Protein 4EZE (pdb70)

Foldseek 3Di:
DLKWKKKKFDPPDVVVVVVVVCVVVPQPWDWDWAADVLQRGIIIMIMHGNVCDDPVNLVVVVVVCVVRVMAMDTADVPFAALEAEEEEPACTQWNHDLLCLLCVVVVRNPVLVVLVVCVVVVNDDPVCNVLVSLVVQFFAFLVSSVVSLVPIGGWPQCVSCVVVCVVRNYAYEYQYQDEPSSFVCVCVVRVHPYTDYWYFDADPRTTHSPIDPPGCFLVNSLVVSVVVCVVVVHDQLNYEYEEAEPSPVSNQVSHSQREHECHDPVCVVVHSHYDNRHTPNVCCSRRPPPD/DWKKKKFDPPDPVVVVVVVCCVLPCVKDWDWAADVLLRTIIIMMDDDPVCPDPVNLVVVVVVCVVRVMAMDIADVVFAALEEEEEAPACTQWNHDLLCLLCVVVVNNPVLVVLVVCVVVVNDDPVRNVLVSLVVQFFAFLVSSVVSLVVIDGWPQCVSCVVVCVVRNYAYEYQYQDEVSNQVVVCVVSVGPYYDYWYFDQDPRTTHSPIDPPGCWLVNSLVVVVVVCVVVVHDQLNYEYEDAEPSPQSNQVSHNQREHECHDPVRCVPHSHYDNRHTCNVCCSRRPPDD

CATH classification: 3.40.50.1000

B-factor: mean 60.57, std 20.94, range [26.0, 200.0]

Sequence (580 aa):
QSMSIIYFITTQDIDTFQKKLQETLFFPLLFDKRYAALINTAYLKLTLPAECLTPEFYRYLRELSLQWQFDFFIKPQPLPANGIIAFDMDSTFIAEEGVDEIARELGMSTQITAITQQAMEGKLDFNASFTRRIGMLKGTPKAVLNAVCDRMTLSPGLLTILPVIKAKGFKTAIISGGLDIFTQRLKARYQLDYAFSNTVEIRDNVLTDNNITLPIMNAANKKQTLVDLAARLNIATENIIACGDGANDLPMLEHAGTGIAWKAKPVVRREKIHHQINYHGFELLLFLIEDELMSIIYFITTQDIDTFQKKLQETLFNPLLFDKRYAALINTAYLKLTLPAECLTPEFYRYLRELSLQWQFDFFIKPQPLPANGIIAFDMDSTFIAEEGVDEIARELGMSTQITAITQQAMEGKLDFNASFTRRIGMLKGTPKAVLNAVCDRRMMTLSPGLLTILPVIKAKGFKTAIISGGLDIFTQRLKARYQLDYAFSNTVEIRDNVLTDNITLPIMNAANKKQTLVDLAARLNIATENIIACGDGANDLPMLEHAGTGIAWKAKPVVREKIHHQINYHGFELLLFLIEDEL

Organism: Salmonella typhi (NCBI:txid90370)

Solvent-accessible surface area: 24908 Å² total; per-residue (Å²): 211,76,67,12,25,0,0,1,4,7,26,37,31,12,75,68,0,42,132,78,0,59,114,53,38,136,180,83,46,114,31,55,116,88,97,7,48,86,0,18,16,11,4,2,27,0,21,5,12,40,129,44,44,54,120,109,36,30,114,72,0,20,78,9,0,74,124,41,22,0,0,3,1,39,22,20,106,89,30,1,51,104,0,0,0,0,0,11,2,28,32,0,0,1,60,38,74,5,11,59,23,0,1,126,86,67,60,44,18,62,82,1,48,42,14,49,30,66,8,136,97,63,139,40,88,144,43,28,8,12,51,127,43,1,39,65,1,141,38,6,58,83,72,38,0,36,49,0,7,78,100,12,69,13,2,33,6,0,61,22,0,20,79,12,0,141,85,68,38,5,78,9,0,0,0,2,26,8,5,33,26,2,0,79,87,8,65,69,141,42,138,8,51,46,12,64,18,5,56,3,67,49,128,128,89,55,3,19,72,64,24,77,131,113,18,26,58,26,67,46,3,80,81,24,0,47,79,7,6,69,177,44,135,28,50,62,87,31,1,0,0,0,0,13,8,59,85,0,17,41,0,2,96,45,8,41,3,7,0,0,9,91,8,112,99,68,0,70,142,112,11,91,38,2,0,11,46,41,5,0,9,0,0,3,0,0,6,30,80,145,19,151,18,24,0,0,1,4,6,27,38,29,10,81,76,0,40,132,82,0,61,94,49,28,82,152,151,58,116,24,47,116,85,98,10,46,86,0,17,14,11,5,1,27,0,36,0,24,40,129,51,46,49,108,111,32,31,136,85,0,19,78,7,0,64,103,40,18,0,0,3,0,41,18,21,119,90,27,2,52,101,0,0,0,0,0,10,1,31,29,0,0,1,54,43,69,2,12,56,20,0,0,143,81,61,56,33,33,57,70,1,61,39,11,48,13,45,33,125,96,65,146,28,90,55,48,30,7,5,52,119,41,0,41,63,1,121,37,6,63,72,72,31,0,42,48,0,7,90,100,10,60,6,2,40,8,0,67,24,0,22,78,13,0,138,85,66,34,8,93,10,0,0,0,2,14,8,3,36,26,2,0,78,80,8,60,62,155,46,134,11,48,46,13,63,18,4,55,3,67,42,126,127,100,56,2,15,61,67,30,75,131,114,14,20,46,25,61,43,2,79,84,21,0,49,85,7,6,68,181,47,139,30,51,67,81,27,1,0,0,0,0,25,5,41,57,0,24,43,0,3,96,45,7,40,5,8,0,0,10,95,12,100,83,84,0,68,136,123,8,96,39,0,0,23,43,36,5,0,8,0,0,4,0,0,5,34,82,145,25

InterPro domains:
  IPR004469 Phosphoserine phosphatase [SFLDF00029] (85-292)
  IPR004469 Phosphoserine phosphatase [TIGR00338] (86-288)
  IPR023214 HAD superfamily [G3DSA:3.40.50.1000] (1-295)
  IPR036412 HAD-like superfamily [SSF56784] (74-293)
  IPR050582 HAD-like hydrolase superfamily, SerB [PTHR43344] (86-291)

Structure (mmCIF, N/CA/C/O backbone):
data_4EZE
#
_entry.id   4EZE
#
_cell.length_a   117.634
_cell.length_b   117.634
_cell.length_c   118.815
_cell.angle_alpha   90.00
_cell.angle_beta   90.00
_cell.angle_gamma   90.00
#
_symmetry.space_group_name_H-M   'P 41 21 2'
#
loop_
_entity.id
_entity.type
_entity.pdbx_description
1 polymer 'Haloacid dehalogenase-like hydrolase'
2 non-polymer 'CHLORIDE ION'
3 non-polymer 'SODIUM ION'
4 water water
#
loop_
_atom_site.group_PDB
_atom_site.id
_atom_site.type_symbol
_atom_site.label_atom_id
_atom_site.label_alt_id
_atom_site.label_comp_id
_atom_site.label_asym_id
_atom_site.label_entity_id
_atom_site.label_seq_id
_atom_site.pdbx_PDB_ins_code
_atom_site.Cartn_x
_atom_site.Cartn_y
_atom_site.Cartn_z
_atom_site.occupancy
_atom_site.B_iso_or_equiv
_atom_site.auth_seq_id
_atom_site.auth_comp_id
_atom_site.auth_asym_id
_atom_site.auth_atom_id
_atom_site.pdbx_PDB_model_num
ATOM 1 N N . GLN A 1 21 ? 20.327 7.619 54.421 1.00 85.51 -1 GLN A N 1
ATOM 2 C CA . GLN A 1 21 ? 20.335 7.302 52.958 1.00 101.55 -1 GLN A CA 1
ATOM 3 C C . GLN A 1 21 ? 19.006 7.655 52.261 1.00 132.31 -1 GLN A C 1
ATOM 4 O O . GLN A 1 21 ? 18.910 7.619 51.033 1.00 96.60 -1 GLN A O 1
ATOM 10 N N . SER A 1 22 ? 17.976 7.967 53.044 1.00 136.06 0 SER A N 1
ATOM 11 C CA . SER A 1 22 ? 16.755 8.563 52.499 1.00 75.05 0 SER A CA 1
ATOM 12 C C . SER A 1 22 ? 16.995 10.067 52.497 1.00 91.96 0 SER A C 1
ATOM 13 O O . SER A 1 22 ? 16.083 10.897 52.630 1.00 67.57 0 SER A O 1
ATOM 16 N N . MET A 1 23 ? 18.266 10.408 52.367 1.00 64.55 1 MET A N 1
ATOM 17 C CA . MET A 1 23 ? 18.672 11.787 52.271 1.00 56.18 1 MET A CA 1
ATOM 18 C C . MET A 1 23 ? 19.232 12.016 50.871 1.00 64.08 1 MET A C 1
ATOM 19 O O . MET A 1 23 ? 19.724 11.093 50.222 1.00 97.12 1 MET A O 1
ATOM 24 N N . SER A 1 24 ? 19.111 13.244 50.391 1.00 60.59 2 SER A N 1
ATOM 25 C CA . SER A 1 24 ? 19.722 13.617 49.137 1.00 48.80 2 SER A CA 1
ATOM 26 C C . SER A 1 24 ? 20.596 14.822 49.398 1.00 52.72 2 SER A C 1
ATOM 27 O O . SER A 1 24 ? 20.419 15.522 50.403 1.00 52.74 2 SER A O 1
ATOM 30 N N . ILE A 1 25 ? 21.557 15.029 48.502 1.00 51.74 3 ILE A N 1
ATOM 31 C CA . ILE A 1 25 ? 22.499 16.126 48.592 1.00 44.65 3 ILE A CA 1
ATOM 32 C C . ILE A 1 25 ? 22.536 16.880 47.268 1.00 48.30 3 ILE A C 1
ATOM 33 O O . ILE A 1 25 ? 22.520 16.280 46.191 1.00 47.67 3 ILE A O 1
ATOM 38 N N . ILE A 1 26 ? 22.545 18.199 47.365 1.00 47.10 4 ILE A N 1
ATOM 39 C CA . ILE A 1 26 ? 22.644 19.067 46.214 1.00 46.96 4 ILE A CA 1
ATOM 40 C C . ILE A 1 26 ? 23.737 20.060 46.524 1.00 54.63 4 ILE A C 1
ATOM 41 O O . ILE A 1 26 ? 23.741 20.649 47.613 1.00 50.41 4 ILE A O 1
ATOM 46 N N . TYR A 1 27 ? 24.672 20.223 45.591 1.00 41.08 5 TYR A N 1
ATOM 47 C CA . TYR A 1 27 ? 25.699 21.264 45.728 1.00 45.60 5 TYR A CA 1
ATOM 48 C C . TYR A 1 27 ? 25.338 22.442 44.848 1.00 44.34 5 TYR A C 1
ATOM 49 O O . TYR A 1 27 ? 24.908 22.256 43.712 1.00 41.86 5 TYR A O 1
ATOM 58 N N . PHE A 1 28 ? 25.551 23.649 45.344 1.00 38.46 6 PHE A N 1
ATOM 59 C CA . PHE A 1 28 ? 25.267 24.832 44.574 1.00 34.87 6 PHE A CA 1
ATOM 60 C C . PHE A 1 28 ? 26.536 25.623 44.405 1.00 49.75 6 PHE A C 1
ATOM 61 O O . PHE A 1 28 ? 27.221 25.883 45.378 1.00 45.10 6 PHE A O 1
ATOM 69 N N . ILE A 1 29 ? 26.830 26.043 43.181 1.00 45.53 7 ILE A N 1
ATOM 70 C CA . ILE A 1 29 ? 28.007 26.865 42.944 1.00 41.32 7 ILE A CA 1
ATOM 71 C C . ILE A 1 29 ? 27.615 28.152 42.257 1.00 43.66 7 ILE A C 1
ATOM 72 O O . ILE A 1 29 ? 27.031 28.141 41.166 1.00 43.78 7 ILE A O 1
ATOM 77 N N . THR A 1 30 ? 28.003 29.264 42.857 1.00 45.26 8 THR A N 1
ATOM 78 C CA . THR A 1 30 ? 27.590 30.536 42.366 1.00 38.56 8 THR A CA 1
ATOM 79 C C . THR A 1 30 ? 28.640 31.604 42.636 1.00 40.80 8 THR A C 1
ATOM 80 O O . THR A 1 30 ? 29.426 31.454 43.552 1.00 47.64 8 THR A O 1
ATOM 84 N N . THR A 1 31 ? 28.645 32.695 41.858 1.00 41.65 9 THR A N 1
ATOM 85 C CA . THR A 1 31 ? 29.509 33.854 42.185 1.00 43.07 9 THR A CA 1
ATOM 86 C C . THR A 1 31 ? 28.887 34.807 43.211 1.00 57.01 9 THR A C 1
ATOM 87 O O . THR A 1 31 ? 29.568 35.710 43.715 1.00 43.34 9 THR A O 1
ATOM 91 N N . GLN A 1 32 ? 27.602 34.602 43.510 1.00 46.53 10 GLN A N 1
ATOM 92 C CA . GLN A 1 32 ? 26.880 35.429 44.470 1.00 54.90 10 GLN A CA 1
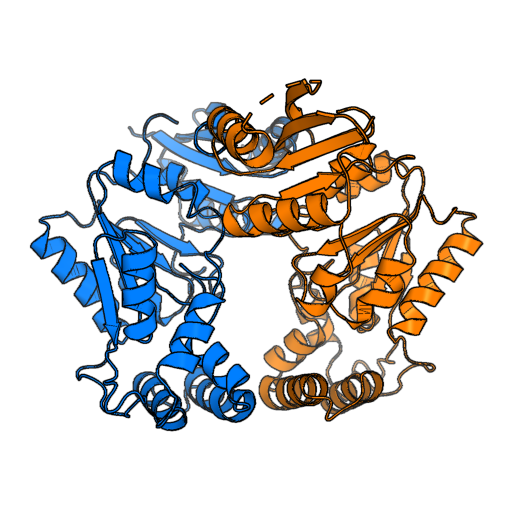ATOM 93 C C . GLN A 1 32 ? 27.385 35.143 45.883 1.00 56.45 10 GLN A C 1
ATOM 94 O O . GLN A 1 32 ? 27.737 34.004 46.197 1.00 50.19 10 GLN A O 1
ATOM 100 N N . ASP A 1 33 ? 27.474 36.180 46.713 1.00 52.35 11 ASP A N 1
ATOM 101 C CA . ASP A 1 33 ? 27.832 36.000 48.123 1.00 50.80 11 ASP A CA 1
ATOM 102 C C . ASP A 1 33 ? 27.051 34.778 48.629 1.00 51.33 11 ASP A C 1
ATOM 103 O O . ASP A 1 33 ? 25.825 34.706 48.483 1.00 51.62 11 ASP A O 1
ATOM 108 N N . ILE A 1 34 ? 27.739 33.808 49.210 1.00 47.33 12 ILE A N 1
ATOM 109 C CA . ILE A 1 34 ? 27.063 32.563 49.602 1.00 41.46 12 ILE A CA 1
ATOM 110 C C . ILE A 1 34 ? 25.979 32.696 50.689 1.00 52.12 12 ILE A C 1
ATOM 111 O O . ILE A 1 34 ? 24.948 32.009 50.645 1.00 51.34 12 ILE A O 1
ATOM 116 N N . ASP A 1 35 ? 26.168 33.607 51.634 1.00 52.06 13 ASP A N 1
ATOM 117 C CA . ASP A 1 35 ? 25.129 33.839 52.630 1.00 59.63 13 ASP A CA 1
ATOM 118 C C . ASP A 1 35 ? 23.891 34.478 52.020 1.00 64.45 13 ASP A C 1
ATOM 119 O O . ASP A 1 35 ? 22.760 34.053 52.286 1.00 70.82 13 ASP A O 1
ATOM 124 N N . THR A 1 36 ? 24.101 35.489 51.183 1.00 49.53 14 THR A N 1
ATOM 125 C CA . THR A 1 36 ? 22.989 36.084 50.434 1.00 61.08 14 THR A CA 1
ATOM 126 C C . THR A 1 36 ? 22.261 35.018 49.633 1.00 46.72 14 THR A C 1
ATOM 127 O O . THR A 1 36 ? 21.040 35.024 49.519 1.00 74.85 14 THR A O 1
ATOM 131 N N . PHE A 1 37 ? 23.024 34.095 49.060 1.00 66.82 15 PHE A N 1
ATOM 132 C CA . PHE A 1 37 ? 22.444 33.113 48.161 1.00 48.40 15 PHE A CA 1
ATOM 133 C C . PHE A 1 37 ? 21.666 32.071 48.950 1.00 52.29 15 PHE A C 1
ATOM 134 O O . PHE A 1 37 ? 20.615 31.584 48.529 1.00 55.90 15 PHE A O 1
ATOM 142 N N . GLN A 1 38 ? 22.198 31.704 50.098 1.00 53.70 16 GLN A N 1
ATOM 143 C CA . GLN A 1 38 ? 21.495 30.770 50.931 1.00 64.91 16 GLN A CA 1
ATOM 144 C C . GLN A 1 38 ? 20.170 31.382 51.364 1.00 63.23 16 GLN A C 1
ATOM 145 O O . GLN A 1 38 ? 19.111 30.769 51.221 1.00 58.69 16 GLN A O 1
ATOM 151 N N . LYS A 1 39 ? 20.240 32.599 51.891 1.00 57.97 17 LYS A N 1
ATOM 152 C CA . LYS A 1 39 ? 19.056 33.295 52.378 1.00 67.83 17 LYS A CA 1
ATOM 153 C C . LYS A 1 39 ? 18.023 33.351 51.273 1.00 72.76 17 LYS A C 1
ATOM 154 O O . LYS A 1 39 ? 16.884 32.884 51.415 1.00 66.37 17 LYS A O 1
ATOM 160 N N . LYS A 1 40 ? 18.451 33.907 50.150 1.00 67.80 18 LYS A N 1
ATOM 161 C CA . LYS A 1 40 ? 17.591 34.089 48.996 1.00 62.98 18 LYS A CA 1
ATOM 162 C C . LYS A 1 40 ? 16.944 32.779 48.564 1.00 55.22 18 LYS A C 1
ATOM 163 O O . LYS A 1 40 ? 15.798 32.752 48.111 1.00 72.73 18 LYS A O 1
ATOM 169 N N . LEU A 1 41 ? 17.683 31.682 48.681 1.00 50.63 19 LEU A N 1
ATOM 170 C CA . LEU A 1 41 ? 17.200 30.410 48.128 1.00 60.03 19 LEU A CA 1
ATOM 171 C C . LEU A 1 41 ? 16.280 29.689 49.109 1.00 70.58 19 LEU A C 1
ATOM 172 O O . LEU A 1 41 ? 15.406 28.914 48.707 1.00 53.88 19 LEU A O 1
ATOM 177 N N . GLN A 1 42 ? 16.470 29.935 50.401 1.00 60.43 20 GLN A N 1
ATOM 178 C CA . GLN A 1 42 ? 15.539 29.381 51.385 1.00 90.52 20 GLN A CA 1
ATOM 179 C C . GLN A 1 42 ? 14.168 29.977 51.152 1.00 76.52 20 GLN A C 1
ATOM 180 O O . GLN A 1 42 ? 13.176 29.259 51.046 1.00 74.12 20 GLN A O 1
ATOM 186 N N . GLU A 1 43 ? 14.125 31.303 51.068 1.00 84.55 21 GLU A N 1
ATOM 187 C CA . GLU A 1 43 ? 12.869 32.009 50.877 1.00 61.71 21 GLU A CA 1
ATOM 188 C C . GLU A 1 43 ? 12.156 31.577 49.598 1.00 75.53 21 GLU A C 1
ATOM 189 O O . GLU A 1 43 ? 10.938 31.406 49.591 1.00 76.05 21 GLU A O 1
ATOM 195 N N . THR A 1 44 ? 12.908 31.362 48.524 1.00 79.66 22 THR A N 1
ATOM 196 C CA . THR A 1 44 ? 12.278 30.967 47.270 1.00 76.39 22 THR A CA 1
ATOM 197 C C . THR A 1 44 ? 11.870 29.500 47.264 1.00 70.00 22 THR A C 1
ATOM 198 O O . THR A 1 44 ? 10.890 29.125 46.627 1.00 114.52 22 THR A O 1
ATOM 202 N N . LEU A 1 45 ? 12.638 28.672 47.963 1.00 70.24 23 LEU A N 1
ATOM 203 C CA . LEU A 1 45 ? 12.334 27.253 48.065 1.00 77.24 23 LEU A CA 1
ATOM 204 C C . LEU A 1 45 ? 11.245 26.959 49.098 1.00 99.13 23 LEU A C 1
ATOM 205 O O . LEU A 1 45 ? 10.476 26.014 48.917 1.00 101.10 23 LEU A O 1
ATOM 210 N N . PHE A 1 46 ? 11.188 27.759 50.158 1.00 90.09 24 PHE A N 1
ATOM 211 C CA . PHE A 1 46 ? 10.190 27.572 51.205 1.00 82.22 24 PHE A CA 1
ATOM 212 C C . PHE A 1 46 ? 10.371 28.591 52.326 1.00 72.92 24 PHE A C 1
ATOM 213 O O . PHE A 1 46 ? 9.545 29.486 52.503 1.00 91.09 24 PHE A O 1
ATOM 221 N N . PHE A 1 53 ? 10.430 17.396 57.944 1.00 74.60 31 PHE A N 1
ATOM 222 C CA . PHE A 1 53 ? 11.588 17.579 57.075 1.00 148.30 31 PHE A CA 1
ATOM 223 C C . PHE A 1 53 ? 12.622 18.496 57.709 1.00 137.60 31 PHE A C 1
ATOM 224 O O . PHE A 1 53 ? 12.306 19.307 58.573 1.00 149.27 31 PHE A O 1
ATOM 232 N N . PRO A 1 54 ? 13.870 18.350 57.278 1.00 126.31 32 PRO A N 1
ATOM 233 C CA . PRO A 1 54 ? 14.944 19.205 57.773 1.00 126.34 32 PRO A CA 1
ATOM 234 C C . PRO A 1 54 ? 15.881 19.623 56.645 1.00 135.14 32 PRO A C 1
ATOM 235 O O . PRO A 1 54 ? 16.295 18.791 55.847 1.00 86.22 32 PRO A O 1
ATOM 239 N N . LEU A 1 55 ? 16.205 20.908 56.582 1.00 92.51 33 LEU A N 1
ATOM 240 C CA . LEU A 1 55 ? 17.098 21.416 55.555 1.00 80.07 33 LEU A CA 1
ATOM 241 C C . LEU A 1 55 ? 18.453 21.725 56.141 1.00 71.01 33 LEU A C 1
ATOM 242 O O . LEU A 1 55 ? 18.595 22.617 56.968 1.00 62.83 33 LEU A O 1
ATOM 247 N N . LEU A 1 56 ? 19.455 20.985 55.697 1.00 63.02 34 LEU A N 1
ATOM 248 C CA . LEU A 1 56 ? 20.799 21.187 56.194 1.00 64.51 34 LEU A CA 1
ATOM 249 C C . LEU A 1 56 ? 21.644 21.918 55.162 1.00 54.75 34 LEU A C 1
ATOM 250 O O . LEU A 1 56 ? 21.906 21.402 54.089 1.00 75.10 34 LEU A O 1
ATOM 255 N N . PHE A 1 57 ? 22.056 23.128 55.504 1.00 51.92 35 PHE A N 1
ATOM 256 C CA . PHE A 1 57 ? 22.846 23.974 54.628 1.00 49.34 35 PHE A CA 1
ATOM 257 C C . PHE A 1 57 ? 24.214 24.140 55.219 1.00 75.93 35 PHE A C 1
ATOM 258 O O . PHE A 1 57 ? 24.346 24.634 56.329 1.00 65.72 35 PHE A O 1
ATOM 266 N N . ASP A 1 58 ? 25.238 23.767 54.470 1.00 71.09 36 ASP A N 1
ATOM 267 C CA . ASP A 1 58 ? 26.590 23.897 54.962 1.00 58.19 36 ASP A CA 1
ATOM 268 C C . ASP A 1 58 ? 27.435 24.549 53.873 1.00 55.28 36 ASP A C 1
ATOM 269 O O . ASP A 1 58 ? 27.498 24.059 52.746 1.00 58.80 36 ASP A O 1
ATOM 274 N N . LYS A 1 59 ? 28.059 25.675 54.190 1.00 59.84 37 LYS A N 1
ATOM 275 C CA . LYS A 1 59 ? 28.927 26.307 53.225 1.00 77.65 37 LYS A CA 1
ATOM 276 C C . LYS A 1 59 ? 30.344 25.803 53.421 1.00 76.57 37 LYS A C 1
ATOM 277 O O . LYS A 1 59 ? 30.837 25.741 54.537 1.00 59.86 37 LYS A O 1
ATOM 283 N N . ARG A 1 60 ? 30.987 25.447 52.318 1.00 50.57 38 ARG A N 1
ATOM 284 C CA . ARG A 1 60 ? 32.238 24.713 52.367 1.00 51.70 38 ARG A CA 1
ATOM 285 C C . ARG A 1 60 ? 33.195 25.163 51.281 1.00 63.34 38 ARG A C 1
ATOM 286 O O . ARG A 1 60 ? 32.810 25.839 50.333 1.00 50.80 38 ARG A O 1
ATOM 294 N N . TYR A 1 61 ? 34.449 24.769 51.400 1.00 54.37 39 TYR A N 1
ATOM 295 C CA . TYR A 1 61 ? 35.398 25.150 50.385 1.00 55.92 39 TYR A CA 1
ATOM 296 C C . TYR A 1 61 ? 36.206 23.968 49.880 1.00 56.50 39 TYR A C 1
ATOM 297 O O . TYR A 1 61 ? 36.990 23.381 50.612 1.00 87.71 39 TYR A O 1
ATOM 306 N N . ALA A 1 62 ? 36.014 23.608 48.622 1.00 59.85 40 ALA A N 1
ATOM 307 C CA . ALA A 1 62 ? 36.848 22.566 48.035 1.00 46.87 40 ALA A CA 1
ATOM 308 C C . ALA A 1 62 ? 38.173 23.147 47.533 1.00 53.46 40 ALA A C 1
ATOM 309 O O . ALA A 1 62 ? 38.247 23.634 46.409 1.00 51.40 40 ALA A O 1
ATOM 311 N N . ALA A 1 63 ? 39.219 23.066 48.362 1.00 45.94 41 ALA A N 1
ATOM 312 C CA . ALA A 1 63 ? 40.535 23.659 48.052 1.00 49.79 41 ALA A CA 1
ATOM 313 C C . ALA A 1 63 ? 41.112 23.186 46.731 1.00 49.34 41 ALA A C 1
ATOM 314 O O . ALA A 1 63 ? 41.772 23.941 46.029 1.00 47.08 41 ALA A O 1
ATOM 316 N N . LEU A 1 64 ? 40.874 21.917 46.419 1.00 48.04 42 LEU A N 1
ATOM 317 C CA . LEU A 1 64 ? 41.520 21.270 45.292 1.00 41.35 42 LEU A CA 1
ATOM 318 C C . LEU A 1 64 ? 41.110 21.948 43.996 1.00 63.65 42 LEU A C 1
ATOM 319 O O . LEU A 1 64 ? 41.879 21.960 43.046 1.00 57.87 42 LEU A O 1
ATOM 324 N N . ILE A 1 65 ? 39.904 22.520 43.954 1.00 49.01 43 ILE A N 1
ATOM 325 C CA . ILE A 1 65 ? 39.442 23.211 42.745 1.00 52.12 43 ILE A CA 1
ATOM 326 C C . ILE A 1 65 ? 39.137 24.654 43.039 1.00 56.47 43 ILE A C 1
ATOM 327 O O . ILE A 1 65 ? 38.462 25.328 42.269 1.00 51.17 43 ILE A O 1
ATOM 332 N N . ASN A 1 66 ? 39.643 25.119 44.167 1.00 54.99 44 ASN A N 1
ATOM 333 C CA . ASN A 1 66 ? 39.447 26.502 44.584 1.00 58.99 44 ASN A CA 1
ATOM 334 C C . ASN A 1 66 ? 38.028 26.999 44.424 1.00 57.54 44 ASN A C 1
ATOM 335 O O . ASN A 1 66 ? 37.795 28.039 43.816 1.00 52.98 44 ASN A O 1
ATOM 340 N N . THR A 1 67 ? 37.080 26.266 44.987 1.00 51.90 45 THR A N 1
ATOM 341 C CA . THR A 1 67 ? 35.679 26.573 44.779 1.00 42.23 45 THR A CA 1
ATOM 342 C C . THR A 1 67 ? 34.945 26.500 46.093 1.00 47.15 45 THR A C 1
ATOM 343 O O . THR A 1 67 ? 34.851 25.435 46.694 1.00 45.68 45 THR A O 1
ATOM 347 N N . ALA A 1 68 ? 34.422 27.632 46.544 1.00 57.84 46 ALA A N 1
ATOM 348 C CA . ALA A 1 68 ? 33.539 27.635 47.696 1.00 62.67 46 ALA A CA 1
ATOM 349 C C . ALA A 1 68 ? 32.133 27.305 47.202 1.00 51.86 46 ALA A C 1
ATOM 350 O O . ALA A 1 68 ? 31.681 27.881 46.222 1.00 49.66 46 ALA A O 1
ATOM 352 N N . TYR A 1 69 ? 31.456 26.369 47.859 1.00 46.14 47 TYR A N 1
ATOM 353 C CA . TYR A 1 69 ? 30.095 26.006 47.476 1.00 35.94 47 TYR A CA 1
ATOM 354 C C . TYR A 1 69 ? 29.133 25.894 48.655 1.00 55.33 47 TYR A C 1
ATOM 355 O O . TYR A 1 69 ? 29.538 25.901 49.815 1.00 49.19 47 TYR A O 1
ATOM 364 N N . LEU A 1 70 ? 27.849 25.767 48.336 1.00 46.60 48 LEU A N 1
ATOM 365 C CA . LEU A 1 70 ? 26.805 25.579 49.333 1.00 45.38 48 LEU A CA 1
ATOM 366 C C . LEU A 1 70 ? 26.283 24.156 49.226 1.00 47.21 48 LEU A C 1
ATOM 367 O O . LEU A 1 70 ? 25.917 23.709 48.151 1.00 44.40 48 LEU A O 1
ATOM 372 N N . LYS A 1 71 ? 26.270 23.428 50.335 1.00 55.45 49 LYS A N 1
ATOM 373 C CA . LYS A 1 71 ? 25.801 22.051 50.288 1.00 53.81 49 LYS A CA 1
ATOM 374 C C . LYS A 1 71 ? 24.454 21.939 51.010 1.00 54.39 49 LYS A C 1
ATOM 375 O O . LYS A 1 71 ? 24.281 22.451 52.099 1.00 64.42 49 LYS A O 1
ATOM 381 N N . LEU A 1 72 ? 23.491 21.294 50.385 1.00 58.87 50 LEU A N 1
ATOM 382 C CA . LEU A 1 72 ? 22.176 21.227 50.980 1.00 66.64 50 LEU A CA 1
ATOM 383 C C . LEU A 1 72 ? 21.818 19.768 51.117 1.00 53.22 50 LEU A C 1
ATOM 384 O O . LEU A 1 72 ? 21.925 19.008 50.150 1.00 64.72 50 LEU A O 1
ATOM 389 N N . THR A 1 73 ? 21.409 19.368 52.317 1.00 60.28 51 THR A N 1
ATOM 390 C CA . THR A 1 73 ? 20.911 18.015 52.509 1.00 52.38 51 THR A CA 1
ATOM 391 C C . THR A 1 73 ? 19.436 18.091 52.814 1.00 48.63 51 THR A C 1
ATOM 392 O O . THR A 1 73 ? 18.999 18.874 53.649 1.00 61.34 51 THR A O 1
ATOM 396 N N . LEU A 1 74 ? 18.671 17.314 52.069 1.00 52.33 52 LEU A N 1
ATOM 397 C CA . LEU A 1 74 ? 17.233 17.293 52.201 1.00 80.78 52 LEU A CA 1
ATOM 398 C C . LEU A 1 74 ? 16.717 15.896 51.916 1.00 73.08 52 LEU A C 1
ATOM 399 O O . LEU A 1 74 ? 17.415 15.079 51.333 1.00 66.50 52 LEU A O 1
ATOM 404 N N . PRO A 1 75 ? 15.499 15.623 52.351 1.00 55.72 53 PRO A N 1
ATOM 405 C CA . PRO A 1 75 ? 14.895 14.312 52.183 1.00 58.52 53 PRO A CA 1
ATOM 406 C C . PRO A 1 75 ? 14.800 13.956 50.724 1.00 50.45 53 PRO A C 1
ATOM 407 O O . PRO A 1 75 ? 14.546 14.806 49.900 1.00 66.25 53 PRO A O 1
ATOM 411 N N . ALA A 1 76 ? 15.011 12.693 50.417 1.00 59.47 54 ALA A N 1
ATOM 412 C CA . ALA A 1 76 ? 15.013 12.226 49.049 1.00 52.62 54 ALA A CA 1
ATOM 413 C C . ALA A 1 76 ? 13.669 12.414 48.388 1.00 62.58 54 ALA A C 1
ATOM 414 O O . ALA A 1 76 ? 13.585 12.586 47.185 1.00 71.74 54 ALA A O 1
ATOM 416 N N . GLU A 1 77 ? 12.611 12.370 49.178 1.00 78.40 55 GLU A N 1
ATOM 417 C CA . GLU A 1 77 ? 11.264 12.489 48.647 1.00 75.98 55 GLU A CA 1
ATOM 418 C C . GLU A 1 77 ? 11.128 13.806 47.934 1.00 56.99 55 GLU A C 1
ATOM 419 O O . GLU A 1 77 ? 10.441 13.908 46.935 1.00 78.00 55 GLU A O 1
ATOM 425 N N . CYS A 1 78 ? 11.793 14.818 48.457 1.00 69.12 56 CYS A N 1
ATOM 426 C CA . CYS A 1 78 ? 11.711 16.146 47.899 1.00 74.71 56 CYS A CA 1
ATOM 427 C C . CYS A 1 78 ? 12.171 16.185 46.458 1.00 74.03 56 CYS A C 1
ATOM 428 O O . CYS A 1 78 ? 11.611 16.913 45.659 1.00 88.66 56 CYS A O 1
ATOM 431 N N . LEU A 1 79 ? 13.184 15.419 46.099 1.00 71.55 57 LEU A N 1
ATOM 432 C CA . LEU A 1 79 ? 13.636 15.529 44.738 1.00 73.88 57 LEU A CA 1
ATOM 433 C C . LEU A 1 79 ? 12.625 14.847 43.867 1.00 63.98 57 LEU A C 1
ATOM 434 O O . LEU A 1 79 ? 12.497 13.639 43.879 1.00 87.14 57 LEU A O 1
ATOM 439 N N . THR A 1 80 ? 11.943 15.646 43.068 1.00 62.42 58 THR A N 1
ATOM 440 C CA . THR A 1 80 ? 10.903 15.175 42.184 1.00 68.76 58 THR A CA 1
ATOM 441 C C . THR A 1 80 ? 11.081 15.908 40.880 1.00 73.07 58 THR A C 1
ATOM 442 O O . THR A 1 80 ? 11.749 16.926 40.830 1.00 70.32 58 THR A O 1
ATOM 446 N N . PRO A 1 81 ? 10.478 15.397 39.826 1.00 68.95 59 PRO A N 1
ATOM 447 C CA . PRO A 1 81 ? 10.660 15.975 38.508 1.00 55.87 59 PRO A CA 1
ATOM 448 C C . PRO A 1 81 ? 10.217 17.414 38.498 1.00 81.02 59 PRO A C 1
ATOM 449 O O . PRO A 1 81 ? 10.864 18.230 37.864 1.00 76.21 59 PRO A O 1
ATOM 453 N N . GLU A 1 82 ? 9.135 17.713 39.194 1.00 57.27 60 GLU A N 1
ATOM 454 C CA . GLU A 1 82 ? 8.700 19.084 39.329 1.00 65.60 60 GLU A CA 1
ATOM 455 C C . GLU A 1 82 ? 9.734 19.879 40.099 1.00 58.44 60 GLU A C 1
ATOM 456 O O . GLU A 1 82 ? 9.956 21.040 39.807 1.00 60.41 60 GLU A O 1
ATOM 462 N N . PHE A 1 83 ? 10.348 19.273 41.108 1.00 48.12 61 PHE A N 1
ATOM 463 C CA . PHE A 1 83 ? 11.305 20.030 41.902 1.00 43.63 61 PHE A CA 1
ATOM 464 C C . PHE A 1 83 ? 12.583 20.317 41.083 1.00 60.27 61 PHE A C 1
ATOM 465 O O . PHE A 1 83 ? 13.200 21.382 41.208 1.00 54.54 61 PHE A O 1
ATOM 473 N N . TYR A 1 84 ? 12.974 19.358 40.248 1.00 47.71 62 TYR A N 1
ATOM 474 C CA . TYR A 1 84 ? 14.123 19.538 39.369 1.00 63.99 62 TYR A CA 1
ATOM 475 C C . TYR A 1 84 ? 13.845 20.676 38.404 1.00 48.41 62 TYR A C 1
ATOM 476 O O . TYR A 1 84 ? 14.569 21.679 38.382 1.00 65.35 62 TYR A O 1
ATOM 485 N N . ARG A 1 85 ? 12.792 20.519 37.609 1.00 51.57 63 ARG A N 1
ATOM 486 C CA . ARG A 1 85 ? 12.404 21.546 36.654 1.00 56.31 63 ARG A CA 1
ATOM 487 C C . ARG A 1 85 ? 12.528 22.943 37.282 1.00 61.15 63 ARG A C 1
ATOM 488 O O . ARG A 1 85 ? 13.150 23.847 36.707 1.00 63.33 63 ARG A O 1
ATOM 496 N N . TYR A 1 86 ? 11.962 23.110 38.476 1.00 48.27 64 TYR A N 1
ATOM 497 C CA . TYR A 1 86 ? 11.977 24.420 39.123 1.00 52.68 64 TYR A CA 1
ATOM 498 C C . TYR A 1 86 ? 13.399 24.843 39.542 1.00 68.88 64 TYR A C 1
ATOM 499 O O . TYR A 1 86 ? 13.792 26.000 39.380 1.00 51.01 64 TYR A O 1
ATOM 508 N N . LEU A 1 87 ? 14.180 23.913 40.080 1.00 54.54 65 LEU A N 1
ATOM 509 C CA . LEU A 1 87 ? 15.546 24.258 40.469 1.00 42.66 65 LEU A CA 1
ATOM 510 C C . LEU A 1 87 ? 16.347 24.748 39.228 1.00 34.51 65 LEU A C 1
ATOM 511 O O . LEU A 1 87 ? 16.966 25.826 39.228 1.00 43.07 65 LEU A O 1
ATOM 516 N N . ARG A 1 88 ? 16.264 23.967 38.164 1.00 36.37 66 ARG A N 1
ATOM 517 C CA . ARG A 1 88 ? 16.909 24.256 36.900 1.00 47.91 66 ARG A CA 1
ATOM 518 C C . ARG A 1 88 ? 16.503 25.616 36.353 1.00 58.57 66 ARG A C 1
ATOM 519 O O . ARG A 1 88 ? 17.354 26.418 36.007 1.00 47.36 66 ARG A O 1
ATOM 527 N N . GLU A 1 89 ? 15.208 25.883 36.270 1.00 47.24 67 GLU A N 1
ATOM 528 C CA . GLU A 1 89 ? 14.764 27.172 35.750 1.00 62.13 67 GLU A CA 1
ATOM 529 C C . GLU A 1 89 ? 15.339 28.315 36.588 1.00 40.28 67 GLU A C 1
ATOM 530 O O . GLU A 1 89 ? 15.738 29.374 36.081 1.00 55.29 67 GLU A O 1
ATOM 536 N N . LEU A 1 90 ? 15.364 28.083 37.888 1.00 45.08 68 LEU A N 1
ATOM 537 C CA . LEU A 1 90 ? 15.867 29.045 38.848 1.00 41.45 68 LEU A CA 1
ATOM 538 C C . LEU A 1 90 ? 17.355 29.254 38.679 1.00 44.72 68 LEU A C 1
ATOM 539 O O . LEU A 1 90 ? 17.882 30.345 38.929 1.00 48.85 68 LEU A O 1
ATOM 544 N N . SER A 1 91 ? 18.045 28.200 38.272 1.00 49.25 69 SER A N 1
ATOM 545 C CA . SER A 1 91 ? 19.493 28.285 38.192 1.00 44.44 69 SER A CA 1
ATOM 546 C C . SER A 1 91 ? 19.821 29.080 36.958 1.00 44.42 69 SER A C 1
ATOM 547 O O . SER A 1 91 ? 20.876 29.708 36.881 1.00 43.52 69 SER A O 1
ATOM 550 N N . LEU A 1 92 ? 18.919 29.050 35.979 1.00 44.84 70 LEU A N 1
ATOM 551 C CA . LEU A 1 92 ? 19.135 29.815 34.748 1.00 41.55 70 LEU A CA 1
ATOM 552 C C . LEU A 1 92 ? 18.775 31.289 34.958 1.00 41.10 70 LEU A C 1
ATOM 553 O O . LEU A 1 92 ? 19.337 32.171 34.329 1.00 57.53 70 LEU A O 1
ATOM 558 N N . GLN A 1 93 ? 17.876 31.568 35.888 1.00 49.00 71 GLN A N 1
ATOM 559 C CA . GLN A 1 93 ? 17.476 32.954 36.104 1.00 50.26 71 GLN A CA 1
ATOM 560 C C . GLN A 1 93 ? 18.453 33.630 37.032 1.00 49.50 71 GLN A C 1
ATOM 561 O O . GLN A 1 93 ? 18.791 34.798 36.850 1.00 58.31 71 GLN A O 1
ATOM 567 N N . TRP A 1 94 ? 18.915 32.914 38.052 1.00 52.10 72 TRP A N 1
ATOM 568 C CA . TRP A 1 94 ? 19.931 33.514 38.914 1.00 40.91 72 TRP A CA 1
ATOM 569 C C . TRP A 1 94 ? 21.342 33.145 38.482 1.00 48.10 72 TRP A C 1
ATOM 570 O O . TRP A 1 94 ? 22.307 33.560 39.127 1.00 44.11 72 TRP A O 1
ATOM 581 N N . GLN A 1 95 ? 21.458 32.327 37.439 1.00 48.03 73 GLN A N 1
ATOM 582 C CA . GLN A 1 95 ? 22.763 31.895 36.935 1.00 55.56 73 GLN A CA 1
ATOM 583 C C . GLN A 1 95 ? 23.628 31.237 37.984 1.00 57.27 73 GLN A C 1
ATOM 584 O O . GLN A 1 95 ? 24.636 31.790 38.386 1.00 40.43 73 GLN A O 1
ATOM 590 N N . PHE A 1 96 ? 23.244 30.047 38.436 1.00 43.03 74 PHE A N 1
ATOM 591 C CA . PHE A 1 96 ? 24.175 29.275 39.230 1.00 39.44 74 PHE A CA 1
ATOM 592 C C . PHE A 1 96 ? 24.152 27.880 38.673 1.00 40.15 74 PHE A C 1
ATOM 593 O O . PHE A 1 96 ? 23.233 27.503 37.937 1.00 54.76 74 PHE A O 1
ATOM 601 N N . ASP A 1 97 ? 25.183 27.114 39.002 1.00 36.78 75 ASP A N 1
ATOM 602 C CA . ASP A 1 97 ? 25.203 25.713 38.647 1.00 33.52 75 ASP A CA 1
ATOM 603 C C . ASP A 1 97 ? 24.877 24.926 39.890 1.00 33.67 75 ASP A C 1
ATOM 604 O O . ASP A 1 97 ? 25.058 25.409 41.020 1.00 39.74 75 ASP A O 1
ATOM 609 N N . PHE A 1 98 ? 24.426 23.696 39.705 1.00 39.89 76 PHE A N 1
ATOM 610 C CA . PHE A 1 98 ? 24.276 22.848 40.872 1.00 37.89 76 PHE A CA 1
ATOM 611 C C . PHE A 1 98 ? 24.450 21.416 40.441 1.00 50.94 76 PHE A C 1
ATOM 612 O O . PHE A 1 98 ? 24.444 21.116 39.238 1.00 37.15 76 PHE A O 1
ATOM 620 N N . PHE A 1 99 ? 24.598 20.537 41.426 1.00 46.63 77 PHE A N 1
ATOM 621 C CA . PHE A 1 99 ? 24.585 19.110 41.174 1.00 43.42 77 PHE A CA 1
ATOM 622 C C . PHE A 1 99 ? 23.790 18.396 42.235 1.00 41.11 77 PHE A C 1
ATOM 623 O O . PHE A 1 99 ? 23.930 18.673 43.434 1.00 51.45 77 PHE A O 1
ATOM 631 N N . ILE A 1 100 ? 22.935 17.493 41.786 1.00 45.99 78 ILE A N 1
ATOM 632 C CA . ILE A 1 100 ? 22.298 16.566 42.689 1.00 44.95 78 ILE A CA 1
ATOM 633 C C . ILE A 1 100 ? 23.220 15.372 42.780 1.00 46.05 78 ILE A C 1
ATOM 634 O O . ILE A 1 100 ? 23.425 14.659 41.809 1.00 53.92 78 ILE A O 1
ATOM 639 N N . LYS A 1 101 ? 23.809 15.178 43.950 1.00 54.02 79 LYS A N 1
ATOM 640 C CA . LYS A 1 101 ? 24.770 14.101 44.127 1.00 48.03 79 LYS A CA 1
ATOM 641 C C . LYS A 1 101 ? 24.183 12.748 43.730 1.00 44.67 79 LYS A C 1
ATOM 642 O O . LYS A 1 101 ? 23.155 12.324 44.237 1.00 51.34 79 LYS A O 1
ATOM 648 N N . PRO A 1 102 ? 24.835 12.070 42.785 1.00 53.83 80 PRO A N 1
ATOM 649 C CA . PRO A 1 102 ? 24.351 10.764 42.409 1.00 51.69 80 PRO A CA 1
ATOM 650 C C . PRO A 1 102 ? 24.515 9.750 43.558 1.00 55.23 80 PRO A C 1
ATOM 651 O O . PRO A 1 102 ? 25.413 9.887 44.374 1.00 51.07 80 PRO A O 1
ATOM 655 N N . GLN A 1 103 ? 23.642 8.753 43.615 1.00 52.63 81 GLN A N 1
ATOM 656 C CA . GLN A 1 103 ? 23.749 7.677 44.593 1.00 57.28 81 GLN A CA 1
ATOM 657 C C . GLN A 1 103 ? 23.374 6.372 43.913 1.00 52.65 81 GLN A C 1
ATOM 658 O O . GLN A 1 103 ? 22.267 6.198 43.437 1.00 60.96 81 GLN A O 1
ATOM 664 N N . PRO A 1 104 ? 24.336 5.463 43.821 1.00 55.27 82 PRO A N 1
ATOM 665 C CA . PRO A 1 104 ? 25.622 5.708 44.431 1.00 48.42 82 PRO A CA 1
ATOM 666 C C . PRO A 1 104 ? 26.479 6.689 43.598 1.00 79.73 82 PRO A C 1
ATOM 667 O O . PRO A 1 104 ? 26.174 6.951 42.432 1.00 46.62 82 PRO A O 1
ATOM 671 N N . LEU A 1 105 ? 27.544 7.215 44.198 1.00 42.98 83 LEU A N 1
ATOM 672 C CA . LEU A 1 105 ? 28.487 8.065 43.496 1.00 64.39 83 LEU A CA 1
ATOM 673 C C . LEU A 1 105 ? 29.320 7.195 42.571 1.00 57.73 83 LEU A C 1
ATOM 674 O O . LEU A 1 105 ? 29.686 6.093 42.933 1.00 62.68 83 LEU A O 1
ATOM 679 N N . PRO A 1 106 ? 29.627 7.695 41.367 1.00 59.24 84 PRO A N 1
ATOM 680 C CA . PRO A 1 106 ? 30.467 6.943 40.461 1.00 48.32 84 PRO A CA 1
ATOM 681 C C . PRO A 1 106 ? 31.846 6.786 41.057 1.00 41.95 84 PRO A C 1
ATOM 682 O O . PRO A 1 106 ? 32.313 7.672 41.791 1.00 45.79 84 PRO A O 1
ATOM 686 N N . ALA A 1 107 ? 32.511 5.675 40.758 1.00 51.75 85 ALA A N 1
ATOM 687 C CA . ALA A 1 107 ? 33.826 5.441 41.343 1.00 46.96 85 ALA A CA 1
ATOM 688 C C . ALA A 1 107 ? 34.621 4.406 40.552 1.00 46.25 85 ALA A C 1
ATOM 689 O O . ALA A 1 107 ? 34.042 3.451 40.026 1.00 46.92 85 ALA A O 1
ATOM 691 N N . ASN A 1 108 ? 35.938 4.628 40.455 1.00 47.78 86 ASN A N 1
ATOM 692 C CA . ASN A 1 108 ? 36.857 3.778 39.671 1.00 48.55 86 ASN A CA 1
ATOM 693 C C . ASN A 1 108 ? 36.279 3.436 38.322 1.00 44.85 86 ASN A C 1
ATOM 694 O O . ASN A 1 108 ? 36.262 2.273 37.919 1.00 57.59 86 ASN A O 1
ATOM 699 N N . GLY A 1 109 ? 35.789 4.457 37.624 1.00 49.05 87 GLY A N 1
ATOM 700 C CA . GLY A 1 109 ? 35.081 4.234 36.375 1.00 55.17 87 GLY A CA 1
ATOM 701 C C . GLY A 1 109 ? 35.752 4.864 35.180 1.00 61.72 87 GLY A C 1
ATOM 702 O O . GLY A 1 109 ? 36.986 4.969 35.111 1.00 55.60 87 GLY A O 1
ATOM 703 N N . ILE A 1 110 ? 34.920 5.277 34.230 1.00 56.15 88 ILE A N 1
ATOM 704 C CA . ILE A 1 110 ? 35.382 5.981 33.055 1.00 43.73 88 ILE A CA 1
ATOM 705 C C . ILE A 1 110 ? 34.745 7.361 33.015 1.00 44.21 88 ILE A C 1
ATOM 706 O O . ILE A 1 110 ? 33.589 7.520 33.361 1.00 47.11 88 ILE A O 1
ATOM 711 N N . ILE A 1 111 ? 35.491 8.351 32.559 1.00 54.25 89 ILE A N 1
ATOM 712 C CA . ILE A 1 111 ? 34.881 9.609 32.204 1.00 46.31 89 ILE A CA 1
ATOM 713 C C . ILE A 1 111 ? 35.203 9.814 30.753 1.00 52.50 89 ILE A C 1
ATOM 714 O O . ILE A 1 111 ? 36.381 9.940 30.408 1.00 43.94 89 ILE A O 1
ATOM 719 N N . ALA A 1 112 ? 34.168 9.816 29.907 1.00 39.02 90 ALA A N 1
ATOM 720 C CA . ALA A 1 112 ? 34.324 10.043 28.472 1.00 43.65 90 ALA A CA 1
ATOM 721 C C . ALA A 1 112 ? 33.967 11.498 28.135 1.00 50.28 90 ALA A C 1
ATOM 722 O O . ALA A 1 112 ? 33.005 12.054 28.688 1.00 44.50 90 ALA A O 1
ATOM 724 N N . PHE A 1 113 ? 34.724 12.098 27.219 1.00 47.19 91 PHE A N 1
ATOM 725 C CA . PHE A 1 113 ? 34.431 13.456 26.717 1.00 42.86 91 PHE A CA 1
ATOM 726 C C . PHE A 1 113 ? 34.238 13.474 25.205 1.00 45.25 91 PHE A C 1
ATOM 727 O O . PHE A 1 113 ? 35.037 12.910 24.480 1.00 43.32 91 PHE A O 1
ATOM 735 N N . ASP A 1 114 ? 33.193 14.133 24.718 1.00 48.76 92 ASP A N 1
ATOM 736 C CA . ASP A 1 114 ? 33.128 14.455 23.299 1.00 37.32 92 ASP A CA 1
ATOM 737 C C . ASP A 1 114 ? 34.317 15.399 23.059 1.00 44.71 92 ASP A C 1
ATOM 738 O O . ASP A 1 114 ? 34.849 15.965 24.016 1.00 42.32 92 ASP A O 1
ATOM 743 N N . MET A 1 115 ? 34.721 15.598 21.806 1.00 43.23 93 MET A N 1
ATOM 744 C CA . MET A 1 115 ? 35.844 16.501 21.535 1.00 53.16 93 MET A CA 1
ATOM 745 C C . MET A 1 115 ? 35.367 17.929 21.265 1.00 41.63 93 MET A C 1
ATOM 746 O O . MET A 1 115 ? 35.523 18.815 22.113 1.00 44.85 93 MET A O 1
ATOM 751 N N . ASP A 1 116 ? 34.774 18.158 20.095 1.00 37.54 94 ASP A N 1
ATOM 752 C CA . ASP A 1 116 ? 34.446 19.522 19.698 1.00 39.73 94 ASP A CA 1
ATOM 753 C C . ASP A 1 116 ? 33.442 20.193 20.638 1.00 45.56 94 ASP A C 1
ATOM 754 O O . ASP A 1 116 ? 32.418 19.620 20.966 1.00 52.20 94 ASP A O 1
ATOM 759 N N . SER A 1 117 ? 33.737 21.426 21.033 1.00 48.65 95 SER A N 1
ATOM 760 C CA . SER A 1 117 ? 32.843 22.214 21.872 1.00 53.43 95 SER A CA 1
ATOM 761 C C . SER A 1 117 ? 32.579 21.534 23.221 1.00 42.81 95 SER A C 1
ATOM 762 O O . SER A 1 117 ? 31.695 21.933 23.970 1.00 52.11 95 SER A O 1
ATOM 765 N N . THR A 1 118 ? 33.353 20.502 23.521 1.00 51.90 96 THR A N 1
ATOM 766 C CA . THR A 1 118 ? 33.321 19.905 24.840 1.00 50.52 96 THR A CA 1
ATOM 767 C C . THR A 1 118 ? 34.723 19.900 25.446 1.00 43.30 96 THR A C 1
ATOM 768 O O . THR A 1 118 ? 35.061 20.777 26.249 1.00 45.60 96 THR A O 1
ATOM 772 N N . PHE A 1 119 ? 35.552 18.940 25.051 1.00 42.40 97 PHE A N 1
ATOM 773 C CA . PHE A 1 119 ? 36.930 18.906 25.536 1.00 40.43 97 PHE A CA 1
ATOM 774 C C . PHE A 1 119 ? 37.700 20.138 25.059 1.00 60.75 97 PHE A C 1
ATOM 775 O O . PHE A 1 119 ? 38.506 20.694 25.793 1.00 53.11 97 PHE A O 1
ATOM 783 N N . ILE A 1 120 ? 37.431 20.580 23.833 1.00 54.98 98 ILE A N 1
ATOM 784 C CA . ILE A 1 120 ? 38.045 21.803 23.311 1.00 34.99 98 ILE A CA 1
ATOM 785 C C . ILE A 1 120 ? 36.933 22.779 23.032 1.00 47.99 98 ILE A C 1
ATOM 786 O O . ILE A 1 120 ? 35.809 22.351 22.816 1.00 39.82 98 ILE A O 1
ATOM 791 N N . ALA A 1 121 ? 37.208 24.083 23.081 1.00 44.95 99 ALA A N 1
ATOM 792 C CA . ALA A 1 121 ? 36.134 25.048 22.834 1.00 48.48 99 ALA A CA 1
ATOM 793 C C . ALA A 1 121 ? 35.708 25.061 21.367 1.00 54.93 99 ALA A C 1
ATOM 794 O O . ALA A 1 121 ? 34.558 25.397 21.037 1.00 67.48 99 ALA A O 1
ATOM 796 N N . GLU A 1 122 ? 36.609 24.659 20.479 1.00 48.72 100 GLU A N 1
ATOM 797 C CA . GLU A 1 122 ? 36.352 24.873 19.049 1.00 58.04 100 GLU A CA 1
ATOM 798 C C . GLU A 1 122 ? 35.713 23.701 18.308 1.00 69.24 100 GLU A C 1
ATOM 799 O O . GLU A 1 122 ? 35.515 22.612 18.856 1.00 57.42 100 GLU A O 1
ATOM 805 N N . GLU A 1 12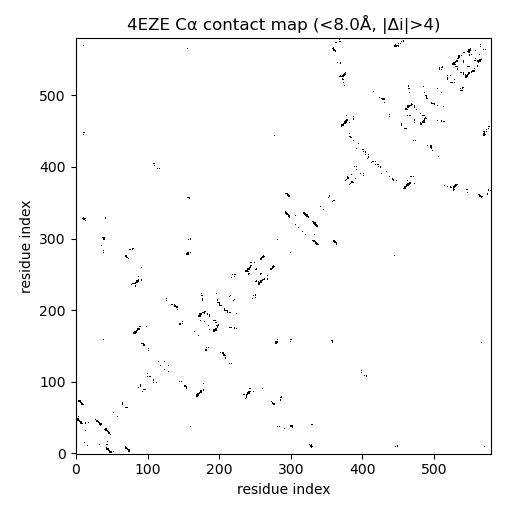3 ? 35.385 23.952 17.048 1.00 68.09 101 GLU A N 1
ATOM 806 C CA . GLU A 1 123 ? 34.918 22.921 16.154 1.00 46.88 101 GLU A CA 1
ATOM 807 C C . GLU A 1 123 ? 36.008 22.611 15.116 1.00 60.07 101 GLU A C 1
ATOM 808 O O . GLU A 1 123 ? 36.175 23.335 14.147 1.00 58.25 101 GLU A O 1
ATOM 814 N N . GLY A 1 124 ? 36.720 21.512 15.321 1.00 41.65 102 GLY A N 1
ATOM 815 C CA . GLY A 1 124 ? 37.882 21.147 14.510 1.00 52.90 102 GLY A CA 1
ATOM 816 C C . GLY A 1 124 ? 37.728 21.326 13.010 1.00 71.29 102 GLY A C 1
ATOM 817 O O . GLY A 1 124 ? 38.525 22.009 12.379 1.00 57.40 102 GLY A O 1
ATOM 818 N N . VAL A 1 125 ? 36.715 20.702 12.427 1.00 51.75 103 VAL A N 1
ATOM 819 C CA . VAL A 1 125 ? 36.510 20.816 10.992 1.00 51.10 103 VAL A CA 1
ATOM 820 C C . VAL A 1 125 ? 36.153 22.226 10.512 1.00 70.72 103 VAL A C 1
ATOM 821 O O . VAL A 1 125 ? 36.563 22.627 9.421 1.00 52.27 103 VAL A O 1
ATOM 825 N N . ASP A 1 126 ? 35.384 22.969 11.306 1.00 47.08 104 ASP A N 1
ATOM 826 C CA . ASP A 1 126 ? 35.117 24.377 10.998 1.00 67.88 104 ASP A CA 1
ATOM 827 C C . ASP A 1 126 ? 36.395 25.185 10.995 1.00 52.86 104 ASP A C 1
ATOM 828 O O . ASP A 1 126 ? 36.576 26.066 10.157 1.00 53.04 104 ASP A O 1
ATOM 833 N N . GLU A 1 127 ? 37.269 24.900 11.950 1.00 50.35 105 GLU A N 1
ATOM 834 C CA . GLU A 1 127 ? 38.513 25.633 12.061 1.00 50.31 105 GLU A CA 1
ATOM 835 C C . GLU A 1 127 ? 39.409 25.343 10.879 1.00 62.71 105 GLU A C 1
ATOM 836 O O . GLU A 1 127 ? 40.144 26.205 10.434 1.00 62.98 105 GLU A O 1
ATOM 842 N N . ILE A 1 128 ? 39.367 24.119 10.377 1.00 58.43 106 ILE A N 1
ATOM 843 C CA . ILE A 1 128 ? 40.193 23.798 9.237 1.00 61.87 106 ILE A CA 1
ATOM 844 C C . ILE A 1 128 ? 39.659 24.553 8.030 1.00 65.37 106 ILE A C 1
ATOM 845 O O . ILE A 1 128 ? 40.418 25.150 7.278 1.00 55.24 106 ILE A O 1
ATOM 850 N N . ALA A 1 129 ? 38.338 24.542 7.884 1.00 53.78 107 ALA A N 1
ATOM 851 C CA . ALA A 1 129 ? 37.643 25.278 6.856 1.00 62.56 107 ALA A CA 1
ATOM 852 C C . ALA A 1 129 ? 38.001 26.750 6.838 1.00 57.37 107 ALA A C 1
ATOM 853 O O . ALA A 1 129 ? 38.279 27.311 5.770 1.00 71.61 107 ALA A O 1
ATOM 855 N N . ARG A 1 130 ? 37.980 27.391 8.001 1.00 55.00 108 ARG A N 1
ATOM 856 C CA . ARG A 1 130 ? 38.256 28.815 8.014 1.00 63.12 108 ARG A CA 1
ATOM 857 C C . ARG A 1 130 ? 39.708 29.067 7.635 1.00 64.72 108 ARG A C 1
ATOM 858 O O . ARG A 1 130 ? 40.012 30.014 6.923 1.00 61.67 108 ARG A O 1
ATOM 866 N N . GLU A 1 131 ? 40.602 28.199 8.087 1.00 48.50 109 GLU A N 1
ATOM 867 C CA . GLU A 1 131 ? 42.001 28.297 7.706 1.00 51.37 109 GLU A CA 1
ATOM 868 C C . GLU A 1 131 ? 42.170 28.218 6.176 1.00 61.79 109 GLU A C 1
ATOM 869 O O . GLU A 1 131 ? 43.105 28.781 5.623 1.00 71.71 109 GLU A O 1
ATOM 875 N N . LEU A 1 132 ? 41.250 27.533 5.504 1.00 55.05 110 LEU A N 1
ATOM 876 C CA . LEU A 1 132 ? 41.380 27.259 4.084 1.00 68.18 110 LEU A CA 1
ATOM 877 C C . LEU A 1 132 ? 40.521 28.166 3.218 1.00 62.76 110 LEU A C 1
ATOM 878 O O . LEU A 1 132 ? 40.499 28.031 1.992 1.00 68.18 110 LEU A O 1
ATOM 883 N N . GLY A 1 133 ? 39.811 29.094 3.840 1.00 57.88 111 GLY A N 1
ATOM 884 C CA . GLY A 1 133 ? 38.941 29.987 3.071 1.00 51.67 111 GLY A CA 1
ATOM 885 C C . GLY A 1 133 ? 37.604 29.360 2.674 1.00 56.05 111 GLY A C 1
ATOM 886 O O . GLY A 1 133 ? 36.942 29.822 1.743 1.00 78.21 111 GLY A O 1
ATOM 887 N N . MET A 1 134 ? 37.180 28.316 3.383 1.00 59.27 112 MET A N 1
ATOM 888 C CA . MET A 1 134 ? 35.984 27.593 2.951 1.00 63.89 112 MET A CA 1
ATOM 889 C C . MET A 1 134 ? 34.848 27.592 3.952 1.00 64.16 112 MET A C 1
ATOM 890 O O . MET A 1 134 ? 33.979 26.722 3.900 1.00 53.05 112 MET A O 1
ATOM 895 N N . SER A 1 135 ? 34.854 28.550 4.864 1.00 45.28 113 SER A N 1
ATOM 896 C CA . SER A 1 135 ? 33.867 28.568 5.925 1.00 55.39 113 SER A CA 1
ATOM 897 C C . SER A 1 135 ? 32.451 28.595 5.395 1.00 67.12 113 SER A C 1
ATOM 898 O O . SER A 1 135 ? 31.561 28.006 5.997 1.00 54.19 113 SER A O 1
ATOM 901 N N . THR A 1 136 ? 32.237 29.264 4.265 1.00 56.43 114 THR A N 1
ATOM 902 C CA . THR A 1 136 ? 30.893 29.347 3.702 1.00 77.15 114 THR A CA 1
ATOM 903 C C . THR A 1 136 ? 30.432 28.004 3.129 1.00 54.41 114 THR A C 1
ATOM 904 O O . THR A 1 136 ? 29.293 27.568 3.372 1.00 66.03 114 THR A O 1
ATOM 908 N N . GLN A 1 137 ? 31.314 27.347 2.375 1.00 72.72 115 GLN A N 1
ATOM 909 C CA . GLN A 1 137 ? 30.994 26.044 1.783 1.00 59.65 115 GLN A CA 1
ATOM 910 C C . GLN A 1 137 ? 30.651 25.054 2.876 1.00 70.37 115 GLN A C 1
ATOM 911 O O . GLN A 1 137 ? 29.621 24.386 2.840 1.00 68.59 115 GLN A O 1
ATOM 917 N N . ILE A 1 138 ? 31.536 24.978 3.858 1.00 59.05 116 ILE A N 1
ATOM 918 C CA . ILE A 1 138 ? 31.410 24.002 4.914 1.00 78.58 116 ILE A CA 1
ATOM 919 C C . ILE A 1 138 ? 30.223 24.358 5.789 1.00 85.28 116 ILE A C 1
ATOM 920 O O . ILE A 1 138 ? 29.422 23.499 6.152 1.00 70.95 116 ILE A O 1
ATOM 925 N N . THR A 1 139 ? 30.076 25.635 6.097 1.00 75.17 117 THR A N 1
ATOM 926 C CA . THR A 1 139 ? 28.950 26.026 6.916 1.00 75.99 117 THR A CA 1
ATOM 927 C C . THR A 1 139 ? 27.648 25.691 6.214 1.00 64.12 117 THR A C 1
ATOM 928 O O . THR A 1 139 ? 26.645 25.445 6.870 1.00 71.62 117 THR A O 1
ATOM 932 N N . ALA A 1 140 ? 27.666 25.671 4.881 1.00 55.18 118 ALA A N 1
ATOM 933 C CA . ALA A 1 140 ? 26.445 25.372 4.115 1.00 83.45 118 ALA A CA 1
ATOM 934 C C . ALA A 1 140 ? 26.041 23.908 4.227 1.00 72.19 118 ALA A C 1
ATOM 935 O O . ALA A 1 140 ? 24.855 23.576 4.294 1.00 87.57 118 ALA A O 1
ATOM 937 N N . ILE A 1 141 ? 27.033 23.029 4.214 1.00 75.98 119 ILE A N 1
ATOM 938 C CA . ILE A 1 141 ? 26.765 21.617 4.377 1.00 61.47 119 ILE A CA 1
ATOM 939 C C . ILE A 1 141 ? 26.114 21.456 5.744 1.00 61.70 119 ILE A C 1
ATOM 940 O O . ILE A 1 141 ? 25.120 20.742 5.886 1.00 105.10 119 ILE A O 1
ATOM 945 N N . THR A 1 142 ? 26.661 22.145 6.743 1.00 62.05 120 THR A N 1
ATOM 946 C CA . THR A 1 142 ? 26.082 22.117 8.087 1.00 65.46 120 THR A CA 1
ATOM 947 C C . THR A 1 142 ? 24.638 22.581 8.023 1.00 76.15 120 THR A C 1
ATOM 948 O O . THR A 1 142 ? 23.767 22.001 8.658 1.00 74.60 120 THR A O 1
ATOM 952 N N . GLN A 1 143 ? 24.406 23.640 7.250 1.00 125.32 121 GLN A N 1
ATOM 953 C CA . GLN A 1 143 ? 23.066 24.130 6.960 1.00 85.09 121 GLN A CA 1
ATOM 954 C C . GLN A 1 143 ? 22.147 22.991 6.578 1.00 84.98 121 GLN A C 1
ATOM 955 O O . GLN A 1 143 ? 21.162 22.734 7.252 1.00 62.20 121 GLN A O 1
ATOM 961 N N . GLN A 1 144 ? 22.480 22.264 5.523 1.00 75.72 122 GLN A N 1
ATOM 962 C CA . GLN A 1 144 ? 21.570 21.240 5.045 1.00 72.69 122 GLN A CA 1
ATOM 963 C C . GLN A 1 144 ? 21.275 20.160 6.077 1.00 108.11 122 GLN A C 1
ATOM 964 O O . GLN A 1 144 ? 20.133 19.745 6.229 1.00 162.71 122 GLN A O 1
ATOM 970 N N . ALA A 1 145 ? 22.290 19.695 6.785 1.00 79.00 123 ALA A N 1
ATOM 971 C CA . ALA A 1 145 ? 22.060 18.649 7.770 1.00 93.58 123 ALA A CA 1
ATOM 972 C C . ALA A 1 145 ? 21.172 19.089 8.924 1.00 129.20 123 ALA A C 1
ATOM 973 O O . ALA A 1 145 ? 20.279 18.353 9.335 1.00 151.17 123 ALA A O 1
ATOM 975 N N . MET A 1 146 ? 21.416 20.286 9.446 1.00 89.44 124 MET A N 1
ATOM 976 C CA . MET A 1 146 ? 20.643 20.783 10.579 1.00 98.79 124 MET A CA 1
ATOM 977 C C . MET A 1 146 ? 19.186 20.986 10.203 1.00 121.08 124 MET A C 1
ATOM 978 O O . MET A 1 146 ? 18.280 20.726 10.989 1.00 117.09 124 MET A O 1
ATOM 983 N N . GLU A 1 147 ? 18.980 21.449 8.982 1.00 151.15 125 GLU A N 1
ATOM 984 C CA . GLU A 1 147 ? 17.653 21.698 8.452 1.00 110.43 125 GLU A CA 1
ATOM 985 C C . GLU A 1 147 ? 16.964 20.372 8.184 1.00 117.38 125 GLU A C 1
ATOM 986 O O . GLU A 1 147 ? 15.783 20.327 7.856 1.00 101.76 125 GLU A O 1
ATOM 992 N N . GLY A 1 148 ? 17.731 19.295 8.301 1.00 111.75 126 GLY A N 1
ATOM 993 C CA . GLY A 1 148 ? 17.211 17.950 8.141 1.00 60.58 126 GLY A CA 1
ATOM 994 C C . GLY A 1 148 ? 17.227 17.514 6.702 1.00 65.20 126 GLY A C 1
ATOM 995 O O . GLY A 1 148 ? 16.812 16.416 6.362 1.00 86.24 126 GLY A O 1
ATOM 996 N N . LYS A 1 149 ? 17.742 18.381 5.851 1.00 122.65 127 LYS A N 1
ATOM 997 C CA . LYS A 1 149 ? 17.856 18.110 4.428 1.00 85.21 127 LYS A CA 1
ATOM 998 C C . LYS A 1 149 ? 18.871 17.009 4.112 1.00 104.45 127 LYS A C 1
ATOM 999 O O . LYS A 1 149 ? 18.823 16.397 3.049 1.00 89.72 127 LYS A O 1
ATOM 1005 N N . LEU A 1 150 ? 19.817 16.795 5.020 1.00 145.53 128 LEU A N 1
ATOM 1006 C CA . LEU A 1 150 ? 20.900 15.844 4.786 1.00 88.43 128 LEU A CA 1
ATOM 1007 C C . LEU A 1 150 ? 21.250 14.994 6.002 1.00 126.95 128 LEU A C 1
ATOM 1008 O O . LEU A 1 150 ? 21.138 15.447 7.136 1.00 161.62 128 LEU A O 1
ATOM 1013 N N . ASP A 1 151 ? 21.683 13.760 5.761 1.00 78.61 129 ASP A N 1
ATOM 1014 C CA . ASP A 1 151 ? 22.120 12.872 6.835 1.00 105.27 129 ASP A CA 1
ATOM 1015 C C . ASP A 1 151 ? 23.446 13.311 7.446 1.00 80.91 129 ASP A C 1
ATOM 1016 O O . ASP A 1 151 ? 24.315 13.823 6.758 1.00 66.40 129 ASP A O 1
ATOM 1021 N N . PHE A 1 152 ? 23.596 13.089 8.743 1.00 72.71 130 PHE A N 1
ATOM 1022 C CA . PHE A 1 152 ? 24.797 13.481 9.465 1.00 67.13 130 PHE A CA 1
ATOM 1023 C C . PHE A 1 152 ? 26.061 12.801 8.956 1.00 76.85 130 PHE A C 1
ATOM 1024 O O . PHE A 1 152 ? 27.124 13.409 8.928 1.00 64.50 130 PHE A O 1
ATOM 1032 N N . ASN A 1 153 ? 25.959 11.535 8.585 1.00 53.23 131 ASN A N 1
ATOM 1033 C CA . ASN A 1 153 ? 27.106 10.855 8.020 1.00 66.26 131 ASN A CA 1
ATOM 1034 C C . ASN A 1 153 ? 27.498 11.533 6.720 1.00 63.99 131 ASN A C 1
ATOM 1035 O O . ASN A 1 153 ? 28.671 11.743 6.445 1.00 58.24 131 ASN A O 1
ATOM 1040 N N . ALA A 1 154 ? 26.493 11.888 5.931 1.00 62.05 132 ALA A N 1
ATOM 1041 C CA . ALA A 1 154 ? 26.710 12.550 4.650 1.00 61.90 132 ALA A CA 1
ATOM 1042 C C . ALA A 1 154 ? 27.199 13.986 4.896 1.00 41.16 132 ALA A C 1
ATOM 1043 O O . ALA A 1 154 ? 27.986 14.532 4.117 1.00 65.17 132 ALA A O 1
ATOM 1045 N N . SER A 1 155 ? 26.776 14.574 6.011 1.00 43.79 133 SER A N 1
ATOM 1046 C CA . SER A 1 155 ? 27.361 15.836 6.452 1.00 41.26 133 SER A CA 1
ATOM 1047 C C . SER A 1 155 ? 28.850 15.643 6.687 1.00 70.31 133 SER A C 1
ATOM 1048 O O . SER A 1 155 ? 29.685 16.399 6.174 1.00 54.09 133 SER A O 1
ATOM 1051 N N . PHE A 1 156 ? 29.187 14.622 7.467 1.00 51.49 134 PHE A N 1
ATOM 1052 C CA . PHE A 1 156 ? 30.592 14.351 7.748 1.00 61.92 134 PHE A CA 1
ATOM 1053 C C . PHE A 1 156 ? 31.379 14.040 6.461 1.00 52.47 134 PHE A C 1
ATOM 1054 O O . PHE A 1 156 ? 32.459 14.585 6.226 1.00 48.84 134 PHE A O 1
ATOM 1062 N N . THR A 1 157 ? 30.847 13.170 5.613 1.00 48.03 135 THR A N 1
ATOM 1063 C CA . THR A 1 157 ? 31.601 12.783 4.420 1.00 45.82 135 THR A CA 1
ATOM 1064 C C . THR A 1 157 ? 31.813 13.997 3.520 1.00 59.72 135 THR A C 1
ATOM 1065 O O . THR A 1 157 ? 32.925 14.251 3.038 1.00 51.31 135 THR A O 1
ATOM 1069 N N . ARG A 1 158 ? 30.735 14.739 3.277 1.00 50.79 136 ARG A N 1
ATOM 1070 C CA . ARG A 1 158 ? 30.806 15.950 2.444 1.00 78.27 136 ARG A CA 1
ATOM 1071 C C . ARG A 1 158 ? 31.858 16.937 2.918 1.00 51.10 136 ARG A C 1
ATOM 1072 O O . ARG A 1 158 ? 32.673 17.418 2.128 1.00 51.85 136 ARG A O 1
ATOM 1080 N N . ARG A 1 159 ? 31.835 17.251 4.209 1.00 44.31 137 ARG A N 1
ATOM 1081 C CA . ARG A 1 159 ? 32.805 18.202 4.751 1.00 40.71 137 ARG A CA 1
ATOM 1082 C C . ARG A 1 159 ? 34.228 17.688 4.645 1.00 82.72 137 ARG A C 1
ATOM 1083 O O . ARG A 1 159 ? 35.150 18.445 4.328 1.00 70.33 137 ARG A O 1
ATOM 1091 N N . ILE A 1 160 ? 34.410 16.396 4.899 1.00 58.16 138 ILE A N 1
ATOM 1092 C CA . ILE A 1 160 ? 35.728 15.802 4.754 1.00 57.24 138 ILE A CA 1
ATOM 1093 C C . ILE A 1 160 ? 36.153 15.827 3.284 1.00 52.58 138 ILE A C 1
ATOM 1094 O O . ILE A 1 160 ? 37.319 16.090 2.972 1.00 54.02 138 ILE A O 1
ATOM 1099 N N . GLY A 1 161 ? 35.197 15.566 2.387 1.00 47.43 139 GLY A N 1
ATOM 1100 C CA . GLY A 1 161 ? 35.463 15.615 0.945 1.00 46.19 139 GLY A CA 1
ATOM 1101 C C . GLY A 1 161 ? 35.965 16.983 0.506 1.00 62.43 139 GLY A C 1
ATOM 1102 O O . GLY A 1 161 ? 36.736 17.086 -0.444 1.00 43.75 139 GLY A O 1
ATOM 1103 N N . MET A 1 162 ? 35.526 18.032 1.202 1.00 50.85 140 MET A N 1
ATOM 1104 C CA . MET A 1 162 ? 35.886 19.410 0.853 1.00 59.43 140 MET A CA 1
ATOM 1105 C C . MET A 1 162 ? 37.310 19.694 1.237 1.00 61.68 140 MET A C 1
ATOM 1106 O O . MET A 1 162 ? 37.881 20.680 0.801 1.00 54.68 140 MET A O 1
ATOM 1111 N N . LEU A 1 163 ? 37.884 18.828 2.061 1.00 51.04 141 LEU A N 1
ATOM 1112 C CA . LEU A 1 163 ? 39.204 19.080 2.618 1.00 44.27 141 LEU A CA 1
ATOM 1113 C C . LEU A 1 163 ? 40.302 18.230 1.977 1.00 37.31 141 LEU A C 1
ATOM 1114 O O . LEU A 1 163 ? 41.471 18.270 2.395 1.00 51.57 141 LEU A O 1
ATOM 1119 N N . LYS A 1 164 ? 39.926 17.446 0.976 1.00 45.89 142 LYS A N 1
ATOM 1120 C CA . LYS A 1 164 ? 40.868 16.572 0.319 1.00 44.38 142 LYS A CA 1
ATOM 1121 C C . LYS A 1 164 ? 42.111 17.342 -0.107 1.00 58.65 142 LYS A C 1
ATOM 1122 O O . LYS A 1 164 ? 42.014 18.440 -0.640 1.00 48.03 142 LYS A O 1
ATOM 1128 N N . GLY A 1 165 ? 43.282 16.764 0.103 1.00 52.06 143 GLY A N 1
ATOM 1129 C CA . GLY A 1 165 ? 44.533 17.474 -0.200 1.00 52.58 143 GLY A CA 1
ATOM 1130 C C . GLY A 1 165 ? 45.130 18.375 0.892 1.00 62.31 143 GLY A C 1
ATOM 1131 O O . GLY A 1 165 ? 46.231 18.892 0.727 1.00 67.45 143 GLY A O 1
ATOM 1132 N N . THR A 1 166 ? 44.443 18.568 2.015 1.00 47.28 144 THR A N 1
ATOM 1133 C CA . THR A 1 166 ? 45.009 19.406 3.076 1.00 43.66 144 THR A CA 1
ATOM 1134 C C . THR A 1 166 ? 46.251 18.753 3.655 1.00 45.13 144 THR A C 1
ATOM 1135 O O . THR A 1 166 ? 46.241 17.572 3.995 1.00 55.54 144 THR A O 1
ATOM 1139 N N . PRO A 1 167 ? 47.342 19.514 3.742 1.00 55.33 145 PRO A N 1
ATOM 1140 C CA . PRO A 1 167 ? 48.634 19.018 4.236 1.00 46.93 145 PRO A CA 1
ATOM 1141 C C . PRO A 1 167 ? 48.611 18.715 5.734 1.00 64.96 145 PRO A C 1
ATOM 1142 O O . PRO A 1 167 ? 48.039 19.481 6.528 1.00 52.79 145 PRO A O 1
ATOM 1146 N N . LYS A 1 168 ? 49.251 17.614 6.114 1.00 63.50 146 LYS A N 1
ATOM 1147 C CA . LYS A 1 168 ? 49.363 17.228 7.521 1.00 67.55 146 LYS A CA 1
ATOM 1148 C C . LYS A 1 168 ? 49.717 18.436 8.385 1.00 61.38 146 LYS A C 1
ATOM 1149 O O . LYS A 1 168 ? 49.248 18.575 9.516 1.00 78.19 146 LYS A O 1
ATOM 1155 N N . ALA A 1 169 ? 50.541 19.322 7.840 1.00 65.89 147 ALA A N 1
ATOM 1156 C CA . ALA A 1 169 ? 51.085 20.430 8.613 1.00 58.19 147 ALA A CA 1
ATOM 1157 C C . ALA A 1 169 ? 50.048 21.519 8.919 1.00 53.52 147 ALA A C 1
ATOM 1158 O O . ALA A 1 169 ? 50.110 22.181 9.958 1.00 54.74 147 ALA A O 1
ATOM 1160 N N . VAL A 1 170 ? 49.118 21.732 8.000 1.00 46.67 148 VAL A N 1
ATOM 1161 C CA . VAL A 1 170 ? 48.051 22.686 8.226 1.00 42.87 148 VAL A CA 1
ATOM 1162 C C . VAL A 1 170 ? 47.154 22.162 9.365 1.00 57.35 148 VAL A C 1
ATOM 1163 O O . VAL A 1 170 ? 46.835 22.882 10.322 1.00 61.73 148 VAL A O 1
ATOM 1167 N N . LEU A 1 171 ? 46.783 20.890 9.251 1.00 55.63 149 LEU A N 1
ATOM 1168 C CA . LEU A 1 171 ? 45.991 20.191 10.250 1.00 62.49 149 LEU A CA 1
ATOM 1169 C C . LEU A 1 171 ? 46.647 20.230 11.627 1.00 67.83 149 LEU A C 1
ATOM 1170 O O . LEU A 1 171 ? 45.996 20.529 12.637 1.00 58.18 149 LEU A O 1
ATOM 1175 N N . ASN A 1 172 ? 47.932 19.916 11.677 1.00 53.93 150 ASN A N 1
ATOM 1176 C CA . ASN A 1 172 ? 48.639 19.925 12.940 1.00 58.08 150 ASN A CA 1
ATOM 1177 C C . ASN A 1 172 ? 48.640 21.326 13.522 1.00 83.48 150 ASN A C 1
ATOM 1178 O O . ASN A 1 172 ? 48.469 21.508 14.721 1.00 62.25 150 ASN A O 1
ATOM 1183 N N . ALA A 1 173 ? 48.836 22.315 12.662 1.00 54.17 151 ALA A N 1
ATOM 1184 C CA . ALA A 1 173 ? 48.832 23.699 13.091 1.00 66.35 151 ALA A CA 1
ATOM 1185 C C . ALA A 1 173 ? 47.471 24.092 13.626 1.00 56.01 151 ALA A C 1
ATOM 1186 O O . ALA A 1 173 ? 47.373 24.785 14.625 1.00 69.73 151 ALA A O 1
ATOM 1188 N N . VAL A 1 174 ? 46.421 23.654 12.950 1.00 63.78 152 VAL A N 1
ATOM 1189 C CA . VAL A 1 174 ? 45.070 23.953 13.388 1.00 53.86 152 VAL A CA 1
ATOM 1190 C C . VAL A 1 174 ? 44.806 23.308 14.734 1.00 61.62 152 VAL A C 1
ATOM 1191 O O . VAL A 1 174 ? 44.208 23.905 15.617 1.00 50.75 152 VAL A O 1
ATOM 1195 N N . CYS A 1 175 ? 45.274 22.080 14.883 1.00 55.57 153 CYS A N 1
ATOM 1196 C CA . CYS A 1 175 ? 45.119 21.347 16.124 1.00 70.15 153 CYS A CA 1
ATOM 1197 C C . CYS A 1 175 ? 45.857 22.048 17.249 1.00 71.73 153 CYS A C 1
ATOM 1198 O O . CYS A 1 175 ? 45.378 22.118 18.368 1.00 66.89 153 CYS A O 1
ATOM 1201 N N . ASP A 1 176 ? 47.029 22.573 16.932 1.00 76.99 154 ASP A N 1
ATOM 1202 C CA . ASP A 1 176 ? 47.870 23.244 17.910 1.00 57.76 154 ASP A CA 1
ATOM 1203 C C . ASP A 1 176 ? 47.220 24.481 18.512 1.00 58.47 154 ASP A C 1
ATOM 1204 O O . ASP A 1 176 ? 47.434 24.787 19.673 1.00 62.70 154 ASP A O 1
ATOM 1209 N N . ARG A 1 177 ? 46.462 25.216 17.716 1.00 56.70 155 ARG A N 1
ATOM 1210 C CA . ARG A 1 177 ? 45.818 26.425 18.217 1.00 76.85 155 ARG A CA 1
ATOM 1211 C C . ARG A 1 177 ? 44.447 26.204 18.886 1.00 88.12 155 ARG A C 1
ATOM 1212 O O . ARG A 1 177 ? 43.800 27.152 19.314 1.00 53.78 155 ARG A O 1
ATOM 1220 N N . MET A 1 178 ? 44.007 24.953 18.957 1.00 67.17 156 MET A N 1
ATOM 1221 C CA . MET A 1 178 ? 42.766 24.612 19.641 1.00 72.37 156 MET A CA 1
ATOM 1222 C C . MET A 1 178 ? 42.941 24.838 21.136 1.00 85.28 156 MET A C 1
ATOM 1223 O O . MET A 1 178 ? 44.034 24.662 21.656 1.00 61.92 156 MET A O 1
ATOM 1228 N N . THR A 1 179 ? 41.878 25.227 21.833 1.00 67.54 157 THR A N 1
ATOM 1229 C CA . THR A 1 179 ? 42.016 25.500 23.260 1.00 66.57 157 THR A CA 1
ATOM 1230 C C . THR A 1 179 ? 41.223 24.537 24.122 1.00 57.64 157 THR A C 1
ATOM 1231 O O . THR A 1 179 ? 40.032 24.296 23.890 1.00 71.53 157 THR A O 1
ATOM 1235 N N . LEU A 1 180 ? 41.917 23.970 25.100 1.00 59.43 158 LEU A N 1
ATOM 1236 C CA . LEU A 1 180 ? 41.305 23.181 26.155 1.00 51.08 158 LEU A CA 1
ATOM 1237 C C . LEU A 1 180 ? 40.155 23.958 26.764 1.00 49.89 158 LEU A C 1
ATOM 1238 O O . LEU A 1 180 ? 40.290 25.161 26.988 1.00 49.34 158 LEU A O 1
ATOM 1243 N N . SER A 1 181 ? 39.031 23.287 27.020 1.00 50.15 159 SER A N 1
ATOM 1244 C CA . SER A 1 181 ? 37.904 23.915 27.716 1.00 46.84 159 SER A CA 1
ATOM 1245 C C . SER A 1 181 ? 38.329 24.109 29.155 1.00 45.30 159 SER A C 1
ATOM 1246 O O . SER A 1 181 ? 39.055 23.271 29.697 1.00 44.46 159 SER A O 1
ATOM 1249 N N . PRO A 1 182 ? 37.878 25.212 29.772 1.00 39.03 160 PRO A N 1
ATOM 1250 C CA . PRO A 1 182 ? 38.240 25.625 31.128 1.00 40.83 160 PRO A CA 1
ATOM 1251 C C . PRO A 1 182 ? 38.035 24.535 32.187 1.00 54.74 160 PRO A C 1
ATOM 1252 O O . PRO A 1 182 ? 37.003 23.867 32.196 1.00 40.19 160 PRO A O 1
ATOM 1256 N N . GLY A 1 183 ? 39.033 24.360 33.052 1.00 42.44 161 GLY A N 1
ATOM 1257 C CA . GLY A 1 183 ? 38.908 23.537 34.260 1.00 37.21 161 GLY A CA 1
ATOM 1258 C C . GLY A 1 183 ? 39.494 22.139 34.094 1.00 37.56 161 GLY A C 1
ATOM 1259 O O . GLY A 1 183 ? 39.639 21.381 35.072 1.00 46.55 161 GLY A O 1
ATOM 1260 N N . LEU A 1 184 ? 39.816 21.788 32.854 1.00 43.07 162 LEU A N 1
ATOM 1261 C CA . LEU A 1 184 ? 40.277 20.430 32.540 1.00 51.14 162 LEU A CA 1
ATOM 1262 C C . LEU A 1 184 ? 41.704 20.206 33.031 1.00 53.33 162 LEU A C 1
ATOM 1263 O O . LEU A 1 184 ? 42.020 19.132 33.541 1.00 51.84 162 LEU A O 1
ATOM 1268 N N . LEU A 1 185 ? 42.550 21.230 32.923 1.00 40.36 163 LEU A N 1
ATOM 1269 C CA . LEU A 1 185 ? 43.902 21.122 33.461 1.00 56.56 163 LEU A CA 1
ATOM 1270 C C . LEU A 1 185 ? 43.799 20.864 34.938 1.00 48.91 163 LEU A C 1
ATOM 1271 O O . LEU A 1 185 ? 44.427 19.959 35.465 1.00 46.57 163 LEU A O 1
ATOM 1276 N N . THR A 1 186 ? 42.979 21.644 35.624 1.00 40.51 164 THR A N 1
ATOM 1277 C CA . THR A 1 186 ? 42.819 21.381 37.052 1.00 36.45 164 THR A CA 1
ATOM 1278 C C . THR A 1 186 ? 42.231 19.994 37.337 1.00 60.03 164 THR A C 1
ATOM 1279 O O . THR A 1 186 ? 42.713 19.286 38.216 1.00 42.36 164 THR A O 1
ATOM 1283 N N . ILE A 1 187 ? 41.200 19.590 36.601 1.00 40.86 165 ILE A N 1
ATOM 1284 C CA . ILE A 1 187 ? 40.432 18.422 37.057 1.00 48.15 165 ILE A CA 1
ATOM 1285 C C . ILE A 1 187 ? 40.993 17.070 36.587 1.00 41.28 165 ILE A C 1
ATOM 1286 O O . ILE A 1 187 ? 40.776 16.035 37.229 1.00 44.00 165 ILE A O 1
ATOM 1291 N N . LEU A 1 188 ? 41.731 17.080 35.482 1.00 55.20 166 LEU A N 1
ATOM 1292 C CA . LEU A 1 188 ? 42.226 15.841 34.865 1.00 39.22 166 LEU A CA 1
ATOM 1293 C C . LEU A 1 188 ? 43.130 14.964 35.754 1.00 55.16 166 LEU A C 1
ATOM 1294 O O . LEU A 1 188 ? 43.030 13.741 35.755 1.00 47.86 166 LEU A O 1
ATOM 1299 N N . PRO A 1 189 ? 44.054 15.595 36.463 1.00 42.28 167 PRO A N 1
ATOM 1300 C CA . PRO A 1 189 ? 44.956 14.925 37.400 1.00 48.68 167 PRO A CA 1
ATOM 1301 C C . PRO A 1 189 ? 44.164 14.356 38.569 1.00 57.11 167 PRO A C 1
ATOM 1302 O O . PRO A 1 189 ? 44.524 13.330 39.142 1.00 70.61 167 PRO A O 1
ATOM 1306 N N . VAL A 1 190 ? 43.079 15.022 38.919 1.00 57.84 168 VAL A N 1
ATOM 1307 C CA . VAL A 1 190 ? 42.231 14.569 40.010 1.00 41.79 168 VAL A CA 1
ATOM 1308 C C . VAL A 1 190 ? 41.415 13.347 39.588 1.00 50.79 168 VAL A C 1
ATOM 1309 O O . VAL A 1 190 ? 41.210 12.408 40.367 1.00 64.21 168 VAL A O 1
ATOM 1313 N N . ILE A 1 191 ? 40.948 13.362 38.345 1.00 45.95 169 ILE A N 1
ATOM 1314 C CA . ILE A 1 191 ? 40.198 12.232 37.792 1.00 52.06 169 ILE A CA 1
ATOM 1315 C C . ILE A 1 191 ? 41.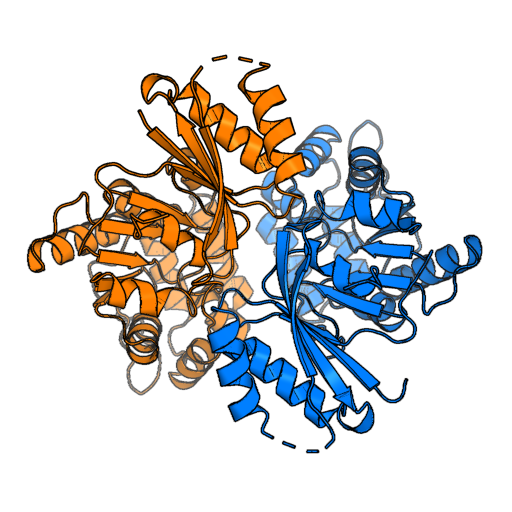051 10.975 37.896 1.00 40.82 169 ILE A C 1
ATOM 1316 O O . ILE A 1 191 ? 40.582 9.897 38.293 1.00 48.88 169 ILE A O 1
ATOM 1321 N N . LYS A 1 192 ? 42.315 11.137 37.520 1.00 59.29 170 LYS A N 1
ATOM 1322 C CA . LYS A 1 192 ? 43.290 10.066 37.576 1.00 56.50 170 LYS A CA 1
ATOM 1323 C C . LYS A 1 192 ? 43.512 9.646 39.038 1.00 57.59 170 LYS A C 1
ATOM 1324 O O . LYS A 1 192 ? 43.457 8.462 39.345 1.00 49.92 170 LYS A O 1
ATOM 1330 N N . ALA A 1 193 ? 43.730 10.613 39.936 1.00 41.18 171 ALA A N 1
ATOM 1331 C CA . ALA A 1 193 ? 43.957 10.313 41.356 1.00 45.33 171 ALA A CA 1
ATOM 1332 C C . ALA A 1 193 ? 42.794 9.565 41.947 1.00 61.31 171 ALA A C 1
ATOM 1333 O O . ALA A 1 193 ? 42.944 8.937 42.990 1.00 77.49 171 ALA A O 1
ATOM 1335 N N . LYS A 1 194 ? 41.633 9.640 41.299 1.00 63.38 172 LYS A N 1
ATOM 1336 C CA . LYS A 1 194 ? 40.422 9.039 41.868 1.00 47.49 172 LYS A CA 1
ATOM 1337 C C . LYS A 1 194 ? 40.149 7.707 41.215 1.00 48.27 172 LYS A C 1
ATOM 1338 O O . LYS A 1 194 ? 39.097 7.070 41.433 1.00 46.59 172 LYS A O 1
ATOM 1344 N N . GLY A 1 195 ? 41.099 7.281 40.399 1.00 48.63 173 GLY A N 1
ATOM 1345 C CA . GLY A 1 195 ? 41.026 5.949 39.807 1.00 40.54 173 GLY A CA 1
ATOM 1346 C C . GLY A 1 195 ? 40.112 5.795 38.606 1.00 54.30 173 GLY A C 1
ATOM 1347 O O . GLY A 1 195 ? 39.674 4.678 38.281 1.00 52.50 173 GLY A O 1
ATOM 1348 N N . PHE A 1 196 ? 39.821 6.904 37.934 1.00 51.89 174 PHE A N 1
ATOM 1349 C CA . PHE A 1 196 ? 39.000 6.847 36.729 1.00 58.03 174 PHE A CA 1
ATOM 1350 C C . PHE A 1 196 ? 39.895 6.761 35.519 1.00 41.64 174 PHE A C 1
ATOM 1351 O O . PHE A 1 196 ? 40.980 7.321 35.509 1.00 50.66 174 PHE A O 1
ATOM 1359 N N . LYS A 1 197 ? 39.414 6.088 34.480 1.00 51.32 175 LYS A N 1
ATOM 1360 C CA . LYS A 1 197 ? 40.018 6.212 33.161 1.00 49.65 175 LYS A CA 1
ATOM 1361 C C . LYS A 1 197 ? 39.362 7.351 32.368 1.00 63.92 175 LYS A C 1
ATOM 1362 O O . LYS A 1 197 ? 38.141 7.544 32.445 1.00 58.78 175 LYS A O 1
ATOM 1368 N N . THR A 1 198 ? 40.168 8.090 31.604 1.00 63.42 176 THR A N 1
ATOM 1369 C CA . THR A 1 198 ? 39.667 9.144 30.717 1.00 53.65 176 THR A CA 1
ATOM 1370 C C . THR A 1 198 ? 39.612 8.685 29.262 1.00 55.74 176 THR A C 1
ATOM 1371 O O . THR A 1 198 ? 40.487 7.965 28.794 1.00 51.54 176 THR A O 1
ATOM 1375 N N . ALA A 1 199 ? 38.589 9.131 28.545 1.00 45.34 177 ALA A N 1
ATOM 1376 C CA . ALA A 1 199 ? 38.432 8.828 27.133 1.00 57.36 177 ALA A CA 1
ATOM 1377 C C . ALA A 1 199 ? 37.930 10.058 26.373 1.00 48.02 177 ALA A C 1
ATOM 1378 O O . ALA A 1 199 ? 37.150 10.849 26.904 1.00 57.81 177 ALA A O 1
ATOM 1380 N N . ILE A 1 200 ? 38.395 10.218 25.139 1.00 42.15 178 ILE A N 1
ATOM 1381 C CA . ILE A 1 200 ? 37.689 11.043 24.181 1.00 45.41 178 ILE A CA 1
ATOM 1382 C C . ILE A 1 200 ? 36.926 10.139 23.243 1.00 45.77 178 ILE A C 1
ATOM 1383 O O . ILE A 1 200 ? 37.487 9.181 22.718 1.00 49.03 178 ILE A O 1
ATOM 1388 N N . ILE A 1 201 ? 35.642 10.438 23.045 1.00 39.26 179 ILE A N 1
ATOM 1389 C CA . ILE A 1 201 ? 34.832 9.721 22.063 1.00 40.73 179 ILE A CA 1
ATOM 1390 C C . ILE A 1 201 ? 34.097 10.751 21.224 1.00 44.33 179 ILE A C 1
ATOM 1391 O O . ILE A 1 201 ? 33.322 11.540 21.765 1.00 49.32 179 ILE A O 1
ATOM 1396 N N . SER A 1 202 ? 34.345 10.747 19.911 1.00 38.07 180 SER A N 1
ATOM 1397 C CA . SER A 1 202 ? 33.988 11.867 19.051 1.00 37.83 180 SER A CA 1
ATOM 1398 C C . SER A 1 202 ? 33.779 11.489 17.571 1.00 43.68 180 SER A C 1
ATOM 1399 O O . SER A 1 202 ? 34.433 10.568 17.058 1.00 49.85 180 SER A O 1
ATOM 1402 N N . GLY A 1 203 ? 32.902 12.242 16.897 1.00 46.37 181 GLY A N 1
ATOM 1403 C CA . GLY A 1 203 ? 32.688 12.141 15.441 1.00 38.35 181 GLY A CA 1
ATOM 1404 C C . GLY A 1 203 ? 33.724 12.887 14.613 1.00 43.09 181 GLY A C 1
ATOM 1405 O O . GLY A 1 203 ? 33.592 12.986 13.396 1.00 58.18 181 GLY A O 1
ATOM 1406 N N . GLY A 1 204 ? 34.767 13.401 15.269 1.00 54.21 182 GLY A N 1
ATOM 1407 C CA . GLY A 1 204 ? 35.792 14.200 14.595 1.00 47.18 182 GLY A CA 1
ATOM 1408 C C . GLY A 1 204 ? 36.935 13.400 13.989 1.00 63.62 182 GLY A C 1
ATOM 1409 O O . GLY A 1 204 ? 36.885 12.176 13.938 1.00 53.06 182 GLY A O 1
ATOM 1410 N N . LEU A 1 205 ? 37.969 14.108 13.535 1.00 52.88 183 LEU A N 1
ATOM 1411 C CA . LEU A 1 205 ? 39.158 13.519 12.921 1.00 50.90 183 LEU A CA 1
ATOM 1412 C C . LEU A 1 205 ? 40.113 12.864 13.907 1.00 42.26 183 LEU A C 1
ATOM 1413 O O . LEU A 1 205 ? 40.387 13.391 14.977 1.00 49.55 183 LEU A O 1
ATOM 1418 N N . ASP A 1 206 ? 40.685 11.737 13.502 1.00 43.86 184 ASP A N 1
ATOM 1419 C CA . ASP A 1 206 ? 41.610 11.021 14.360 1.00 40.91 184 ASP A CA 1
ATOM 1420 C C . ASP A 1 206 ? 42.902 11.788 14.537 1.00 55.73 184 ASP A C 1
ATOM 1421 O O . ASP A 1 206 ? 43.614 11.612 15.527 1.00 56.09 184 ASP A O 1
ATOM 1426 N N . ILE A 1 207 ? 43.276 12.598 13.563 1.00 59.07 185 ILE A N 1
ATOM 1427 C CA . ILE A 1 207 ? 44.534 13.293 13.737 1.00 75.58 185 ILE A CA 1
ATOM 1428 C C . ILE A 1 207 ? 44.416 14.208 14.940 1.00 48.95 185 ILE A C 1
ATOM 1429 O O . ILE A 1 207 ? 45.314 14.267 15.767 1.00 55.88 185 ILE A O 1
ATOM 1434 N N . PHE A 1 208 ? 43.296 14.908 15.047 1.00 54.27 186 PHE A N 1
ATOM 1435 C CA . PHE A 1 208 ? 43.050 15.740 16.211 1.00 51.51 186 PHE A CA 1
ATOM 1436 C C . PHE A 1 208 ? 42.878 14.939 17.486 1.00 53.16 186 PHE A C 1
ATOM 1437 O O . PHE A 1 208 ? 43.449 15.269 18.513 1.00 50.21 186 PHE A O 1
ATOM 1445 N N . THR A 1 209 ? 42.096 13.872 17.406 1.00 46.01 187 THR A N 1
ATOM 1446 C CA . THR A 1 209 ? 41.774 13.087 18.581 1.00 54.82 187 THR A CA 1
ATOM 1447 C C . THR A 1 209 ? 42.978 12.424 19.215 1.00 55.01 187 THR A C 1
ATOM 1448 O O . THR A 1 209 ? 43.168 12.493 20.419 1.00 49.70 187 THR A O 1
ATOM 1452 N N . GLN A 1 210 ? 43.806 11.798 18.395 1.00 67.24 188 GLN A N 1
ATOM 1453 C CA . GLN A 1 210 ? 45.001 11.147 18.898 1.00 59.66 188 GLN A CA 1
ATOM 1454 C C . GLN A 1 210 ? 45.986 12.156 19.453 1.00 53.20 188 GLN A C 1
ATOM 1455 O O . GLN A 1 210 ? 46.609 11.931 20.476 1.00 50.52 188 GLN A O 1
ATOM 1461 N N . ARG A 1 211 ? 46.115 13.277 18.761 1.00 48.05 189 ARG A N 1
ATOM 1462 C CA . ARG A 1 211 ? 47.028 14.324 19.169 1.00 60.10 189 ARG A CA 1
ATOM 1463 C C . ARG A 1 211 ? 46.621 14.885 20.526 1.00 66.87 189 ARG A C 1
ATOM 1464 O O . ARG A 1 211 ? 47.455 15.113 21.392 1.00 56.65 189 ARG A O 1
ATOM 1472 N N . LEU A 1 212 ? 45.324 15.083 20.712 1.00 59.11 190 LEU A N 1
ATOM 1473 C CA . LEU A 1 212 ? 44.807 15.540 21.987 1.00 54.98 190 LEU A CA 1
ATOM 1474 C C . LEU A 1 212 ? 45.035 14.489 23.054 1.00 52.98 190 LEU A C 1
ATOM 1475 O O . LEU A 1 212 ? 45.405 14.802 24.176 1.00 57.38 190 LEU A O 1
ATOM 1480 N N . LYS A 1 213 ? 44.817 13.231 22.703 1.00 61.86 191 LYS A N 1
ATOM 1481 C CA . LYS A 1 213 ? 45.039 12.172 23.666 1.00 52.60 191 LYS A CA 1
ATOM 1482 C C . LYS A 1 213 ? 46.480 12.201 24.150 1.00 57.75 191 LYS A C 1
ATOM 1483 O O . LYS A 1 213 ? 46.742 12.276 25.349 1.00 64.17 191 LYS A O 1
ATOM 1489 N N . ALA A 1 214 ? 47.416 12.117 23.210 1.00 77.17 192 ALA A N 1
ATOM 1490 C CA . ALA A 1 214 ? 48.822 12.051 23.581 1.00 54.15 192 ALA A CA 1
ATOM 1491 C C . ALA A 1 214 ? 49.197 13.330 24.319 1.00 64.78 192 ALA A C 1
ATOM 1492 O O . ALA A 1 214 ? 49.813 13.280 25.378 1.00 63.32 192 ALA A O 1
ATOM 1494 N N . ARG A 1 215 ? 48.762 14.475 23.802 1.00 46.22 193 ARG A N 1
ATOM 1495 C CA . ARG A 1 215 ? 49.078 15.755 24.442 1.00 49.35 193 ARG A CA 1
ATOM 1496 C C . ARG A 1 215 ? 48.661 15.893 25.912 1.00 73.80 193 ARG A C 1
ATOM 1497 O O . ARG A 1 215 ? 49.238 16.685 26.644 1.00 75.19 193 ARG A O 1
ATOM 1505 N N . TYR A 1 216 ? 47.643 15.156 26.341 1.00 72.54 194 TYR A N 1
ATOM 1506 C CA . TYR A 1 216 ? 47.129 15.323 27.699 1.00 64.20 194 TYR A CA 1
ATOM 1507 C C . TYR A 1 216 ? 47.043 14.021 28.437 1.00 64.24 194 TYR A C 1
ATOM 1508 O O . TYR A 1 216 ? 46.376 13.943 29.458 1.00 66.38 194 TYR A O 1
ATOM 1517 N N . GLN A 1 217 ? 47.693 12.989 27.912 1.00 68.65 195 GLN A N 1
ATOM 1518 C CA . GLN A 1 217 ? 47.837 11.754 28.671 1.00 80.29 195 GLN A CA 1
ATOM 1519 C C . GLN A 1 217 ? 46.520 11.024 28.871 1.00 74.75 195 GLN A C 1
ATOM 1520 O O . GLN A 1 217 ? 46.407 10.251 29.805 1.00 69.07 195 GLN A O 1
ATOM 1526 N N . LEU A 1 218 ? 45.525 11.265 28.020 1.00 54.91 196 LEU A N 1
ATOM 1527 C CA . LEU A 1 218 ? 44.241 10.581 28.168 1.00 64.08 196 LEU A CA 1
ATOM 1528 C C . LEU A 1 218 ? 44.467 9.091 27.972 1.00 53.39 196 LEU A C 1
ATOM 1529 O O . LEU A 1 218 ? 45.379 8.696 27.256 1.00 72.03 196 LEU A O 1
ATOM 1534 N N . ASP A 1 219 ? 43.651 8.262 28.614 1.00 57.25 197 ASP A N 1
ATOM 1535 C CA . ASP A 1 219 ? 43.852 6.816 28.536 1.00 55.60 197 ASP A CA 1
ATOM 1536 C C . ASP A 1 219 ? 43.395 6.291 27.190 1.00 67.12 197 ASP A C 1
ATOM 1537 O O . ASP A 1 219 ? 44.079 5.474 26.578 1.00 60.06 197 ASP A O 1
ATOM 1542 N N . TYR A 1 220 ? 42.246 6.779 26.726 1.00 50.32 198 TYR A N 1
ATOM 1543 C CA . TYR A 1 220 ? 41.676 6.331 25.448 1.00 36.67 198 TYR A CA 1
ATOM 1544 C C . TYR A 1 220 ? 41.218 7.485 24.578 1.00 52.12 198 TYR A C 1
ATOM 1545 O O . TYR A 1 220 ? 41.029 8.612 25.047 1.00 49.01 198 TYR A O 1
ATOM 1554 N N . ALA A 1 221 ? 41.004 7.178 23.307 1.00 42.51 199 ALA A N 1
ATOM 1555 C CA . ALA A 1 221 ? 40.645 8.177 22.327 1.00 43.04 199 ALA A CA 1
ATOM 1556 C C . ALA A 1 221 ? 40.136 7.431 21.095 1.00 49.42 199 ALA A C 1
ATOM 1557 O O . ALA A 1 221 ? 40.780 6.520 20.619 1.00 47.62 199 ALA A O 1
ATOM 1559 N N . PHE A 1 222 ? 38.957 7.794 20.612 1.00 45.20 200 PHE A N 1
ATOM 1560 C CA . PHE A 1 222 ? 38.315 7.086 19.523 1.00 46.00 200 PHE A CA 1
ATOM 1561 C C . PHE A 1 222 ? 37.622 8.141 18.694 1.00 46.39 200 PHE A C 1
ATOM 1562 O O . PHE A 1 222 ? 36.982 9.002 19.254 1.00 50.77 200 PHE A O 1
ATOM 1570 N N . SER A 1 223 ? 37.707 8.070 17.371 1.00 48.83 201 SER A N 1
ATOM 1571 C CA . SER A 1 223 ? 36.867 8.935 16.541 1.00 47.51 201 SER A CA 1
ATOM 1572 C C . SER A 1 223 ? 36.760 8.339 15.155 1.00 60.35 201 SER A C 1
ATOM 1573 O O . SER A 1 223 ? 37.079 7.149 14.952 1.00 43.63 201 SER A O 1
ATOM 1576 N N . ASN A 1 224 ? 36.304 9.144 14.196 1.00 40.30 202 ASN A N 1
ATOM 1577 C CA . ASN A 1 224 ? 36.372 8.713 12.797 1.00 54.11 202 ASN A CA 1
ATOM 1578 C C . ASN A 1 224 ? 37.816 8.707 12.359 1.00 44.46 202 ASN A C 1
ATOM 1579 O O . ASN A 1 224 ? 38.651 9.414 12.927 1.00 52.19 202 ASN A O 1
ATOM 1584 N N . THR A 1 225 ? 38.127 7.911 11.344 1.00 46.86 203 THR A N 1
ATOM 1585 C CA . THR A 1 225 ? 39.490 7.866 10.871 1.00 43.72 203 THR A CA 1
ATOM 1586 C C . THR A 1 225 ? 39.497 8.285 9.411 1.00 49.49 203 THR A C 1
ATOM 1587 O O . THR A 1 225 ? 38.762 7.722 8.595 1.00 42.34 203 THR A O 1
ATOM 1591 N N . VAL A 1 226 ? 40.289 9.301 9.089 1.00 55.36 204 VAL A N 1
ATOM 1592 C CA . VAL A 1 226 ? 40.460 9.698 7.687 1.00 40.83 204 VAL A CA 1
ATOM 1593 C C . VAL A 1 226 ? 41.927 9.564 7.339 1.00 58.17 204 VAL A C 1
ATOM 1594 O O . VAL A 1 226 ? 42.777 10.191 7.970 1.00 44.24 204 VAL A O 1
ATOM 1598 N N . GLU A 1 227 ? 42.226 8.701 6.371 1.00 51.63 205 GLU A N 1
ATOM 1599 C CA . GLU A 1 227 ? 43.607 8.367 6.074 1.00 48.84 205 GLU A CA 1
ATOM 1600 C C . GLU A 1 227 ? 44.354 9.580 5.544 1.00 59.18 205 GLU A C 1
ATOM 1601 O O . GLU A 1 227 ? 43.800 10.406 4.834 1.00 52.02 205 GLU A O 1
ATOM 1607 N N . ILE A 1 228 ? 45.618 9.671 5.904 1.00 48.68 206 ILE A N 1
ATOM 1608 C CA . ILE A 1 228 ? 46.509 10.680 5.379 1.00 74.17 206 ILE A CA 1
ATOM 1609 C C . ILE A 1 228 ? 47.610 9.939 4.656 1.00 73.61 206 ILE A C 1
ATOM 1610 O O . ILE A 1 228 ? 48.256 9.061 5.228 1.00 61.67 206 ILE A O 1
ATOM 1615 N N . ARG A 1 229 ? 47.808 10.284 3.392 1.00 61.49 207 ARG A N 1
ATOM 1616 C CA . ARG A 1 229 ? 48.786 9.609 2.558 1.00 53.19 207 ARG A CA 1
ATOM 1617 C C . ARG A 1 229 ? 49.606 10.635 1.775 1.00 57.38 207 ARG A C 1
ATOM 1618 O O . ARG A 1 229 ? 49.058 11.636 1.291 1.00 54.43 207 ARG A O 1
ATOM 1626 N N . ASP A 1 230 ? 50.909 10.379 1.650 1.00 56.78 208 ASP A N 1
ATOM 1627 C CA . ASP A 1 230 ? 51.856 11.340 1.048 1.00 46.29 208 ASP A CA 1
ATOM 1628 C C . ASP A 1 230 ? 51.700 12.655 1.739 1.00 67.42 208 ASP A C 1
ATOM 1629 O O . ASP A 1 230 ? 51.783 13.708 1.111 1.00 52.40 208 ASP A O 1
ATOM 1634 N N . ASN A 1 231 ? 51.418 12.590 3.030 1.00 61.89 209 ASN A N 1
ATOM 1635 C CA . ASN A 1 231 ? 51.322 13.797 3.833 1.00 44.27 209 ASN A CA 1
ATOM 1636 C C . ASN A 1 231 ? 50.168 14.741 3.533 1.00 45.54 209 ASN A C 1
ATOM 1637 O O . ASN A 1 231 ? 50.167 15.898 3.978 1.00 46.77 209 ASN A O 1
ATOM 1642 N N . VAL A 1 232 ? 49.165 14.271 2.803 1.00 50.04 210 VAL A N 1
ATOM 1643 C CA . VAL A 1 232 ? 47.985 15.111 2.650 1.00 49.14 210 VAL A CA 1
ATOM 1644 C C . VAL A 1 232 ? 46.745 14.300 2.972 1.00 77.05 210 VAL A C 1
ATOM 1645 O O . VAL A 1 232 ? 46.720 13.079 2.801 1.00 53.23 210 VAL A O 1
ATOM 1649 N N . LEU A 1 233 ? 45.727 14.986 3.473 1.00 50.14 211 LEU A N 1
ATOM 1650 C CA . LEU A 1 233 ? 44.449 14.345 3.783 1.00 51.58 211 LEU A CA 1
ATOM 1651 C C . LEU A 1 233 ? 43.856 13.664 2.560 1.00 46.01 211 LEU A C 1
ATOM 1652 O O . LEU A 1 233 ? 43.738 14.277 1.509 1.00 52.83 211 LEU A O 1
ATOM 1657 N N . THR A 1 234 ? 43.488 12.388 2.691 1.00 46.67 212 THR A N 1
ATOM 1658 C CA . THR A 1 234 ? 42.730 11.713 1.648 1.00 41.99 212 THR A CA 1
ATOM 1659 C C . THR A 1 234 ? 41.257 11.881 1.985 1.00 46.43 212 THR A C 1
ATOM 1660 O O . THR A 1 234 ? 40.919 12.566 2.938 1.00 40.73 212 THR A O 1
ATOM 1664 N N . ASP A 1 235 ? 40.389 11.233 1.216 1.00 45.75 213 ASP A N 1
ATOM 1665 C CA . ASP A 1 235 ? 38.987 11.079 1.582 1.00 50.73 213 ASP A CA 1
ATOM 1666 C C . ASP A 1 235 ? 38.704 9.607 1.879 1.00 60.27 213 ASP A C 1
ATOM 1667 O O . ASP A 1 235 ? 37.569 9.153 1.710 1.00 44.83 213 ASP A O 1
ATOM 1672 N N . ASN A 1 236 ? 39.726 8.844 2.272 1.00 51.35 214 ASN A N 1
ATOM 1673 C CA A ASN A 1 236 ? 39.499 7.471 2.700 0.50 46.74 214 ASN A CA 1
ATOM 1674 C CA B ASN A 1 236 ? 39.506 7.456 2.712 0.50 47.22 214 ASN A CA 1
ATOM 1675 C C . ASN A 1 236 ? 39.063 7.459 4.163 1.00 54.75 214 ASN A C 1
ATOM 1676 O O . ASN A 1 236 ? 39.889 7.516 5.086 1.00 49.46 214 ASN A O 1
ATOM 1685 N N . ILE A 1 237 ? 37.753 7.423 4.357 1.00 51.51 215 ILE A N 1
ATOM 1686 C CA . ILE A 1 237 ? 37.173 7.434 5.676 1.00 40.40 215 ILE A CA 1
ATOM 1687 C C . ILE A 1 237 ? 36.928 5.980 6.127 1.00 64.34 215 ILE A C 1
ATOM 1688 O O . ILE A 1 237 ? 36.278 5.215 5.426 1.00 48.86 215 ILE A O 1
ATOM 1693 N N . THR A 1 238 ? 37.458 5.590 7.282 1.00 51.12 216 THR A N 1
ATOM 1694 C CA . THR A 1 238 ? 37.176 4.242 7.833 1.00 50.31 216 THR A CA 1
ATOM 1695 C C . THR A 1 238 ? 35.678 4.005 8.080 1.00 46.67 216 THR A C 1
ATOM 1696 O O . THR A 1 238 ? 35.054 4.776 8.811 1.00 53.77 216 THR A O 1
ATOM 1700 N N . LEU A 1 239 ? 35.099 2.953 7.491 1.00 34.44 217 LEU A N 1
ATOM 1701 C CA . LEU A 1 239 ? 33.682 2.593 7.772 1.00 38.20 217 LEU A CA 1
ATOM 1702 C C . LEU A 1 239 ? 33.582 1.415 8.738 1.00 58.10 217 LEU A C 1
ATOM 1703 O O . LEU A 1 239 ? 34.442 0.537 8.724 1.00 47.29 217 LEU A O 1
ATOM 1708 N N . PRO A 1 240 ? 32.522 1.372 9.566 1.00 52.67 218 PRO A N 1
ATOM 1709 C CA . PRO A 1 240 ? 31.379 2.283 9.643 1.00 62.07 218 PRO A CA 1
ATOM 1710 C C . PRO A 1 240 ? 31.757 3.596 10.342 1.00 50.04 218 PRO A C 1
ATOM 1711 O O . PRO A 1 240 ? 32.662 3.613 11.181 1.00 44.63 218 PRO A O 1
ATOM 1715 N N . ILE A 1 241 ? 31.069 4.682 9.994 1.00 49.58 219 ILE A N 1
ATOM 1716 C CA . ILE A 1 241 ? 31.421 6.011 10.490 1.00 37.94 219 ILE A CA 1
ATOM 1717 C C . ILE A 1 241 ? 30.977 6.144 11.933 1.00 44.98 219 ILE A C 1
ATOM 1718 O O . ILE A 1 241 ? 29.959 5.576 12.308 1.00 49.07 219 ILE A O 1
ATOM 1723 N N . MET A 1 242 ? 31.740 6.895 12.728 1.00 48.45 220 MET A N 1
ATOM 1724 C CA . MET A 1 242 ? 31.434 7.107 14.137 1.00 43.83 220 MET A CA 1
ATOM 1725 C C . MET A 1 242 ? 30.303 8.116 14.282 1.00 57.91 220 MET A C 1
ATOM 1726 O O . MET A 1 242 ? 30.544 9.290 14.517 1.00 56.87 220 MET A O 1
ATOM 1731 N N . ASN A 1 243 ? 29.070 7.664 14.124 1.00 54.96 221 ASN A N 1
ATOM 1732 C CA . ASN A 1 243 ? 27.918 8.535 14.339 1.00 42.96 221 ASN A CA 1
ATOM 1733 C C . ASN A 1 243 ? 27.501 8.456 15.793 1.00 55.68 221 ASN A C 1
ATOM 1734 O O . ASN A 1 243 ? 28.278 7.986 16.634 1.00 43.05 221 ASN A O 1
ATOM 1739 N N . ALA A 1 244 ? 26.277 8.908 16.079 1.00 46.17 222 ALA A N 1
ATOM 1740 C CA . ALA A 1 244 ? 25.815 9.076 17.453 1.00 51.45 222 ALA A CA 1
ATOM 1741 C C . ALA A 1 244 ? 25.682 7.715 18.134 1.00 58.51 222 ALA A C 1
ATOM 1742 O O . ALA A 1 244 ? 26.205 7.492 19.227 1.00 46.15 222 ALA A O 1
ATOM 1744 N N . ALA A 1 245 ? 25.001 6.794 17.471 1.00 41.88 223 ALA A N 1
ATOM 1745 C CA . ALA A 1 245 ? 24.826 5.454 18.033 1.00 49.77 223 ALA A CA 1
ATOM 1746 C C . ALA A 1 245 ? 26.187 4.756 18.217 1.00 45.20 223 ALA A C 1
ATOM 1747 O O . ALA A 1 245 ? 26.423 4.037 19.202 1.00 60.55 223 ALA A O 1
ATOM 1749 N N . ASN A 1 246 ? 27.118 4.996 17.302 1.00 43.79 224 ASN A N 1
ATOM 1750 C CA . ASN A 1 246 ? 28.446 4.421 17.510 1.00 44.99 224 ASN A CA 1
ATOM 1751 C C . ASN A 1 246 ? 29.276 5.020 18.645 1.00 51.25 224 ASN A C 1
ATOM 1752 O O . ASN A 1 246 ? 30.204 4.382 19.149 1.00 46.32 224 ASN A O 1
ATOM 1757 N N . LYS A 1 247 ? 28.956 6.244 19.049 1.00 49.45 225 LYS A N 1
ATOM 1758 C CA . LYS A 1 247 ? 29.680 6.844 20.156 1.00 49.59 225 LYS A CA 1
ATOM 1759 C C . LYS A 1 247 ? 29.248 6.149 21.435 1.00 43.53 225 LYS A C 1
ATOM 1760 O O . LYS A 1 247 ? 30.069 5.794 22.284 1.00 44.79 225 LYS A O 1
ATOM 1766 N N . LYS A 1 248 ? 27.951 5.914 21.543 1.00 42.22 226 LYS A N 1
ATOM 1767 C CA . LYS A 1 248 ? 27.422 5.124 22.641 1.00 44.78 226 LYS A CA 1
ATOM 1768 C C . LYS A 1 248 ? 28.068 3.721 22.656 1.00 49.26 226 LYS A C 1
ATOM 1769 O O . LYS A 1 248 ? 28.587 3.257 23.669 1.00 48.77 226 LYS A O 1
ATOM 1775 N N . GLN A 1 249 ? 28.039 3.059 21.515 1.00 41.32 227 GLN A N 1
ATOM 1776 C CA . GLN A 1 249 ? 28.525 1.687 21.418 1.00 50.93 227 GLN A CA 1
ATOM 1777 C C . GLN A 1 249 ? 30.010 1.567 21.768 1.00 54.73 227 GLN A C 1
ATOM 1778 O O . GLN A 1 249 ? 30.442 0.582 22.363 1.00 48.95 227 GLN A O 1
ATOM 1784 N N . THR A 1 250 ? 30.794 2.559 21.371 1.00 38.66 228 THR A N 1
ATOM 1785 C CA . THR A 1 250 ? 32.205 2.645 21.784 1.00 36.93 228 THR A CA 1
ATOM 1786 C C . THR A 1 250 ? 32.286 2.765 23.308 1.00 51.92 228 THR A C 1
ATOM 1787 O O . THR A 1 250 ? 33.130 2.152 23.948 1.00 51.01 228 THR A O 1
ATOM 1791 N N . LEU A 1 251 ? 31.402 3.554 23.904 1.00 52.90 229 LEU A N 1
ATOM 1792 C CA . LEU A 1 251 ? 31.418 3.665 25.356 1.00 35.60 229 LEU A CA 1
ATOM 1793 C C . LEU A 1 251 ? 31.075 2.335 26.004 1.00 45.18 229 LEU A C 1
ATOM 1794 O O . LEU A 1 251 ? 31.728 1.920 26.946 1.00 48.19 229 LEU A O 1
ATOM 1799 N N . VAL A 1 252 ? 30.044 1.673 25.484 1.00 43.79 230 VAL A N 1
ATOM 1800 C CA . VAL A 1 252 ? 29.612 0.390 25.997 1.00 45.05 230 VAL A CA 1
ATOM 1801 C C . VAL A 1 252 ? 30.750 -0.616 25.902 1.00 56.88 230 VAL A C 1
ATOM 1802 O O . VAL A 1 252 ? 31.102 -1.288 26.890 1.00 48.56 230 VAL A O 1
ATOM 1806 N N . ASP A 1 253 ? 31.332 -0.706 24.710 1.00 42.79 231 ASP A N 1
ATOM 1807 C CA . ASP A 1 253 ? 32.403 -1.677 24.460 1.00 45.02 231 ASP A CA 1
ATOM 1808 C C . ASP A 1 253 ? 33.621 -1.397 25.339 1.00 52.10 231 ASP A C 1
ATOM 1809 O O . ASP A 1 253 ? 34.298 -2.329 25.779 1.00 49.39 231 ASP A O 1
ATOM 1814 N N . LEU A 1 254 ? 33.892 -0.127 25.631 1.00 44.77 232 LEU A N 1
ATOM 1815 C CA . LEU A 1 254 ? 35.079 0.208 26.429 1.00 39.59 232 LEU A CA 1
ATOM 1816 C C . LEU A 1 254 ? 34.825 -0.157 27.867 1.00 46.04 232 LEU A C 1
ATOM 1817 O O . LEU A 1 254 ? 35.718 -0.615 28.580 1.00 52.08 232 LEU A O 1
ATOM 1822 N N . ALA A 1 255 ? 33.595 0.072 28.305 1.00 48.21 233 ALA A N 1
ATOM 1823 C CA . ALA A 1 255 ? 33.271 -0.217 29.668 1.00 60.84 233 ALA A CA 1
ATOM 1824 C C . ALA A 1 255 ? 33.302 -1.736 29.819 1.00 74.88 233 ALA A C 1
ATOM 1825 O O . ALA A 1 255 ? 33.791 -2.236 30.814 1.00 52.77 233 ALA A O 1
ATOM 1827 N N . ALA A 1 256 ? 32.823 -2.466 28.815 1.00 50.93 234 ALA A N 1
ATOM 1828 C CA . ALA A 1 256 ? 32.867 -3.939 28.858 1.00 48.24 234 ALA A CA 1
ATOM 1829 C C . ALA A 1 256 ? 34.296 -4.378 29.008 1.00 48.12 234 ALA A C 1
ATOM 1830 O O . ALA A 1 256 ? 34.615 -5.202 29.853 1.00 56.16 234 ALA A O 1
ATOM 1832 N N . ARG A 1 257 ? 35.158 -3.849 28.152 1.00 57.54 235 ARG A N 1
ATOM 1833 C CA . ARG A 1 257 ? 36.535 -4.266 28.186 1.00 52.73 235 ARG A CA 1
ATOM 1834 C C . ARG A 1 257 ? 37.126 -3.988 29.564 1.00 79.12 235 ARG A C 1
ATOM 1835 O O . ARG A 1 257 ? 37.805 -4.837 30.122 1.00 58.18 235 ARG A O 1
ATOM 1843 N N . LEU A 1 258 ? 36.845 -2.826 30.136 1.00 56.94 236 LEU A N 1
ATOM 1844 C CA . LEU A 1 258 ? 37.453 -2.473 31.421 1.00 45.38 236 LEU A CA 1
ATOM 1845 C C . LEU A 1 258 ? 36.674 -3.029 32.611 1.00 59.38 236 LEU A C 1
ATOM 1846 O O . LEU A 1 258 ? 37.023 -2.772 33.763 1.00 55.83 236 LEU A O 1
ATOM 1851 N N . ASN A 1 259 ? 35.617 -3.783 32.326 1.00 59.64 237 ASN A N 1
ATOM 1852 C CA . ASN A 1 259 ? 34.741 -4.302 33.370 1.00 60.68 237 ASN A CA 1
ATOM 1853 C C . ASN A 1 259 ? 34.171 -3.252 34.312 1.00 69.42 237 ASN A C 1
ATOM 1854 O O . ASN A 1 259 ? 34.174 -3.418 35.533 1.00 61.81 237 ASN A O 1
ATOM 1859 N N . ILE A 1 260 ? 33.644 -2.190 33.723 1.00 63.07 238 ILE A N 1
ATOM 1860 C CA . ILE A 1 260 ? 33.162 -1.054 34.472 1.00 50.73 238 ILE A CA 1
ATOM 1861 C C . ILE A 1 260 ? 31.639 -0.970 34.375 1.00 51.62 238 ILE A C 1
ATOM 1862 O O . ILE A 1 260 ? 31.087 -0.929 33.284 1.00 66.36 238 ILE A O 1
ATOM 1867 N N . ALA A 1 261 ? 30.967 -0.980 35.531 1.00 42.75 239 ALA A N 1
ATOM 1868 C CA . ALA A 1 261 ? 29.512 -0.898 35.587 1.00 53.18 239 ALA A CA 1
ATOM 1869 C C . ALA A 1 261 ? 29.008 0.458 35.098 1.00 41.62 239 ALA A C 1
ATOM 1870 O O . ALA A 1 261 ? 29.662 1.495 35.275 1.00 58.70 239 ALA A O 1
ATOM 1872 N N . THR A 1 262 ? 27.817 0.452 34.532 1.00 60.17 240 THR A N 1
ATOM 1873 C CA . THR A 1 262 ? 27.256 1.645 33.959 1.00 51.69 240 THR A CA 1
ATOM 1874 C C . THR A 1 262 ? 27.156 2.764 34.971 1.00 59.29 240 THR A C 1
ATOM 1875 O O . THR A 1 262 ? 27.372 3.917 34.636 1.00 50.22 240 THR A O 1
ATOM 1879 N N . GLU A 1 263 ? 26.863 2.449 36.221 1.00 48.81 241 GLU A N 1
ATOM 1880 C CA . GLU A 1 263 ? 26.681 3.545 37.140 1.00 48.75 241 GLU A CA 1
ATOM 1881 C C . GLU A 1 263 ? 28.021 4.218 37.382 1.00 54.85 241 GLU A C 1
ATOM 1882 O O . GLU A 1 263 ? 28.093 5.245 38.048 1.00 45.96 241 GLU A O 1
ATOM 1888 N N . ASN A 1 264 ? 29.099 3.646 36.867 1.00 50.14 242 ASN A N 1
ATOM 1889 C CA . ASN A 1 264 ? 30.408 4.245 37.156 1.00 47.47 242 ASN A CA 1
ATOM 1890 C C . ASN A 1 264 ? 30.963 4.929 35.922 1.00 46.84 242 ASN A C 1
ATOM 1891 O O . ASN A 1 264 ? 32.148 5.316 35.866 1.00 51.60 242 ASN A O 1
ATOM 1896 N N . ILE A 1 265 ? 30.104 5.032 34.912 1.00 48.47 243 ILE A N 1
ATOM 1897 C CA . ILE A 1 265 ? 30.457 5.721 33.670 1.00 51.56 243 ILE A CA 1
ATOM 1898 C C . ILE A 1 265 ? 29.953 7.163 33.680 1.00 37.74 243 ILE A C 1
ATOM 1899 O O . ILE A 1 265 ? 28.747 7.416 33.736 1.00 48.76 243 ILE A O 1
ATOM 1904 N N . ILE A 1 266 ? 30.885 8.101 33.637 1.00 51.38 244 ILE A N 1
ATOM 1905 C CA . ILE A 1 266 ? 30.564 9.506 33.403 1.00 37.01 244 ILE A CA 1
ATOM 1906 C C . ILE A 1 266 ? 30.922 9.883 31.935 1.00 47.92 244 ILE A C 1
ATOM 1907 O O . ILE A 1 266 ? 32.034 9.606 31.466 1.00 47.42 244 ILE A O 1
ATOM 1912 N N . ALA A 1 267 ? 29.974 10.496 31.220 1.00 40.34 245 ALA A N 1
ATOM 1913 C CA . ALA A 1 267 ? 30.171 11.012 29.853 1.00 43.44 245 ALA A CA 1
ATOM 1914 C C . ALA A 1 267 ? 29.738 12.474 29.797 1.00 50.24 245 ALA A C 1
ATOM 1915 O O . ALA A 1 267 ? 28.744 12.842 30.414 1.00 44.41 245 ALA A O 1
ATOM 1917 N N . CYS A 1 268 ? 30.483 13.301 29.069 1.00 50.86 246 CYS A N 1
ATOM 1918 C CA . CYS A 1 268 ? 30.212 14.747 28.977 1.00 38.80 246 CYS A CA 1
ATOM 1919 C C . CYS A 1 268 ? 30.099 15.134 27.507 1.00 59.25 246 CYS A C 1
ATOM 1920 O O . CYS A 1 268 ? 30.894 14.685 26.692 1.00 38.34 246 CYS A O 1
ATOM 1923 N N . GLY A 1 269 ? 29.137 15.980 27.161 1.00 41.69 247 GLY A N 1
ATOM 1924 C CA . GLY A 1 269 ? 28.966 16.400 25.768 1.00 39.14 247 GLY A CA 1
ATOM 1925 C C . GLY A 1 269 ? 28.095 17.638 25.698 1.00 46.27 247 GLY A C 1
ATOM 1926 O O . GLY A 1 269 ? 27.465 18.014 26.688 1.00 38.28 247 GLY A O 1
ATOM 1927 N N . ASP A 1 270 ? 28.058 18.257 24.524 1.00 37.78 248 ASP A N 1
ATOM 1928 C CA . ASP A 1 270 ? 27.298 19.471 24.297 1.00 36.64 248 ASP A CA 1
ATOM 1929 C C . ASP A 1 270 ? 26.175 19.313 23.250 1.00 45.68 248 ASP A C 1
ATOM 1930 O O . ASP A 1 270 ? 25.206 20.084 23.269 1.00 49.59 248 ASP A O 1
ATOM 1935 N N . GLY A 1 271 ? 26.310 18.354 22.331 1.00 51.83 249 GLY A N 1
ATOM 1936 C CA . GLY A 1 271 ? 25.441 18.301 21.115 1.00 37.61 249 GLY A CA 1
ATOM 1937 C C . GLY A 1 271 ? 24.529 17.096 20.969 1.00 61.91 249 GLY A C 1
ATOM 1938 O O . GLY A 1 271 ? 24.722 16.063 21.625 1.00 47.93 249 GLY A O 1
ATOM 1939 N N . ALA A 1 272 ? 23.535 17.228 20.093 1.00 44.13 250 ALA A N 1
ATOM 1940 C CA . ALA A 1 272 ? 22.584 16.149 19.860 1.00 47.55 250 ALA A CA 1
ATOM 1941 C C . ALA A 1 272 ? 23.272 14.814 19.554 1.00 47.93 250 ALA A C 1
ATOM 1942 O O . ALA A 1 272 ? 22.787 13.782 19.978 1.00 54.36 250 ALA A O 1
ATOM 1944 N N . ASN A 1 273 ? 24.387 14.817 18.819 1.00 44.99 251 ASN A N 1
ATOM 1945 C CA . ASN A 1 273 ? 25.032 13.539 18.508 1.00 49.25 251 ASN A CA 1
ATOM 1946 C C . ASN A 1 273 ? 25.684 12.885 19.737 1.00 40.95 251 ASN A C 1
ATOM 1947 O O . ASN A 1 273 ? 26.260 11.810 19.633 1.00 65.30 251 ASN A O 1
ATOM 1952 N N . ASP A 1 274 ? 25.534 13.537 20.897 1.00 44.23 252 ASP A N 1
ATOM 1953 C CA . ASP A 1 274 ? 26.052 13.061 22.170 1.00 57.74 252 ASP A CA 1
ATOM 1954 C C . ASP A 1 274 ? 24.928 12.419 23.007 1.00 44.73 252 ASP A C 1
ATOM 1955 O O . ASP A 1 274 ? 25.194 11.664 23.952 1.00 45.75 252 ASP A O 1
ATOM 1960 N N . LEU A 1 275 ? 23.675 12.711 22.680 1.00 47.55 253 LEU A N 1
ATOM 1961 C CA . LEU A 1 275 ? 22.568 12.202 23.525 1.00 53.47 253 LEU A CA 1
ATOM 1962 C C . LEU A 1 275 ? 22.593 10.687 23.849 1.00 37.30 253 LEU A C 1
ATOM 1963 O O . LEU A 1 275 ? 22.438 10.296 25.018 1.00 49.47 253 LEU A O 1
ATOM 1968 N N . PRO A 1 276 ? 22.759 9.825 22.827 1.00 36.89 254 PRO A N 1
ATOM 1969 C CA . PRO A 1 276 ? 22.749 8.386 23.109 1.00 58.24 254 PRO A CA 1
ATOM 1970 C C . PRO A 1 276 ? 23.822 8.023 24.116 1.00 55.39 254 PRO A C 1
ATOM 1971 O O . PRO A 1 276 ? 23.555 7.320 25.093 1.00 57.08 254 PRO A O 1
ATOM 1975 N N . MET A 1 277 ? 25.022 8.541 23.887 1.00 45.09 255 MET A N 1
ATOM 1976 C CA . MET A 1 277 ? 26.134 8.349 24.800 1.00 43.71 255 MET A CA 1
ATOM 1977 C C . MET A 1 277 ? 25.884 8.936 26.191 1.00 45.45 255 MET A C 1
ATOM 1978 O O . MET A 1 277 ? 26.232 8.327 27.197 1.00 51.32 255 MET A O 1
ATOM 1983 N N . LEU A 1 278 ? 25.297 10.118 26.271 1.00 40.21 256 LEU A N 1
ATOM 1984 C CA . LEU A 1 278 ? 25.058 10.706 27.594 1.00 34.33 256 LEU A CA 1
ATOM 1985 C C . LEU A 1 278 ? 23.894 10.031 28.317 1.00 50.68 256 LEU A C 1
ATOM 1986 O O . LEU A 1 278 ? 23.881 9.931 29.558 1.00 50.64 256 LEU A O 1
ATOM 1991 N N . GLU A 1 279 ? 22.901 9.597 27.551 1.00 46.71 257 GLU A N 1
ATOM 1992 C CA . GLU A 1 279 ? 21.751 8.939 28.156 1.00 59.79 257 GLU A CA 1
ATOM 1993 C C . GLU A 1 279 ? 22.150 7.574 28.663 1.00 53.93 257 GLU A C 1
ATOM 1994 O O . GLU A 1 279 ? 21.652 7.117 29.688 1.00 52.48 257 GLU A O 1
ATOM 2000 N N . HIS A 1 280 ? 23.084 6.941 27.971 1.00 48.11 258 HIS A N 1
ATOM 2001 C CA . HIS A 1 280 ? 23.579 5.653 28.427 1.00 48.73 258 HIS A CA 1
ATOM 2002 C C . HIS A 1 280 ? 24.447 5.764 29.690 1.00 56.32 258 HIS A C 1
ATOM 2003 O O . HIS A 1 280 ? 24.320 4.964 30.599 1.00 47.53 258 HIS A O 1
ATOM 2010 N N . ALA A 1 281 ? 25.335 6.743 29.752 1.00 52.94 259 ALA A N 1
ATOM 2011 C CA . ALA A 1 281 ? 26.190 6.880 30.932 1.00 53.71 259 ALA A CA 1
ATOM 2012 C C . ALA A 1 281 ? 25.375 6.895 32.220 1.00 51.85 259 ALA A C 1
ATOM 2013 O O . ALA A 1 281 ? 24.222 7.352 32.232 1.00 43.70 259 ALA A O 1
ATOM 2015 N N . GLY A 1 282 ? 25.982 6.431 33.311 1.00 52.34 260 GLY A N 1
ATOM 2016 C CA . GLY A 1 282 ? 25.307 6.458 34.617 1.00 36.19 260 GLY A CA 1
ATOM 2017 C C . GLY A 1 282 ? 25.079 7.911 34.993 1.00 54.29 260 GLY A C 1
ATOM 2018 O O . GLY A 1 282 ? 24.016 8.294 35.457 1.00 51.03 260 GLY A O 1
ATOM 2019 N N . THR A 1 283 ? 26.104 8.723 34.785 1.00 42.58 261 THR A N 1
ATOM 2020 C CA . THR A 1 283 ? 26.035 10.142 35.051 1.00 52.03 261 THR A CA 1
ATOM 2021 C C . THR A 1 283 ? 26.437 10.880 33.776 1.00 45.44 261 THR A C 1
ATOM 2022 O O . THR A 1 283 ? 27.618 10.909 33.411 1.00 47.96 261 THR A O 1
ATOM 2026 N N . GLY A 1 284 ? 25.428 11.401 33.079 1.00 46.99 262 GLY A N 1
ATOM 2027 C CA . GLY A 1 284 ? 25.595 12.129 31.809 1.00 36.50 262 GLY A CA 1
ATOM 2028 C C . GLY A 1 284 ? 25.595 13.609 32.129 1.00 53.40 262 GLY A C 1
ATOM 2029 O O . GLY A 1 284 ? 24.793 14.089 32.944 1.00 44.97 262 GLY A O 1
ATOM 2030 N N . ILE A 1 285 ? 26.529 14.331 31.528 1.00 46.41 263 ILE A N 1
ATOM 2031 C CA . ILE A 1 285 ? 26.702 15.735 31.846 1.00 35.22 263 ILE A CA 1
ATOM 2032 C C . ILE A 1 285 ? 26.617 16.558 30.581 1.00 41.94 263 ILE A C 1
ATOM 2033 O O . ILE A 1 285 ? 27.376 16.304 29.666 1.00 40.23 263 ILE A O 1
ATOM 2038 N N . ALA A 1 286 ? 25.735 17.546 30.560 1.00 39.42 264 ALA A N 1
ATOM 2039 C CA . ALA A 1 286 ? 25.612 18.420 29.420 1.00 42.12 264 ALA A CA 1
ATOM 2040 C C . ALA A 1 286 ? 26.461 19.643 29.673 1.00 36.63 264 ALA A C 1
ATOM 2041 O O . ALA A 1 286 ? 26.254 20.371 30.615 1.00 35.56 264 ALA A O 1
ATOM 2043 N N . TRP A 1 287 ? 27.433 19.854 28.810 1.00 41.53 265 TRP A N 1
ATOM 2044 C CA . TRP A 1 287 ? 28.350 20.953 28.977 1.00 40.70 265 TRP A CA 1
ATOM 2045 C C . TRP A 1 287 ? 27.972 22.112 28.078 1.00 46.54 265 TRP A C 1
ATOM 2046 O O . TRP A 1 287 ? 28.108 22.030 26.880 1.00 38.69 265 TRP A O 1
ATOM 2057 N N . LYS A 1 288 ? 27.431 23.168 28.668 1.00 44.03 266 LYS A N 1
ATOM 2058 C CA . LYS A 1 288 ? 27.138 24.388 27.942 1.00 47.83 266 LYS A CA 1
ATOM 2059 C C . LYS A 1 288 ? 26.419 23.975 26.678 1.00 54.97 266 LYS A C 1
ATOM 2060 O O . LYS A 1 288 ? 26.719 24.432 25.598 1.00 49.63 266 LYS A O 1
ATOM 2066 N N . ALA A 1 289 ? 25.481 23.063 26.854 1.00 45.68 267 ALA A N 1
ATOM 2067 C CA . ALA A 1 289 ? 24.857 22.314 25.785 1.00 44.47 267 ALA A CA 1
ATOM 2068 C C . ALA A 1 289 ? 23.770 22.955 24.944 1.00 48.06 267 ALA A C 1
ATOM 2069 O O . ALA A 1 289 ? 23.150 23.924 25.338 1.00 40.15 267 ALA A O 1
ATOM 2071 N N . LYS A 1 290 ? 23.559 22.376 23.768 1.00 45.03 268 LYS A N 1
ATOM 2072 C CA . LYS A 1 290 ? 22.391 22.697 22.947 1.00 53.29 268 LYS A CA 1
ATOM 2073 C C . LYS A 1 290 ? 21.089 22.494 23.711 1.00 56.15 268 LYS A C 1
ATOM 2074 O O . LYS A 1 290 ? 20.977 21.578 24.535 1.00 68.00 268 LYS A O 1
ATOM 2080 N N . PRO A 1 291 ? 20.093 23.339 23.420 1.00 66.30 269 PRO A N 1
ATOM 2081 C CA . PRO A 1 291 ? 18.761 23.279 24.034 1.00 68.57 269 PRO A CA 1
ATOM 2082 C C . PRO A 1 291 ? 18.167 21.859 24.103 1.00 52.69 269 PRO A C 1
ATOM 2083 O O . PRO A 1 291 ? 17.635 21.462 25.143 1.00 47.58 269 PRO A O 1
ATOM 2087 N N . VAL A 1 292 ? 18.266 21.091 23.024 1.00 49.41 270 VAL A N 1
ATOM 2088 C CA . VAL A 1 292 ? 17.656 19.766 23.028 1.00 60.26 270 VAL A CA 1
ATOM 2089 C C . VAL A 1 292 ? 18.360 18.826 24.011 1.00 63.07 270 VAL A C 1
ATOM 2090 O O . VAL A 1 292 ? 17.734 17.925 24.570 1.00 58.38 270 VAL A O 1
ATOM 2094 N N . VAL A 1 293 ? 19.656 19.057 24.223 1.00 56.92 271 VAL A N 1
ATOM 2095 C CA . VAL A 1 293 ? 20.423 18.315 25.216 1.00 54.51 271 VAL A CA 1
ATOM 2096 C C . VAL A 1 293 ? 20.114 18.805 26.634 1.00 47.10 271 VAL A C 1
ATOM 2097 O O . VAL A 1 293 ? 19.910 17.999 27.537 1.00 44.51 271 VAL A O 1
ATOM 2101 N N . ARG A 1 294 ? 20.069 20.115 26.852 1.00 47.48 272 ARG A N 1
ATOM 2102 C CA A ARG A 1 294 ? 19.780 20.633 28.182 0.50 40.24 272 ARG A CA 1
ATOM 2103 C CA B ARG A 1 294 ? 19.794 20.594 28.198 0.50 40.20 272 ARG A CA 1
ATOM 2104 C C . ARG A 1 294 ? 18.423 20.090 28.675 1.00 55.27 272 ARG A C 1
ATOM 2105 O O . ARG A 1 294 ? 18.146 20.045 29.869 1.00 48.65 272 ARG A O 1
ATOM 2120 N N . GLU A 1 295 ? 17.573 19.663 27.749 1.00 52.35 273 GLU A N 1
ATOM 2121 C CA . GLU A 1 295 ? 16.243 19.209 28.143 1.00 48.28 273 GLU A CA 1
ATOM 2122 C C . GLU A 1 295 ? 16.169 17.742 28.508 1.00 48.66 273 GLU A C 1
ATOM 2123 O O . GLU A 1 295 ? 15.363 17.355 29.352 1.00 50.41 273 GLU A O 1
ATOM 2129 N N . LYS A 1 296 ? 16.989 16.905 27.890 1.00 53.91 274 LYS A N 1
ATOM 2130 C CA . LYS A 1 296 ? 17.003 15.508 28.315 1.00 47.72 274 LYS A CA 1
ATOM 2131 C C . LYS A 1 296 ? 18.024 15.231 29.415 1.00 50.80 274 LYS A C 1
ATOM 2132 O O . LYS A 1 296 ? 17.840 14.308 30.205 1.00 59.12 274 LYS A O 1
ATOM 2138 N N . ILE A 1 297 ? 19.095 16.022 29.484 1.00 56.56 275 ILE A N 1
ATOM 2139 C CA . ILE A 1 297 ? 20.162 15.721 30.444 1.00 52.01 275 ILE A CA 1
ATOM 2140 C C . ILE A 1 297 ? 20.227 16.711 31.588 1.00 46.42 275 ILE A C 1
ATOM 2141 O O . ILE A 1 297 ? 20.461 17.897 31.382 1.00 47.46 275 ILE A O 1
ATOM 2146 N N . HIS A 1 298 ? 20.069 16.190 32.799 1.00 41.64 276 HIS A N 1
ATOM 2147 C CA . HIS A 1 298 ? 19.785 16.988 33.980 1.00 48.52 276 HIS A CA 1
ATOM 2148 C C . HIS A 1 298 ? 20.986 17.330 34.851 1.00 47.32 276 HIS A C 1
ATOM 2149 O O . HIS A 1 298 ? 20.908 18.218 35.717 1.00 47.38 276 HIS A O 1
ATOM 2156 N N . HIS A 1 299 ? 22.101 16.648 34.616 1.00 35.94 277 HIS A N 1
ATOM 2157 C CA . HIS A 1 299 ? 23.384 17.129 35.151 1.00 38.40 277 HIS A CA 1
ATOM 2158 C C . HIS A 1 299 ? 23.961 18.103 34.120 1.00 41.32 277 HIS A C 1
ATOM 2159 O O . HIS A 1 299 ? 24.094 17.750 32.951 1.00 42.09 277 HIS A O 1
ATOM 2166 N N . GLN A 1 300 ? 24.301 19.320 34.536 1.00 43.80 278 GLN A N 1
ATOM 2167 C CA . GLN A 1 300 ? 24.779 20.311 33.580 1.00 44.11 278 GLN A CA 1
ATOM 2168 C C . GLN A 1 300 ? 25.845 21.197 34.165 1.00 55.64 278 GLN A C 1
ATOM 2169 O O . GLN A 1 300 ? 25.844 21.531 35.367 1.00 38.49 278 GLN A O 1
ATOM 2175 N N . ILE A 1 301 ? 26.747 21.622 33.299 1.00 41.61 279 ILE A N 1
ATOM 2176 C CA . ILE A 1 301 ? 27.568 22.747 33.658 1.00 43.02 279 ILE A CA 1
ATOM 2177 C C . ILE A 1 301 ? 27.273 23.886 32.701 1.00 41.07 279 ILE A C 1
ATOM 2178 O O . ILE A 1 301 ? 27.483 23.766 31.490 1.00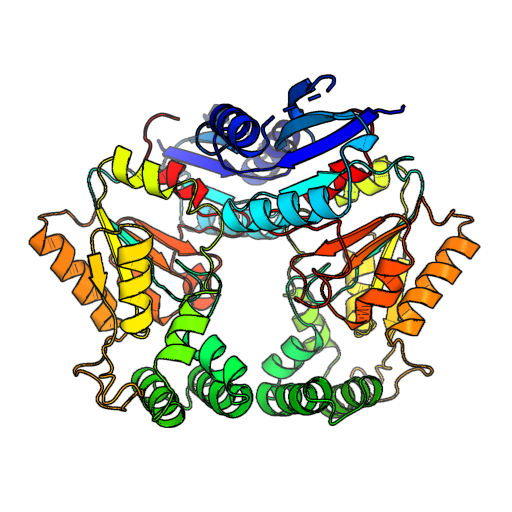 40.09 279 ILE A O 1
ATOM 2183 N N . ASN A 1 302 ? 26.802 24.998 33.249 1.00 35.58 280 ASN A N 1
ATOM 2184 C CA . ASN A 1 302 ? 26.384 26.112 32.420 1.00 36.92 280 ASN A CA 1
ATOM 2185 C C . ASN A 1 302 ? 27.175 27.369 32.642 1.00 39.24 280 ASN A C 1
ATOM 2186 O O . ASN A 1 302 ? 27.299 28.159 31.722 1.00 36.43 280 ASN A O 1
ATOM 2191 N N . TYR A 1 303 ? 27.699 27.577 33.850 1.00 45.56 281 TYR A N 1
ATOM 2192 C CA . TYR A 1 303 ? 28.398 28.841 34.148 1.00 44.83 281 TYR A CA 1
ATOM 2193 C C . TYR A 1 303 ? 29.798 28.698 34.753 1.00 49.27 281 TYR A C 1
ATOM 2194 O O . TYR A 1 303 ? 30.363 29.681 35.194 1.00 47.30 281 TYR A O 1
ATOM 2203 N N . HIS A 1 304 ? 30.358 27.495 34.815 1.00 40.90 282 HIS A N 1
ATOM 2204 C CA . HIS A 1 304 ? 31.707 27.344 35.360 1.00 45.13 282 HIS A CA 1
ATOM 2205 C C . HIS A 1 304 ? 32.447 26.388 34.466 1.00 58.40 282 HIS A C 1
ATOM 2206 O O . HIS A 1 304 ? 32.008 26.154 33.353 1.00 37.38 282 HIS A O 1
ATOM 2213 N N . GLY A 1 305 ? 33.563 25.835 34.922 1.00 33.85 283 GLY A N 1
ATOM 2214 C CA . GLY A 1 305 ? 34.334 24.950 34.053 1.00 38.62 283 GLY A CA 1
ATOM 2215 C C . GLY A 1 305 ? 34.272 23.530 34.556 1.00 35.74 283 GLY A C 1
ATOM 2216 O O . GLY A 1 305 ? 33.501 23.219 35.460 1.00 43.82 283 GLY A O 1
ATOM 2217 N N . PHE A 1 306 ? 35.089 22.672 33.974 1.00 47.07 284 PHE A N 1
ATOM 2218 C CA . PHE A 1 306 ? 35.092 21.259 34.304 1.00 43.11 284 PHE A CA 1
ATOM 2219 C C . PHE A 1 306 ? 35.690 20.984 35.703 1.00 38.40 284 PHE A C 1
ATOM 2220 O O . PHE A 1 306 ? 35.684 19.839 36.182 1.00 40.25 284 PHE A O 1
ATOM 2228 N N . GLU A 1 307 ? 36.211 22.006 36.368 1.00 37.60 285 GLU A N 1
ATOM 2229 C CA . GLU A 1 307 ? 36.630 21.788 37.758 1.00 34.54 285 GLU A CA 1
ATOM 2230 C C . GLU A 1 307 ? 35.450 21.187 38.515 1.00 51.26 285 GLU A C 1
ATOM 2231 O O . GLU A 1 307 ? 35.642 20.348 39.407 1.00 61.71 285 GLU A O 1
ATOM 2237 N N . LEU A 1 308 ? 34.229 21.574 38.129 1.00 43.57 286 LEU A N 1
ATOM 2238 C CA . LEU A 1 308 ? 33.007 21.112 38.826 1.00 44.20 286 LEU A CA 1
ATOM 2239 C C . LEU A 1 308 ? 32.769 19.595 38.787 1.00 38.65 286 LEU A C 1
ATOM 2240 O O . LEU A 1 308 ? 32.007 19.079 39.587 1.00 41.23 286 LEU A O 1
ATOM 2245 N N . LEU A 1 309 ? 33.403 18.866 37.869 1.00 46.15 287 LEU A N 1
ATOM 2246 C CA . LEU A 1 309 ? 33.263 17.406 37.914 1.00 35.22 287 LEU A CA 1
ATOM 2247 C C . LEU A 1 309 ? 33.696 16.848 39.286 1.00 38.34 287 LEU A C 1
ATOM 2248 O O . LEU A 1 309 ? 33.329 15.737 39.681 1.00 40.40 287 LEU A O 1
ATOM 2253 N N . LEU A 1 310 ? 34.477 17.606 40.036 1.00 40.83 288 LEU A N 1
ATOM 2254 C CA . LEU A 1 310 ? 34.774 17.136 41.388 1.00 35.65 288 LEU A CA 1
ATOM 2255 C C . LEU A 1 310 ? 33.532 16.627 42.122 1.00 59.27 288 LEU A C 1
ATOM 2256 O O . LEU A 1 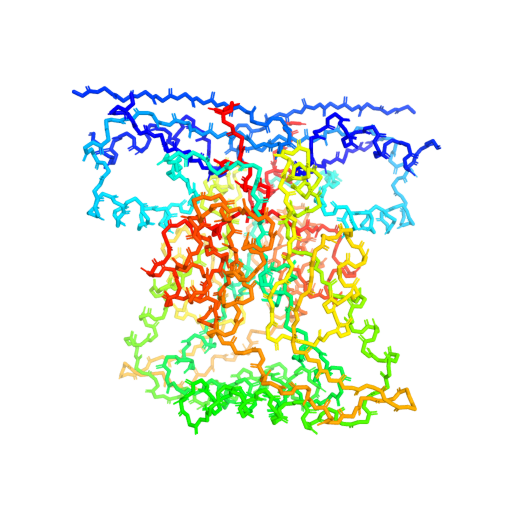310 ? 33.574 15.566 42.753 1.00 53.26 288 LEU A O 1
ATOM 2261 N N . PHE A 1 311 ? 32.436 17.390 42.058 1.00 47.40 289 PHE A N 1
ATOM 2262 C CA . PHE A 1 311 ? 31.214 17.049 42.818 1.00 46.73 289 PHE A CA 1
ATOM 2263 C C . PHE A 1 311 ? 30.604 15.711 42.460 1.00 46.38 289 PHE A C 1
ATOM 2264 O O . PHE A 1 311 ? 29.743 15.198 43.161 1.00 49.67 289 PHE A O 1
ATOM 2272 N N . LEU A 1 312 ? 31.055 15.134 41.364 1.00 43.21 290 LEU A N 1
ATOM 2273 C CA . LEU A 1 312 ? 30.472 13.896 40.953 1.00 43.85 290 LEU A CA 1
ATOM 2274 C C . LEU A 1 312 ? 31.450 12.739 41.170 1.00 45.87 290 LEU A C 1
ATOM 2275 O O . LEU A 1 312 ? 31.137 11.609 40.832 1.00 48.44 290 LEU A O 1
ATOM 2280 N N . ILE A 1 313 ? 32.630 13.008 41.716 1.00 54.82 291 ILE A N 1
ATOM 2281 C CA . ILE A 1 313 ? 33.578 11.913 41.914 1.00 57.53 291 ILE A CA 1
ATOM 2282 C C . ILE A 1 313 ? 34.239 11.890 43.285 1.00 57.85 291 ILE A C 1
ATOM 2283 O O . ILE A 1 313 ? 34.816 10.873 43.668 1.00 47.03 291 ILE A O 1
ATOM 2288 N N . GLU A 1 314 ? 34.150 13.000 44.012 1.00 43.58 292 GLU A N 1
ATOM 2289 C CA . GLU A 1 314 ? 34.691 13.103 45.380 1.00 42.33 292 GLU A CA 1
ATOM 2290 C C . GLU A 1 314 ? 33.544 13.001 46.394 1.00 55.67 292 GLU A C 1
ATOM 2291 O O . GLU A 1 314 ? 32.601 13.780 46.344 1.00 52.93 292 GLU A O 1
ATOM 2297 N N . ASP A 1 315 ? 33.616 12.029 47.296 1.00 59.47 293 ASP A N 1
ATOM 2298 C CA . ASP A 1 315 ? 32.518 11.753 48.215 1.00 53.87 293 ASP A CA 1
ATOM 2299 C C . ASP A 1 315 ? 32.602 12.681 49.420 1.00 59.15 293 ASP A C 1
ATOM 2300 O O . ASP A 1 315 ? 31.596 12.995 50.057 1.00 64.95 293 ASP A O 1
ATOM 2305 N N . GLU A 1 316 ? 33.816 13.133 49.700 1.00 49.87 294 GLU A N 1
ATOM 2306 C CA . GLU A 1 316 ? 34.130 13.897 50.904 1.00 49.62 294 GLU A CA 1
ATOM 2307 C C . GLU A 1 316 ? 33.982 15.383 50.686 1.00 54.36 294 GLU A C 1
ATOM 2308 O O . GLU A 1 316 ? 34.958 16.123 50.771 1.00 57.62 294 GLU A O 1
ATOM 2314 N N . LEU A 1 317 ? 32.766 15.818 50.398 1.00 58.36 295 LEU A N 1
ATOM 2315 C CA . LEU A 1 317 ? 32.505 17.223 50.111 1.00 58.62 295 LEU A CA 1
ATOM 2316 C C . LEU A 1 317 ? 31.237 17.599 50.844 1.00 73.76 295 LEU A C 1
ATOM 2317 O O . LEU A 1 317 ? 30.395 16.728 51.111 1.00 60.61 295 LEU A O 1
ATOM 2323 N N . MET B 1 23 ? 56.253 50.370 43.652 1.00 73.84 1 MET B N 1
ATOM 2324 C CA . MET B 1 23 ? 55.805 48.942 43.775 1.00 99.40 1 MET B 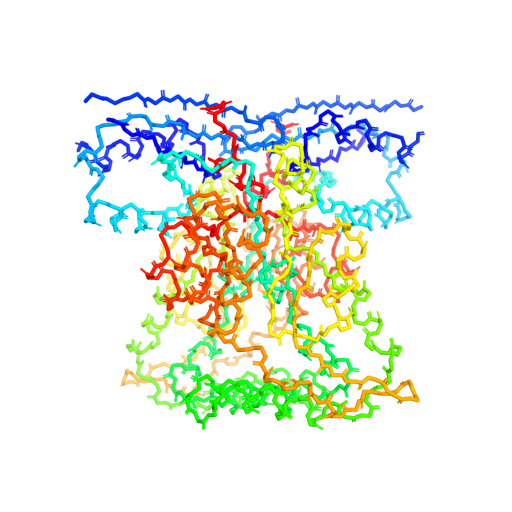CA 1
ATOM 2325 C C . MET B 1 23 ? 54.335 48.626 43.404 1.00 99.64 1 MET B C 1
ATOM 2326 O O . MET B 1 23 ? 53.442 49.439 43.629 1.00 83.72 1 MET B O 1
ATOM 2331 N N . SER B 1 24 ? 54.088 47.425 42.870 1.00 95.75 2 SER B N 1
ATOM 2332 C CA . SER B 1 24 ? 52.789 47.093 42.236 1.00 61.96 2 SER B CA 1
ATOM 2333 C C . SER B 1 24 ? 52.065 45.834 42.742 1.00 75.70 2 SER B C 1
ATOM 2334 O O . SER B 1 24 ? 52.632 45.013 43.467 1.00 81.36 2 SER B O 1
ATOM 2337 N N . ILE B 1 25 ? 50.805 45.686 42.318 1.00 65.92 3 ILE B N 1
ATOM 2338 C CA . ILE B 1 25 ? 49.954 44.548 42.706 1.00 79.31 3 ILE B CA 1
ATOM 2339 C C . ILE B 1 25 ? 49.369 43.730 41.537 1.00 63.84 3 ILE B C 1
ATOM 2340 O O . ILE B 1 25 ? 48.841 44.281 40.567 1.00 63.73 3 ILE B O 1
ATOM 2345 N N . ILE B 1 26 ? 49.471 42.411 41.626 1.00 97.62 4 ILE B N 1
ATOM 2346 C CA . ILE B 1 26 ? 48.849 41.544 40.628 1.00 53.52 4 ILE B CA 1
ATOM 2347 C C . ILE B 1 26 ? 47.928 40.565 41.331 1.00 71.91 4 ILE B C 1
ATOM 2348 O O . ILE B 1 26 ? 48.313 39.958 42.324 1.00 59.68 4 ILE B O 1
ATOM 2353 N N . TYR B 1 27 ? 46.697 40.440 40.843 1.00 57.11 5 TYR B N 1
ATOM 2354 C CA . TYR B 1 27 ? 45.786 39.420 41.365 1.00 52.85 5 TYR B CA 1
ATOM 2355 C C . TYR B 1 27 ? 45.696 38.254 40.414 1.00 59.19 5 TYR B C 1
ATOM 2356 O O . TYR B 1 27 ? 45.694 38.424 39.188 1.00 65.96 5 TYR B O 1
ATOM 2365 N N . PHE B 1 28 ? 45.587 37.064 40.981 1.00 41.97 6 PHE B N 1
ATOM 2366 C CA . PHE B 1 28 ? 45.504 35.868 40.165 1.00 47.62 6 PHE B CA 1
ATOM 2367 C C . PHE B 1 28 ? 44.263 35.129 40.595 1.00 45.45 6 PHE B C 1
ATOM 2368 O O . PHE B 1 28 ? 44.010 34.973 41.804 1.00 43.76 6 PHE B O 1
ATOM 2376 N N . ILE B 1 29 ? 43.496 34.679 39.596 1.00 49.09 7 ILE B N 1
ATOM 2377 C CA . ILE B 1 29 ? 42.299 33.882 39.825 1.00 47.83 7 ILE B CA 1
ATOM 2378 C C . ILE B 1 29 ? 42.428 32.629 38.980 1.00 42.37 7 ILE B C 1
ATOM 2379 O O . ILE B 1 29 ? 42.565 32.685 37.752 1.00 39.29 7 ILE B O 1
ATOM 2384 N N . THR B 1 30 ? 42.351 31.484 39.638 1.00 40.51 8 THR B N 1
ATOM 2385 C CA . THR B 1 30 ? 42.561 30.217 38.969 1.00 52.32 8 THR B CA 1
ATOM 2386 C C . THR B 1 30 ? 41.711 29.200 39.687 1.00 46.59 8 THR B C 1
ATOM 2387 O O . THR B 1 30 ? 41.400 29.388 40.858 1.00 41.29 8 THR B O 1
ATOM 2391 N N . THR B 1 31 ? 41.374 28.107 39.013 1.00 37.35 9 THR B N 1
ATOM 2392 C CA . THR B 1 31 ? 40.666 27.003 39.650 1.00 42.47 9 THR B CA 1
ATOM 2393 C C . THR B 1 31 ? 41.644 26.045 40.332 1.00 47.82 9 THR B C 1
ATOM 2394 O O . THR B 1 31 ? 41.256 25.227 41.162 1.00 43.94 9 THR B O 1
ATOM 2398 N N . GLN B 1 32 ? 42.913 26.139 39.953 1.00 58.64 10 GLN B N 1
ATOM 2399 C CA . GLN B 1 32 ? 43.953 25.270 40.499 1.00 57.32 10 GLN B CA 1
ATOM 2400 C C . GLN B 1 32 ? 44.105 25.510 42.002 1.00 46.58 10 GLN B C 1
ATOM 2401 O O . GLN B 1 32 ? 44.052 26.663 42.453 1.00 58.77 10 GLN B O 1
ATOM 2407 N N . ASP B 1 33 ? 44.279 24.446 42.786 1.00 44.58 11 ASP B N 1
ATOM 2408 C CA . ASP B 1 33 ? 44.588 24.629 44.219 1.00 51.50 11 ASP B CA 1
ATOM 2409 C C . ASP B 1 33 ? 45.597 25.784 44.398 1.00 52.70 11 ASP B C 1
ATOM 2410 O O . ASP B 1 33 ? 46.662 25.803 43.766 1.00 66.94 11 ASP B O 1
ATOM 2415 N N . ILE B 1 34 ? 45.265 26.739 45.259 1.00 44.48 12 ILE B N 1
ATOM 2416 C CA . ILE B 1 34 ? 46.031 27.986 45.358 1.00 44.70 12 ILE B CA 1
ATOM 2417 C C . ILE B 1 34 ? 47.479 27.820 45.857 1.00 62.16 12 ILE B C 1
ATOM 2418 O O . ILE B 1 34 ? 48.399 28.462 45.342 1.00 59.00 12 ILE B O 1
ATOM 2423 N N . ASP B 1 35 ? 47.678 26.972 46.862 1.00 61.39 13 ASP B N 1
ATOM 2424 C CA . ASP B 1 35 ? 49.024 26.727 47.379 1.00 68.58 13 ASP B CA 1
ATOM 2425 C C . ASP B 1 35 ? 49.899 26.183 46.269 1.00 60.11 13 ASP B C 1
ATOM 2426 O O . ASP B 1 35 ? 50.981 26.710 46.003 1.00 57.26 13 ASP B O 1
ATOM 2431 N N . THR B 1 36 ? 49.402 25.116 45.641 1.00 56.48 14 THR B N 1
ATOM 2432 C CA . THR B 1 36 ? 50.021 24.451 44.492 1.00 50.26 14 THR B CA 1
ATOM 2433 C C . THR B 1 36 ? 50.361 25.465 43.418 1.00 69.16 14 THR B C 1
ATOM 2434 O O . THR B 1 36 ? 51.451 25.456 42.857 1.00 66.04 14 THR B O 1
ATOM 2438 N N . PHE B 1 37 ? 49.416 26.353 43.141 1.00 79.29 15 PHE B N 1
ATOM 2439 C CA . PHE B 1 37 ? 49.597 27.346 42.095 1.00 70.90 15 PHE B CA 1
ATOM 2440 C C . PHE B 1 37 ? 50.638 28.391 42.484 1.00 61.87 15 PHE B C 1
ATOM 2441 O O . PHE B 1 37 ? 51.446 28.815 41.656 1.00 58.73 15 PHE B O 1
ATOM 2449 N N . GLN B 1 38 ? 50.615 28.831 43.734 1.00 56.08 16 GLN B N 1
ATOM 2450 C CA . GLN B 1 38 ? 51.585 29.820 44.164 1.00 62.19 16 GLN B CA 1
ATOM 2451 C C . GLN B 1 38 ? 53.003 29.283 43.967 1.00 99.60 16 GLN B C 1
ATOM 2452 O O . GLN B 1 38 ? 53.882 30.007 43.503 1.00 64.53 16 GLN B O 1
ATOM 2458 N N . LYS B 1 39 ? 53.211 28.011 44.306 1.00 58.67 17 LYS B N 1
ATOM 2459 C CA . LYS B 1 39 ? 54.524 27.401 44.232 1.00 72.98 17 LYS B CA 1
ATOM 2460 C C . LYS B 1 39 ? 55.044 27.444 42.812 1.00 83.47 17 LYS B C 1
ATOM 2461 O O . LYS B 1 39 ? 56.167 27.884 42.548 1.00 68.23 17 LYS B O 1
ATOM 2467 N N . LYS B 1 40 ? 54.201 26.992 41.898 1.00 57.06 18 LYS B N 1
ATOM 2468 C CA . LYS B 1 40 ? 54.559 26.905 40.490 1.00 54.61 18 LYS B CA 1
ATOM 2469 C C . LYS B 1 40 ? 54.779 28.268 39.858 1.00 61.65 18 LYS B C 1
ATOM 2470 O O . LYS B 1 40 ? 55.631 28.442 38.988 1.00 57.84 18 LYS B O 1
ATOM 2476 N N . LEU B 1 41 ? 54.004 29.246 40.287 1.00 68.99 19 LEU B N 1
ATOM 2477 C CA . LEU B 1 41 ? 54.128 30.555 39.703 1.00 57.65 19 LEU B CA 1
ATOM 2478 C C . LEU B 1 41 ? 55.495 31.107 40.092 1.00 79.57 19 LEU B C 1
ATOM 2479 O O . LEU B 1 41 ? 56.173 31.774 39.297 1.00 69.87 19 LEU B O 1
ATOM 2484 N N . GLN B 1 42 ? 55.899 30.810 41.322 1.00 84.67 20 GLN B N 1
ATOM 2485 C CA . GLN B 1 42 ? 57.194 31.241 41.837 1.00 88.71 20 GLN B CA 1
ATOM 2486 C C . GLN B 1 42 ? 58.339 30.607 41.069 1.00 96.70 20 GLN B C 1
ATOM 2487 O O . GLN B 1 42 ? 59.170 31.307 40.488 1.00 67.78 20 GLN B O 1
ATOM 2493 N N . GLU B 1 43 ? 58.371 29.279 41.074 1.00 81.42 21 GLU B N 1
ATOM 2494 C CA . GLU B 1 43 ? 59.398 28.516 40.376 1.00 73.75 21 GLU B CA 1
ATOM 2495 C C . GLU B 1 43 ? 59.487 28.821 38.890 1.00 93.22 21 GLU B C 1
ATOM 2496 O O . GLU B 1 43 ? 60.508 28.555 38.259 1.00 97.24 21 GLU B O 1
ATOM 2502 N N . THR B 1 44 ? 58.418 29.370 38.329 1.00 71.83 22 THR B N 1
ATOM 2503 C CA . THR B 1 44 ? 58.401 29.685 36.909 1.00 65.69 22 THR B CA 1
ATOM 2504 C C . THR B 1 44 ? 58.855 31.100 36.585 1.00 46.16 22 THR B C 1
ATOM 2505 O O . THR B 1 44 ? 59.592 31.313 35.622 1.00 85.44 22 THR B O 1
ATOM 2509 N N . LEU B 1 45 ? 58.385 32.067 37.363 1.00 63.56 23 LEU B N 1
ATOM 2510 C CA . LEU B 1 45 ? 58.704 33.463 37.097 1.00 65.97 23 LEU B CA 1
ATOM 2511 C C . LEU B 1 45 ? 59.976 33.916 37.821 1.00 103.85 23 LEU B C 1
ATOM 2512 O O . LEU B 1 45 ? 60.525 34.974 37.507 1.00 71.50 23 LEU B O 1
ATOM 2517 N N . PHE B 1 46 ? 60.453 33.136 38.788 1.00 84.07 24 PHE B N 1
ATOM 2518 C CA . PHE B 1 46 ? 61.525 33.648 39.643 1.00 96.28 24 PHE B CA 1
ATOM 2519 C C . PHE B 1 46 ? 62.696 32.699 39.947 1.00 130.70 24 PHE B C 1
ATOM 2520 O O . PHE B 1 46 ? 63.852 33.136 39.989 1.00 160.46 24 PHE B O 1
ATOM 2528 N N . ASN B 1 47 ? 62.408 31.416 40.157 1.00 140.22 25 ASN B N 1
ATOM 2529 C CA . ASN B 1 47 ? 63.469 30.424 40.385 1.00 184.55 25 ASN B CA 1
ATOM 2530 C C . ASN B 1 47 ? 63.918 29.745 39.089 1.00 104.92 25 ASN B C 1
ATOM 2531 O O . ASN B 1 47 ? 64.256 28.560 39.078 1.00 106.76 25 ASN B O 1
ATOM 2536 N N . PRO B 1 54 ? 62.041 40.967 46.351 1.00 107.84 32 PRO B N 1
ATOM 2537 C CA . PRO B 1 54 ? 61.232 41.211 47.559 1.00 107.57 32 PRO B CA 1
ATOM 2538 C C . PRO B 1 54 ? 59.716 41.261 47.271 1.00 152.27 32 PRO B C 1
ATOM 2539 O O . PRO B 1 54 ? 59.186 42.327 46.942 1.00 104.56 32 PRO B O 1
ATOM 2543 N N . LEU B 1 55 ? 59.020 40.131 47.413 1.00 81.21 33 LEU B N 1
ATOM 2544 C CA . LEU B 1 55 ? 57.619 40.044 46.971 1.00 107.37 33 LEU B CA 1
ATOM 2545 C C . LEU B 1 55 ? 56.674 39.225 47.863 1.00 112.21 33 LEU B C 1
ATOM 2546 O O . LEU B 1 55 ? 56.924 38.048 48.150 1.00 77.42 33 LEU B O 1
ATOM 2551 N N . LEU B 1 56 ? 55.562 39.835 48.266 1.00 85.43 34 LEU B N 1
ATOM 2552 C CA . LEU B 1 56 ? 54.628 39.139 49.136 1.00 101.94 34 LEU B CA 1
ATOM 2553 C C . LEU B 1 56 ? 53.474 38.461 48.393 1.00 99.73 34 LEU B C 1
ATOM 2554 O O . LEU B 1 56 ? 52.942 38.989 47.418 1.00 66.92 34 LEU B O 1
ATOM 2559 N N . PHE B 1 57 ? 53.116 37.274 48.872 1.00 76.35 35 PHE B N 1
ATOM 2560 C CA . PHE B 1 57 ? 51.943 36.553 48.415 1.00 75.01 35 PHE B CA 1
ATOM 2561 C C . PHE B 1 57 ? 50.948 36.460 49.543 1.00 76.25 35 PHE B C 1
ATOM 2562 O O . PHE B 1 57 ? 51.302 36.120 50.667 1.00 84.45 35 PHE B O 1
ATOM 2570 N N . ASP B 1 58 ? 49.697 36.768 49.242 1.00 75.29 36 ASP B N 1
ATOM 2571 C CA . ASP B 1 58 ? 48.639 36.579 50.208 1.00 73.97 36 ASP B CA 1
ATOM 2572 C C . ASP B 1 58 ? 47.533 35.798 49.517 1.00 70.22 36 ASP B C 1
ATOM 2573 O O . ASP B 1 58 ? 47.241 36.038 48.346 1.00 67.33 36 ASP B O 1
ATOM 2578 N N . LYS B 1 59 ? 46.951 34.840 50.226 1.00 73.32 37 LYS B N 1
ATOM 2579 C CA . LYS B 1 59 ? 45.842 34.073 49.694 1.00 58.59 37 LYS B CA 1
ATOM 2580 C C . LYS B 1 59 ? 44.576 34.540 50.353 1.00 79.99 37 LYS B C 1
ATOM 2581 O O . LYS B 1 59 ? 44.407 34.383 51.553 1.00 80.92 37 LYS B O 1
ATOM 2587 N N . ARG B 1 60 ? 43.682 35.118 49.564 1.00 83.59 38 ARG B N 1
ATOM 2588 C CA . ARG B 1 60 ? 42.535 35.790 50.142 1.00 70.71 38 ARG B CA 1
ATOM 2589 C C . ARG B 1 60 ? 41.219 35.358 49.514 1.00 85.00 38 ARG B C 1
ATOM 2590 O O . ARG B 1 60 ? 41.204 34.656 48.505 1.00 60.76 38 ARG B O 1
ATOM 2598 N N . TYR B 1 61 ? 40.118 35.778 50.127 1.00 45.37 39 TYR B N 1
ATOM 2599 C CA . TYR B 1 61 ? 38.795 35.412 49.666 1.00 63.71 39 TYR B CA 1
ATOM 2600 C C . TYR B 1 61 ? 37.889 36.639 49.638 1.00 74.47 39 TYR B C 1
ATOM 2601 O O . TYR B 1 61 ? 37.754 37.342 50.634 1.00 63.81 39 TYR B O 1
ATOM 2610 N N . ALA B 1 62 ? 37.289 36.915 48.488 1.00 66.83 40 ALA B N 1
ATOM 2611 C CA . ALA B 1 62 ? 36.357 38.029 48.390 1.00 58.73 40 ALA B CA 1
ATOM 2612 C C . ALA B 1 62 ? 34.967 37.421 48.398 1.00 53.26 40 ALA B C 1
ATOM 2613 O O . ALA B 1 62 ? 34.492 36.911 47.393 1.00 65.03 40 ALA B O 1
ATOM 2615 N N . ALA B 1 63 ? 34.343 37.424 49.560 1.00 45.08 41 ALA B N 1
ATOM 2616 C CA . ALA B 1 63 ? 33.082 36.733 49.739 1.00 55.54 41 ALA B CA 1
ATOM 2617 C C . ALA B 1 63 ? 32.027 37.307 48.812 1.00 46.66 41 ALA B C 1
ATOM 2618 O O . ALA B 1 63 ? 31.109 36.592 48.408 1.00 54.90 41 ALA B O 1
ATOM 2620 N N . LEU B 1 64 ? 32.159 38.609 48.511 1.00 42.78 42 LEU B N 1
ATOM 2621 C CA . LEU B 1 64 ? 31.175 39.359 47.740 1.00 52.05 42 LEU B CA 1
ATOM 2622 C C . LEU B 1 64 ? 30.977 38.773 46.344 1.00 70.79 42 LEU B C 1
ATOM 2623 O O . LEU B 1 64 ? 29.886 38.835 45.802 1.00 48.28 42 LEU B O 1
ATOM 2628 N N . ILE B 1 65 ? 32.036 38.212 45.767 1.00 50.44 43 ILE B N 1
ATOM 2629 C CA . ILE B 1 65 ? 31.954 37.532 44.466 1.00 56.29 43 ILE B CA 1
ATOM 2630 C C . ILE B 1 65 ? 32.374 36.074 44.594 1.00 52.13 43 ILE B C 1
ATOM 2631 O O . ILE B 1 65 ? 32.756 35.435 43.620 1.00 49.36 43 ILE B O 1
ATOM 2636 N N . ASN B 1 66 ? 32.314 35.557 45.811 1.00 49.61 44 ASN B N 1
ATOM 2637 C CA . ASN B 1 66 ? 32.684 34.176 46.078 1.00 42.71 44 ASN B CA 1
ATOM 2638 C C . ASN B 1 66 ? 33.911 33.676 45.339 1.00 54.69 44 ASN B C 1
ATOM 2639 O O . ASN B 1 66 ? 33.869 32.615 44.758 1.00 54.47 44 ASN B O 1
ATOM 2644 N N . THR B 1 67 ? 35.009 34.410 45.418 1.00 46.73 45 THR B N 1
ATOM 2645 C CA . THR B 1 67 ? 36.198 34.129 44.649 1.00 58.09 45 THR B CA 1
ATOM 2646 C C . THR B 1 67 ? 37.423 34.172 45.559 1.00 52.47 45 THR B C 1
ATOM 2647 O O . THR B 1 67 ? 37.682 35.173 46.205 1.00 52.36 45 THR B O 1
ATOM 2651 N N . ALA B 1 68 ? 38.166 33.075 45.600 1.00 53.72 46 ALA B N 1
ATOM 2652 C CA . ALA B 1 68 ? 39.422 33.030 46.320 1.00 39.89 46 ALA B CA 1
ATOM 2653 C C . ALA B 1 68 ? 40.557 33.364 45.346 1.00 59.54 46 ALA B C 1
ATOM 2654 O O . ALA B 1 68 ? 40.696 32.737 44.292 1.00 63.59 46 ALA B O 1
ATOM 2656 N N . TYR B 1 69 ? 41.353 34.373 45.683 1.00 48.93 47 TYR B N 1
ATOM 2657 C CA . TYR B 1 69 ? 42.377 34.828 44.776 1.00 51.47 47 TYR B CA 1
ATOM 2658 C C . TYR B 1 69 ? 43.749 34.874 45.427 1.00 77.57 47 TYR B C 1
ATOM 2659 O O . TYR B 1 69 ? 43.871 34.906 46.652 1.00 54.73 47 TYR B O 1
ATOM 2668 N N . LEU B 1 70 ? 44.772 34.903 44.580 1.00 59.24 48 LEU B N 1
ATOM 2669 C CA . LEU B 1 70 ? 46.142 35.074 45.025 1.00 49.74 48 LEU B CA 1
ATOM 2670 C C . LEU B 1 70 ? 46.619 36.501 44.780 1.00 54.37 48 LEU B C 1
ATOM 2671 O O . LEU B 1 70 ? 46.725 36.926 43.637 1.00 63.63 48 LEU B O 1
ATOM 2676 N N . LYS B 1 71 ? 46.920 37.218 45.864 1.00 55.52 49 LYS B N 1
ATOM 2677 C CA . LYS B 1 71 ? 47.441 38.585 45.792 1.00 62.67 49 LYS B CA 1
ATOM 2678 C C . LYS B 1 71 ? 48.962 38.649 45.906 1.00 65.60 49 LYS B C 1
ATOM 2679 O O . LYS B 1 71 ? 49.569 38.057 46.798 1.00 75.78 49 LYS B O 1
ATOM 2685 N N . LEU B 1 72 ? 49.560 39.396 44.995 1.00 70.35 50 LEU B N 1
ATOM 2686 C CA . LEU B 1 72 ? 50.999 39.456 44.867 1.00 53.17 50 LEU B CA 1
ATOM 2687 C C . LEU B 1 72 ? 51.421 40.910 44.807 1.00 109.39 50 LEU B C 1
ATOM 2688 O O . LEU B 1 72 ? 50.966 41.665 43.941 1.00 75.58 50 LEU B O 1
ATOM 2693 N N . THR B 1 73 ? 52.278 41.315 45.736 1.00 80.46 51 THR B N 1
ATOM 2694 C CA . THR B 1 73 ? 52.821 42.659 45.662 1.00 81.66 51 THR B CA 1
ATOM 2695 C C . THR B 1 73 ? 54.288 42.575 45.270 1.00 65.89 51 THR B C 1
ATOM 2696 O O . THR B 1 73 ? 55.001 41.666 45.697 1.00 78.68 51 THR B O 1
ATOM 2700 N N . LEU B 1 74 ? 54.723 43.498 44.424 1.00 57.99 52 LEU B N 1
ATOM 2701 C CA . LEU B 1 74 ? 56.094 43.492 43.942 1.00 72.43 52 LEU B CA 1
ATOM 2702 C C . LEU B 1 74 ? 56.533 44.836 43.377 1.00 94.09 52 LEU B C 1
ATOM 2703 O O . LEU B 1 74 ? 55.744 45.774 43.285 1.00 91.18 52 LEU B O 1
ATOM 2708 N N . PRO B 1 75 ? 57.815 44.928 43.014 1.00 87.71 53 PRO B N 1
ATOM 2709 C CA . PRO B 1 75 ? 58.422 46.105 42.415 1.00 71.12 53 PRO B CA 1
ATOM 2710 C C . PRO B 1 75 ? 57.813 46.460 41.058 1.00 83.32 53 PRO B C 1
ATOM 2711 O O . PRO B 1 75 ? 57.702 45.601 40.187 1.00 92.48 53 PRO B O 1
ATOM 2715 N N . ALA B 1 76 ? 57.448 47.726 40.880 1.00 65.14 54 ALA B N 1
ATOM 2716 C CA . ALA B 1 76 ? 56.801 48.171 39.652 1.00 74.63 54 ALA B CA 1
ATOM 2717 C C . ALA B 1 76 ? 57.680 47.995 38.416 1.00 94.40 54 ALA B C 1
ATOM 2718 O O . ALA B 1 76 ? 57.176 47.866 37.293 1.00 71.43 54 ALA B O 1
ATOM 2720 N N . GLU B 1 77 ? 58.994 48.001 38.621 1.00 99.57 55 GLU B N 1
ATOM 2721 C CA . GLU B 1 77 ? 59.929 47.936 37.502 1.00 91.39 55 GLU B CA 1
ATOM 2722 C C . GLU B 1 77 ? 60.075 46.500 37.025 1.00 75.53 55 GLU B C 1
ATOM 2723 O O . GLU B 1 77 ? 60.664 46.244 35.967 1.00 87.23 55 GLU B O 1
ATOM 2729 N N . CYS B 1 78 ? 59.539 45.563 37.805 1.00 76.29 56 CYS B N 1
ATOM 2730 C CA . CYS B 1 78 ? 59.413 44.180 37.348 1.00 86.79 56 CYS B CA 1
ATOM 2731 C C . CYS B 1 78 ? 58.416 44.088 36.195 1.00 81.91 56 CYS B C 1
ATOM 2732 O O . CYS B 1 78 ? 58.551 43.250 35.302 1.00 64.82 56 CYS B O 1
ATOM 2735 N N . LEU B 1 79 ? 57.423 44.970 36.225 1.00 85.56 57 LEU B N 1
ATOM 2736 C CA . LEU B 1 79 ? 56.330 44.958 35.263 1.00 93.92 57 LEU B CA 1
ATOM 2737 C C . LEU B 1 79 ? 56.737 45.608 33.949 1.00 72.35 57 LEU B C 1
ATOM 2738 O O . LEU B 1 79 ? 56.423 46.765 33.692 1.00 82.51 57 LEU B O 1
ATOM 2743 N N . THR B 1 80 ? 57.438 44.854 33.119 1.00 69.07 58 THR B N 1
ATOM 2744 C CA . THR B 1 80 ? 57.936 45.381 31.870 1.00 75.15 58 THR B CA 1
ATOM 2745 C C . THR B 1 80 ? 57.214 44.681 30.735 1.00 87.23 58 THR B C 1
ATOM 2746 O O . THR B 1 80 ? 56.752 43.553 30.897 1.00 79.57 58 THR B O 1
ATOM 2750 N N . PRO B 1 81 ? 57.136 45.338 29.571 1.00 71.77 59 PRO B N 1
ATOM 2751 C CA . PRO B 1 81 ? 56.402 44.772 28.442 1.00 91.78 59 PRO B CA 1
ATOM 2752 C C . PRO B 1 81 ? 56.654 43.277 28.232 1.00 76.85 59 PRO B C 1
ATOM 2753 O O . PRO B 1 81 ? 55.711 42.543 27.932 1.00 92.53 59 PRO B O 1
ATOM 2757 N N . GLU B 1 82 ? 57.900 42.830 28.398 1.00 66.93 60 GLU B N 1
ATOM 2758 C CA . GLU B 1 82 ? 58.265 41.434 28.104 1.00 56.47 60 GLU B CA 1
ATOM 2759 C C . GLU B 1 82 ? 57.762 40.516 29.205 1.00 76.74 60 GLU B C 1
ATOM 2760 O O . GLU B 1 82 ? 57.488 39.335 28.979 1.00 100.46 60 GLU B O 1
ATOM 2766 N N . PHE B 1 83 ? 57.657 41.078 30.403 1.00 59.49 61 PHE B N 1
ATOM 2767 C CA . PHE B 1 83 ? 57.146 40.369 31.561 1.00 55.22 61 PHE B CA 1
ATOM 2768 C C . PHE B 1 83 ? 55.644 40.087 31.375 1.00 85.90 61 PHE B C 1
ATOM 2769 O O . PHE B 1 83 ? 55.196 38.929 31.357 1.00 49.75 61 PHE B O 1
ATOM 2777 N N . TYR B 1 84 ? 54.862 41.152 31.216 1.00 61.35 62 TYR B N 1
ATOM 2778 C CA . TYR B 1 84 ? 53.443 40.990 30.945 1.00 70.19 62 TYR B CA 1
ATOM 2779 C C . TYR B 1 84 ? 53.245 39.969 29.842 1.00 56.86 62 TYR B C 1
ATOM 2780 O O . TYR B 1 84 ? 52.429 39.055 29.970 1.00 93.22 62 TYR B O 1
ATOM 2789 N N . ARG B 1 85 ? 54.009 40.107 28.762 1.00 56.39 63 ARG B N 1
ATOM 2790 C CA . ARG B 1 85 ? 53.795 39.260 27.595 1.00 54.56 63 ARG B CA 1
ATOM 2791 C C . ARG B 1 85 ? 54.020 37.803 27.959 1.00 68.91 63 ARG B C 1
ATOM 2792 O O . ARG B 1 85 ? 53.349 36.903 27.450 1.00 65.33 63 ARG B O 1
ATOM 2800 N N . TYR B 1 86 ? 54.969 37.573 28.851 1.00 59.38 64 TYR B N 1
ATOM 2801 C CA . TYR B 1 86 ? 55.240 36.226 29.293 1.00 68.00 64 TYR B CA 1
ATOM 2802 C C . TYR B 1 86 ? 54.156 35.766 30.279 1.00 53.44 64 TYR B C 1
ATOM 2803 O O . TYR B 1 86 ? 53.702 34.626 30.232 1.00 62.72 64 TYR B O 1
ATOM 2812 N N . LEU B 1 87 ? 53.732 36.665 31.160 1.00 58.39 65 LEU B N 1
ATOM 2813 C CA . LEU B 1 87 ? 52.642 36.361 32.087 1.00 57.28 65 LEU B CA 1
ATOM 2814 C C . LEU B 1 87 ? 51.318 36.023 31.349 1.00 53.57 65 LEU B C 1
ATOM 2815 O O . LEU B 1 87 ? 50.691 34.994 31.628 1.00 58.74 65 LEU B O 1
ATOM 2820 N N . ARG B 1 88 ? 50.921 36.862 30.390 1.00 55.21 66 ARG B N 1
ATOM 2821 C CA . ARG B 1 88 ? 49.747 36.582 29.541 1.00 64.64 66 ARG B CA 1
ATOM 2822 C C . ARG B 1 88 ? 49.903 35.192 28.948 1.00 61.15 66 ARG B C 1
ATOM 2823 O O . ARG B 1 88 ? 48.968 34.389 28.922 1.00 64.99 66 ARG B O 1
ATOM 2831 N N . GLU B 1 89 ? 51.116 34.905 28.501 1.00 64.35 67 GLU B N 1
ATOM 2832 C CA . GLU B 1 89 ? 51.458 33.605 27.946 1.00 55.69 67 GLU B CA 1
ATOM 2833 C C . GLU B 1 89 ? 51.111 32.464 28.904 1.00 67.59 67 GLU B C 1
ATOM 2834 O O . GLU B 1 89 ? 50.458 31.477 28.524 1.00 53.90 67 GLU B O 1
ATOM 2840 N N . LEU B 1 90 ? 51.561 32.594 30.144 1.00 50.53 68 LEU B N 1
ATOM 2841 C CA . LEU B 1 90 ? 51.316 31.567 31.138 1.00 54.49 68 LEU B CA 1
ATOM 2842 C C . LEU B 1 90 ? 49.826 31.411 31.427 1.00 55.99 68 LEU B C 1
ATOM 2843 O O . LEU B 1 90 ? 49.311 30.291 31.596 1.00 54.73 68 LEU B O 1
ATOM 2848 N N . SER B 1 91 ? 49.153 32.552 31.522 1.00 49.57 69 SER B N 1
ATOM 2849 C CA . SER B 1 91 ? 47.736 32.579 31.863 1.00 48.52 69 SER B CA 1
ATOM 2850 C C . SER B 1 91 ? 46.979 31.765 30.824 1.00 59.67 69 SER B C 1
ATOM 2851 O O . SER B 1 91 ? 46.081 30.991 31.158 1.00 49.14 69 SER B O 1
ATOM 2854 N N . LEU B 1 92 ? 47.370 31.905 29.562 1.00 62.44 70 LEU B N 1
ATOM 2855 C CA . LEU B 1 92 ? 46.753 31.101 28.519 1.00 46.25 70 LEU B CA 1
ATOM 2856 C C . LEU B 1 92 ? 47.120 29.627 28.538 1.00 62.00 70 LEU B C 1
ATOM 2857 O O . LEU B 1 92 ? 46.339 28.795 28.077 1.00 60.72 70 LEU B O 1
ATOM 2862 N N . GLN B 1 93 ? 48.299 29.287 29.049 1.00 58.64 71 GLN B N 1
ATOM 2863 C CA . GLN B 1 93 ? 48.712 27.879 29.046 1.00 52.60 71 GLN B CA 1
ATOM 2864 C C . GLN B 1 93 ? 48.307 27.195 30.325 1.00 48.37 71 GLN B C 1
ATOM 2865 O O . GLN B 1 93 ? 48.036 25.999 30.339 1.00 63.07 71 GLN B O 1
ATOM 2871 N N . TRP B 1 94 ? 48.301 27.936 31.423 1.00 52.28 72 TRP B N 1
ATOM 2872 C CA . TRP B 1 94 ? 47.851 27.323 32.664 1.00 59.68 72 TRP B CA 1
ATOM 2873 C C . TRP B 1 94 ? 46.369 27.581 32.899 1.00 66.22 72 TRP B C 1
ATOM 2874 O O . TRP B 1 94 ? 45.789 27.063 33.852 1.00 48.20 72 TRP B O 1
ATOM 2885 N N . GLN B 1 95 ? 45.776 28.419 32.056 1.00 51.66 73 GLN B N 1
ATOM 2886 C CA . GLN B 1 95 ? 44.364 28.783 32.199 1.00 52.63 73 GLN B CA 1
ATOM 2887 C C . GLN B 1 95 ? 44.056 29.446 33.510 1.00 45.72 73 GLN B C 1
ATOM 2888 O O . GLN B 1 95 ? 43.375 28.884 34.362 1.00 54.31 73 GLN B O 1
ATOM 2894 N N . PHE B 1 96 ? 44.557 30.661 33.663 1.00 47.28 74 PHE B N 1
ATOM 2895 C CA . PHE B 1 96 ? 44.140 31.499 34.776 1.00 42.50 74 PHE B CA 1
ATOM 2896 C C . PHE B 1 96 ? 43.917 32.914 34.290 1.00 50.23 74 PHE B C 1
ATOM 2897 O O . PHE B 1 96 ? 44.317 33.295 33.177 1.00 46.13 74 PHE B O 1
ATOM 2905 N N . ASP B 1 97 ? 43.256 33.695 35.121 1.00 46.81 75 ASP B N 1
ATOM 2906 C CA . ASP B 1 97 ? 43.113 35.093 34.833 1.00 44.21 75 ASP B CA 1
ATOM 2907 C C . ASP B 1 97 ? 43.957 35.860 35.851 1.00 37.21 75 ASP B C 1
ATOM 2908 O O . ASP B 1 97 ? 44.277 35.345 36.930 1.00 45.11 75 ASP B O 1
ATOM 2913 N N . PHE B 1 98 ? 44.325 37.089 35.508 1.00 41.49 76 PHE B N 1
ATOM 2914 C CA . PHE B 1 98 ? 44.948 37.980 36.478 1.00 53.90 76 PHE B CA 1
ATOM 2915 C C . PHE B 1 98 ? 44.626 39.398 36.112 1.00 43.04 76 PHE B C 1
ATOM 2916 O O . PHE B 1 98 ? 44.252 39.694 34.968 1.00 48.50 76 PHE B O 1
ATOM 2924 N N . PHE B 1 99 ? 44.804 40.277 37.083 1.00 55.54 77 PHE B N 1
ATOM 2925 C CA . PHE B 1 99 ? 44.615 41.693 36.884 1.00 55.64 77 PHE B CA 1
ATOM 2926 C C . PHE B 1 99 ? 45.764 42.413 37.558 1.00 69.96 77 PHE B C 1
ATOM 2927 O O . PHE B 1 99 ? 46.187 42.034 38.645 1.00 63.21 77 PHE B O 1
ATOM 2935 N N . ILE B 1 100 ? 46.275 43.445 36.906 1.00 64.51 78 ILE B N 1
ATOM 2936 C CA . ILE B 1 100 ? 47.347 44.226 37.480 1.00 61.89 78 ILE B CA 1
ATOM 2937 C C . ILE B 1 100 ? 46.596 45.431 37.991 1.00 70.26 78 ILE B C 1
ATOM 2938 O O . ILE B 1 100 ? 45.949 46.134 37.220 1.00 51.11 78 ILE B O 1
ATOM 2943 N N . LYS B 1 101 ? 46.649 45.664 39.297 1.00 53.37 79 LYS B N 1
ATOM 2944 C CA . LYS B 1 101 ? 45.897 46.776 39.844 1.00 58.65 79 LYS B CA 1
ATOM 2945 C C . LYS B 1 101 ? 46.361 48.063 39.206 1.00 61.28 79 LYS B C 1
ATOM 2946 O O . LYS B 1 101 ? 47.552 48.309 39.051 1.00 71.01 79 LYS B O 1
ATOM 2952 N N . PRO B 1 102 ? 45.393 48.885 38.837 1.00 76.62 80 PRO B N 1
ATOM 2953 C CA . PRO B 1 102 ? 45.672 50.158 38.179 1.00 87.79 80 PRO B CA 1
ATOM 2954 C C . PRO B 1 102 ? 45.794 51.279 39.187 1.00 81.60 80 PRO B C 1
ATOM 2955 O O . PRO B 1 102 ? 44.940 51.431 40.055 1.00 63.42 80 PRO B O 1
ATOM 2959 N N . GLN B 1 103 ? 46.860 52.055 39.071 1.00 74.42 81 GLN B N 1
ATOM 2960 C CA . GLN B 1 103 ? 47.060 53.167 39.970 1.00 80.91 81 GLN B CA 1
ATOM 2961 C C . GLN B 1 103 ? 47.110 54.426 39.133 1.00 61.46 81 GLN B C 1
ATOM 2962 O O . GLN B 1 103 ? 47.937 54.548 38.238 1.00 87.66 81 GLN B O 1
ATOM 2968 N N . PRO B 1 104 ? 46.241 55.374 39.447 1.00 63.87 82 PRO B N 1
ATOM 2969 C CA . PRO B 1 104 ? 45.250 55.197 40.505 1.00 57.91 82 PRO B CA 1
ATOM 2970 C C . PRO B 1 104 ? 44.120 54.267 40.071 1.00 84.22 82 PRO B C 1
ATOM 2971 O O . PRO B 1 104 ? 43.853 54.135 38.880 1.00 53.57 82 PRO B O 1
ATOM 2975 N N . LEU B 1 105 ? 43.473 53.629 41.037 1.00 61.72 83 LEU B N 1
ATOM 2976 C CA . LEU B 1 105 ? 42.355 52.738 40.770 1.00 73.82 83 LEU B CA 1
ATOM 2977 C C . LEU B 1 105 ? 41.151 53.555 40.311 1.00 68.63 83 LEU B C 1
ATOM 2978 O O . LEU B 1 105 ? 40.938 54.658 40.799 1.00 67.86 83 LEU B O 1
ATOM 2983 N N . PRO B 1 106 ? 40.361 53.023 39.384 1.00 69.02 84 PRO B N 1
ATOM 2984 C CA . PRO B 1 106 ? 39.175 53.747 38.907 1.00 60.99 84 PRO B CA 1
ATOM 2985 C C . PRO B 1 106 ? 38.175 54.061 40.029 1.00 62.55 84 PRO B C 1
ATOM 2986 O O . PRO B 1 106 ? 37.827 53.174 40.816 1.00 53.75 84 PRO B O 1
ATOM 2990 N N . ALA B 1 107 ? 37.699 55.304 40.103 1.00 61.10 85 ALA B N 1
ATOM 2991 C CA . ALA B 1 107 ? 36.721 55.648 41.131 1.00 54.24 85 ALA B CA 1
ATOM 2992 C C . ALA B 1 107 ? 35.633 56.582 40.635 1.00 40.38 85 ALA B C 1
ATOM 2993 O O . ALA B 1 107 ? 35.856 57.423 39.760 1.00 56.37 85 ALA B O 1
ATOM 2995 N N . ASN B 1 108 ? 34.448 56.391 41.206 1.00 45.17 86 ASN B N 1
ATOM 2996 C CA . ASN B 1 108 ? 33.239 57.132 40.852 1.00 71.63 86 ASN B CA 1
ATOM 2997 C C . ASN B 1 108 ? 33.148 57.452 39.371 1.00 70.88 86 ASN B C 1
ATOM 2998 O O . ASN B 1 108 ? 32.877 58.580 38.983 1.00 76.44 86 ASN B O 1
ATOM 3003 N N . GLY B 1 109 ? 33.355 56.424 38.551 1.00 64.27 87 GLY B N 1
ATOM 3004 C CA . GLY B 1 109 ? 33.450 56.598 37.110 1.00 56.64 87 GLY B CA 1
ATOM 3005 C C . GLY B 1 109 ? 32.288 56.039 36.315 1.00 62.57 87 GLY B C 1
ATOM 3006 O O . GLY B 1 109 ? 31.133 56.026 36.759 1.00 52.99 87 GLY B O 1
ATOM 3007 N N . ILE B 1 110 ? 32.620 55.588 35.118 1.00 61.77 88 ILE B N 1
ATOM 3008 C CA . ILE B 1 110 ? 31.678 54.978 34.221 1.00 61.64 88 ILE B CA 1
ATOM 3009 C C . ILE B 1 110 ? 32.220 53.604 33.929 1.00 62.53 88 ILE B C 1
ATOM 3010 O O . ILE B 1 110 ? 33.436 53.431 33.755 1.00 45.92 88 ILE B O 1
ATOM 3015 N N . ILE B 1 111 ? 31.328 52.626 33.880 1.00 41.35 89 ILE B N 1
ATOM 3016 C CA . ILE B 1 111 ? 31.666 51.331 33.277 1.00 44.52 89 ILE B CA 1
ATOM 3017 C C . ILE B 1 111 ? 30.732 51.118 32.093 1.00 52.92 89 ILE B C 1
ATOM 3018 O O . ILE B 1 111 ? 29.503 51.076 32.245 1.00 43.92 89 ILE B O 1
ATOM 3023 N N . ALA B 1 112 ? 31.335 51.000 30.920 1.00 42.93 90 ALA B N 1
ATOM 3024 C CA . ALA B 1 112 ? 30.636 50.869 29.652 1.00 43.71 90 ALA B CA 1
ATOM 3025 C C . ALA B 1 112 ? 30.792 49.452 29.105 1.00 38.51 90 ALA B C 1
ATOM 3026 O O . ALA B 1 112 ? 31.890 48.889 29.143 1.00 48.59 90 ALA B O 1
ATOM 3028 N N . PHE B 1 113 ? 29.698 48.879 28.605 1.00 45.86 91 PHE B N 1
ATOM 3029 C CA . PHE B 1 113 ? 29.720 47.529 28.023 1.00 40.48 91 PHE B CA 1
ATOM 3030 C C . PHE B 1 113 ? 29.219 47.582 26.588 1.00 48.83 91 PHE B C 1
ATOM 3031 O O . PHE B 1 113 ? 28.231 48.261 26.292 1.00 45.24 91 PHE B O 1
ATOM 3039 N N . ASP B 1 114 ? 29.897 46.868 25.700 1.00 40.96 92 ASP B N 1
ATOM 3040 C CA . ASP B 1 114 ? 29.345 46.567 24.390 1.00 51.92 92 ASP B CA 1
ATOM 3041 C C . ASP B 1 114 ? 28.179 45.621 24.694 1.00 40.25 92 ASP B C 1
ATOM 3042 O O . ASP B 1 114 ? 28.158 44.952 25.743 1.00 36.50 92 ASP B O 1
ATOM 3047 N N . MET B 1 115 ? 27.194 45.569 23.807 1.00 36.22 93 MET B N 1
ATOM 3048 C CA . MET B 1 115 ? 26.072 44.645 24.012 1.00 33.33 93 MET B CA 1
ATOM 3049 C C . MET B 1 115 ? 26.356 43.197 23.556 1.00 37.02 93 MET B C 1
ATOM 3050 O O . MET B 1 115 ? 26.525 42.311 24.387 1.00 43.44 93 MET B O 1
ATOM 3055 N N . ASP B 1 116 ? 26.423 42.959 22.243 1.00 38.85 94 ASP B N 1
ATOM 3056 C CA . ASP B 1 116 ? 26.560 41.580 21.722 1.00 38.78 94 ASP B CA 1
ATOM 3057 C C . ASP B 1 116 ? 27.804 40.863 22.234 1.00 38.86 94 ASP B C 1
ATOM 3058 O O . ASP B 1 116 ? 28.913 41.369 22.101 1.00 38.66 94 ASP B O 1
ATOM 3063 N N . SER B 1 117 ? 27.623 39.650 22.745 1.00 39.91 95 SER B N 1
ATOM 3064 C CA . SER B 1 117 ? 28.735 38.847 23.197 1.00 45.49 95 SER B CA 1
ATOM 3065 C C . SER B 1 117 ? 29.541 39.559 24.267 1.00 51.47 95 SER B C 1
ATOM 3066 O O . SER B 1 117 ? 30.640 39.117 24.586 1.00 47.35 95 SER B O 1
ATOM 3069 N N . THR B 1 118 ? 29.023 40.666 24.800 1.00 39.80 96 THR B N 1
ATOM 3070 C CA . THR B 1 118 ? 29.660 41.301 25.980 1.00 34.00 96 THR B CA 1
ATOM 3071 C C . THR B 1 118 ? 28.682 41.402 27.142 1.00 33.83 96 THR B C 1
ATOM 3072 O O . THR B 1 118 ? 28.678 40.557 28.024 1.00 40.47 96 THR B O 1
ATOM 3076 N N . PHE B 1 119 ? 27.821 42.399 27.136 1.00 49.01 97 PHE B N 1
ATOM 3077 C CA . PHE B 1 119 ? 26.793 42.445 28.152 1.00 45.29 97 PHE B CA 1
ATOM 3078 C C . PHE B 1 119 ? 25.891 41.216 28.053 1.00 39.39 97 PHE B C 1
ATOM 3079 O O . PHE B 1 119 ? 25.559 40.583 29.054 1.00 45.55 97 PHE B O 1
ATOM 3087 N N . ILE B 1 120 ? 25.497 40.865 26.837 1.00 42.56 98 ILE B N 1
ATOM 3088 C CA . ILE B 1 120 ? 24.802 39.596 26.635 1.00 31.58 98 ILE B CA 1
ATOM 3089 C C . ILE B 1 120 ? 25.672 38.546 25.976 1.00 39.77 98 ILE B C 1
ATOM 3090 O O . ILE B 1 120 ? 26.631 38.874 25.288 1.00 43.42 98 ILE B O 1
ATOM 3095 N N . ALA B 1 121 ? 25.303 37.280 26.183 1.00 38.45 99 ALA B N 1
ATOM 3096 C CA . ALA B 1 121 ? 26.051 36.141 25.676 1.00 53.90 99 ALA B CA 1
ATOM 3097 C C . ALA B 1 121 ? 25.892 36.027 24.164 1.00 48.56 99 ALA B C 1
ATOM 3098 O O . ALA B 1 121 ? 26.856 35.810 23.427 1.00 60.66 99 ALA B O 1
ATOM 3100 N N . GLU B 1 122 ? 24.672 36.248 23.705 1.00 61.78 100 GLU B N 1
ATOM 3101 C CA . GLU B 1 122 ? 24.320 36.074 22.307 1.00 62.42 100 GLU B CA 1
ATOM 3102 C C . GLU B 1 122 ? 24.660 37.273 21.395 1.00 49.37 100 GLU B C 1
ATOM 3103 O O . GLU B 1 122 ? 25.119 38.326 21.843 1.00 45.19 100 GLU B O 1
ATOM 3109 N N . GLU B 1 123 ? 24.467 37.061 20.103 1.00 52.18 101 GLU B N 1
ATOM 3110 C CA . GLU B 1 123 ? 24.535 38.090 19.071 1.00 49.11 101 GLU B CA 1
ATOM 3111 C C . GLU B 1 123 ? 23.096 38.399 18.630 1.00 60.47 101 GLU B C 1
ATOM 3112 O O . GLU B 1 123 ? 22.412 37.533 18.070 1.00 65.90 101 GLU B O 1
ATOM 3118 N N . GLY B 1 124 ? 22.644 39.627 18.854 1.00 56.85 102 GLY B N 1
ATOM 3119 C CA . GLY B 1 124 ? 21.230 39.968 18.656 1.00 49.15 102 GLY B CA 1
ATOM 3120 C C . GLY B 1 124 ? 20.705 39.687 17.254 1.00 64.13 102 GLY B C 1
ATOM 3121 O O . GLY B 1 124 ? 19.727 38.959 17.070 1.00 51.26 102 GLY B O 1
ATOM 3122 N N . VAL B 1 125 ? 21.356 40.281 16.263 1.00 46.15 103 VAL B N 1
ATOM 3123 C CA . VAL B 1 125 ? 20.969 40.098 14.873 1.00 48.20 103 VAL B CA 1
ATOM 3124 C C . VAL B 1 125 ? 20.954 38.614 14.474 1.00 71.25 103 VAL B C 1
ATOM 3125 O O . VAL B 1 125 ? 20.038 38.178 13.776 1.00 48.14 103 VAL B O 1
ATOM 3129 N N . ASP B 1 126 ? 21.938 37.841 14.943 1.00 39.39 104 ASP B N 1
ATOM 3130 C CA . ASP B 1 126 ? 21.977 36.406 14.657 1.00 51.15 104 ASP B CA 1
ATOM 3131 C C . ASP B 1 126 ? 20.780 35.712 15.280 1.00 49.16 104 ASP B C 1
ATOM 3132 O O . ASP B 1 126 ? 20.306 34.698 14.775 1.00 45.79 104 ASP B O 1
ATOM 3137 N N . GLU B 1 127 ? 20.329 36.201 16.424 1.00 39.81 105 GLU B N 1
ATOM 3138 C CA . GLU B 1 127 ? 19.260 35.494 17.116 1.00 51.83 105 GLU B CA 1
ATOM 3139 C C . GLU B 1 127 ? 17.937 35.763 16.424 1.00 74.82 105 GLU B C 1
ATOM 3140 O O . GLU B 1 127 ? 16.997 34.955 16.503 1.00 52.61 105 GLU B O 1
ATOM 3146 N N . ILE B 1 128 ? 17.872 36.910 15.752 1.00 47.06 106 ILE B N 1
ATOM 3147 C CA . ILE B 1 128 ? 16.694 37.242 14.959 1.00 68.56 106 ILE B CA 1
ATOM 3148 C C . ILE B 1 128 ? 16.679 36.401 13.686 1.00 53.73 106 ILE B C 1
ATOM 3149 O O . ILE B 1 128 ? 15.651 35.824 13.342 1.00 59.19 106 ILE B O 1
ATOM 3154 N N . ALA B 1 129 ? 17.827 36.316 13.009 1.00 48.38 107 ALA B N 1
ATOM 3155 C CA . ALA B 1 129 ? 17.944 35.512 11.797 1.00 71.77 107 ALA B CA 1
ATOM 3156 C C . ALA B 1 129 ? 17.524 34.084 12.091 1.00 64.30 107 ALA B C 1
ATOM 3157 O O . ALA B 1 129 ? 16.584 33.563 11.489 1.00 67.26 107 ALA B O 1
ATOM 3159 N N . ARG B 1 130 ? 18.214 33.471 13.042 1.00 71.70 108 ARG B N 1
ATOM 3160 C CA . ARG B 1 130 ? 17.975 32.082 13.412 1.00 88.33 108 ARG B CA 1
ATOM 3161 C C . ARG B 1 130 ? 16.494 31.826 13.684 1.00 97.74 108 ARG B C 1
ATOM 3162 O O . ARG B 1 130 ? 15.947 30.780 13.321 1.00 65.69 108 ARG B O 1
ATOM 3170 N N . GLU B 1 131 ? 15.852 32.795 14.322 1.00 52.12 109 GLU B N 1
ATOM 3171 C CA . GLU B 1 131 ? 14.420 32.748 14.580 1.00 55.46 109 GLU B CA 1
ATOM 3172 C C . GLU B 1 131 ? 13.589 32.894 13.298 1.00 91.08 109 GLU B C 1
ATOM 3173 O O . GLU B 1 131 ? 12.402 32.587 13.288 1.00 69.66 109 GLU B O 1
ATOM 3179 N N . LEU B 1 132 ? 14.206 33.366 12.221 1.00 58.93 110 LEU B N 1
ATOM 3180 C CA . LEU B 1 132 ? 13.475 33.571 10.984 1.00 76.86 110 LEU B CA 1
ATOM 3181 C C . LEU B 1 132 ? 13.848 32.543 9.925 1.00 71.91 110 LEU B C 1
ATOM 3182 O O . LEU B 1 132 ? 13.311 32.554 8.827 1.00 78.67 110 LEU B O 1
ATOM 3187 N N . GLY B 1 133 ? 14.761 31.646 10.261 1.00 61.29 111 GLY B N 1
ATOM 3188 C CA . GLY B 1 133 ? 15.292 30.714 9.283 1.00 59.57 111 GLY B CA 1
ATOM 3189 C C . GLY B 1 133 ? 16.272 31.378 8.331 1.00 83.05 111 GLY B C 1
ATOM 3190 O O . GLY B 1 133 ? 16.599 30.829 7.278 1.00 85.00 111 GLY B O 1
ATOM 3191 N N . MET B 1 134 ? 16.768 32.553 8.702 1.00 69.66 112 MET B N 1
ATOM 3192 C CA . MET B 1 134 ? 17.619 33.316 7.785 1.00 54.93 112 MET B CA 1
ATOM 3193 C C . MET B 1 134 ? 19.105 33.337 8.157 1.00 77.51 112 MET B C 1
ATOM 3194 O O . MET B 1 134 ? 19.845 34.240 7.743 1.00 55.68 112 MET B O 1
ATOM 3199 N N . SER B 1 135 ? 19.546 32.332 8.913 1.00 48.12 113 SER B N 1
ATOM 3200 C CA . SER B 1 135 ? 20.884 32.360 9.510 1.00 55.00 113 SER B CA 1
ATOM 3201 C C . SER B 1 135 ? 21.900 32.392 8.412 1.00 65.07 113 SER B C 1
ATOM 3202 O O . SER B 1 135 ? 22.893 33.129 8.453 1.00 64.34 113 SER B O 1
ATOM 3205 N N . THR B 1 136 ? 21.628 31.610 7.365 1.00 95.77 114 THR B N 1
ATOM 3206 C CA . THR B 1 136 ? 22.530 31.506 6.212 1.00 101.47 114 THR B CA 1
ATOM 3207 C C . THR B 1 136 ? 22.775 32.806 5.438 1.00 40.58 114 THR B C 1
ATOM 3208 O O . THR B 1 136 ? 23.922 33.158 5.226 1.00 75.42 114 THR B O 1
ATOM 3212 N N . GLN B 1 137 ? 21.726 33.529 5.134 1.00 69.14 115 GLN B N 1
ATOM 3213 C CA . GLN B 1 137 ? 21.853 34.799 4.472 1.00 63.01 115 GLN B CA 1
ATOM 3214 C C . GLN B 1 137 ? 22.601 35.791 5.376 1.00 45.25 115 GLN B C 1
ATOM 3215 O O . GLN B 1 137 ? 23.401 36.586 4.909 1.00 65.38 115 GLN B O 1
ATOM 3221 N N . ILE B 1 138 ? 22.321 35.728 6.674 1.00 68.34 116 ILE B N 1
ATOM 3222 C CA . ILE B 1 138 ? 22.883 36.626 7.681 1.00 74.36 116 ILE B CA 1
ATOM 3223 C C . ILE B 1 138 ? 24.360 36.279 7.968 1.00 72.67 116 ILE B C 1
ATOM 3224 O O . ILE B 1 138 ? 25.243 37.150 7.880 1.00 52.22 116 ILE B O 1
ATOM 3229 N N . THR B 1 139 ? 24.637 35.007 8.259 1.00 57.25 117 THR B N 1
ATOM 3230 C CA . THR B 1 139 ? 26.026 34.568 8.472 1.00 59.82 117 THR B CA 1
ATOM 3231 C C . THR B 1 139 ? 26.841 34.930 7.232 1.00 51.02 117 THR B C 1
ATOM 3232 O O . THR B 1 139 ? 27.954 35.455 7.323 1.00 64.23 117 THR B O 1
ATOM 3236 N N . ALA B 1 140 ? 26.261 34.644 6.071 1.00 65.58 118 ALA B N 1
ATOM 3237 C CA . ALA B 1 140 ? 26.852 35.004 4.777 1.00 115.32 118 ALA B CA 1
ATOM 3238 C C . ALA B 1 140 ? 27.468 36.405 4.799 1.00 73.71 118 ALA B C 1
ATOM 3239 O O . ALA B 1 140 ? 28.603 36.619 4.348 1.00 77.57 118 ALA B O 1
ATOM 3241 N N . ILE B 1 141 ? 26.708 37.360 5.324 1.00 62.45 119 ILE B N 1
ATOM 3242 C CA . ILE B 1 141 ? 27.124 38.757 5.323 1.00 60.87 119 ILE B CA 1
ATOM 3243 C C . ILE B 1 141 ? 28.228 39.042 6.358 1.00 58.41 119 ILE B C 1
ATOM 3244 O O . ILE B 1 141 ? 29.180 39.789 6.083 1.00 54.99 119 ILE B O 1
ATOM 3249 N N . THR B 1 142 ? 28.091 38.445 7.541 1.00 56.65 120 THR B N 1
ATOM 3250 C CA . THR B 1 142 ? 29.125 38.519 8.577 1.00 70.26 120 THR B CA 1
ATOM 3251 C C . THR B 1 142 ? 30.436 37.969 8.027 1.00 79.89 120 THR B C 1
ATOM 3252 O O . THR B 1 142 ? 31.468 38.648 8.037 1.00 68.61 120 THR B O 1
ATOM 3256 N N . GLN B 1 143 ? 30.388 36.725 7.553 1.00 56.82 121 GLN B N 1
ATOM 3257 C CA . GLN B 1 143 ? 31.555 36.092 6.924 1.00 86.82 121 GLN B CA 1
ATOM 3258 C C . GLN B 1 143 ? 32.265 37.005 5.896 1.00 66.26 121 GLN B C 1
ATOM 3259 O O . GLN B 1 143 ? 33.493 37.135 5.925 1.00 68.22 121 GLN B O 1
ATOM 3265 N N . GLN B 1 144 ? 31.507 37.656 5.011 1.00 84.65 122 GLN B N 1
ATOM 3266 C CA . GLN B 1 144 ? 32.108 38.618 4.067 1.00 52.47 122 GLN B CA 1
ATOM 3267 C C . GLN B 1 144 ? 32.866 39.723 4.794 1.00 69.33 122 GLN B C 1
ATOM 3268 O O . GLN B 1 144 ? 34.025 40.007 4.495 1.00 74.99 122 GLN B O 1
ATOM 3274 N N . ALA B 1 145 ? 32.251 40.301 5.806 1.00 78.54 123 ALA B N 1
ATOM 3275 C CA . ALA B 1 145 ? 32.883 41.377 6.541 1.00 60.72 123 ALA B CA 1
ATOM 3276 C C . ALA B 1 145 ? 34.176 40.877 7.155 1.00 89.83 123 ALA B C 1
ATOM 3277 O O . ALA B 1 145 ? 35.166 41.594 7.229 1.00 53.75 123 ALA B O 1
ATOM 3279 N N . MET B 1 146 ? 34.154 39.633 7.596 1.00 63.54 124 MET B N 1
ATOM 3280 C CA . MET B 1 146 ? 35.295 39.037 8.243 1.00 64.01 124 MET B CA 1
ATOM 3281 C C . MET B 1 146 ? 36.456 39.038 7.282 1.00 87.65 124 MET B C 1
ATOM 3282 O O . MET B 1 146 ? 37.589 39.309 7.655 1.00 103.00 124 MET B O 1
ATOM 3287 N N . GLU B 1 147 ? 36.158 38.745 6.029 1.00 100.32 125 GLU B N 1
ATOM 3288 C CA . GLU B 1 147 ? 37.172 38.579 5.010 1.00 67.57 125 GLU B CA 1
ATOM 3289 C C . GLU B 1 147 ? 37.595 39.895 4.383 1.00 104.52 125 GLU B C 1
ATOM 3290 O O . GLU B 1 147 ? 38.414 39.916 3.479 1.00 76.40 125 GLU B O 1
ATOM 3296 N N . GLY B 1 148 ? 37.014 40.992 4.845 1.00 75.43 126 GLY B N 1
ATOM 3297 C CA . GLY B 1 148 ? 37.394 42.301 4.357 1.00 63.89 126 GLY B CA 1
ATOM 3298 C C . GLY B 1 148 ? 36.702 42.631 3.059 1.00 72.38 126 GLY B C 1
ATOM 3299 O O . GLY B 1 148 ? 36.932 43.664 2.457 1.00 72.90 126 GLY B O 1
ATOM 3300 N N . LYS B 1 149 ? 35.842 41.724 2.637 1.00 125.43 127 LYS B N 1
ATOM 3301 C CA . LYS B 1 149 ? 35.043 41.890 1.443 1.00 99.37 127 LYS B CA 1
ATOM 3302 C C . LYS B 1 149 ? 34.091 43.064 1.626 1.00 112.77 127 LYS B C 1
ATOM 3303 O O . LYS B 1 149 ? 33.829 43.820 0.698 1.00 140.20 127 LYS B O 1
ATOM 3309 N N . LEU B 1 150 ? 33.556 43.196 2.834 1.00 125.40 128 LEU B N 1
ATOM 3310 C CA . LEU B 1 150 ? 32.533 44.186 3.126 1.00 71.82 128 LEU B CA 1
ATOM 3311 C C . LEU B 1 150 ? 32.877 45.043 4.337 1.00 68.64 128 LEU B C 1
ATOM 3312 O O . LEU B 1 150 ? 33.505 44.574 5.272 1.00 98.85 128 LEU B O 1
ATOM 3317 N N . ASP B 1 151 ? 32.459 46.302 4.304 1.00 72.03 129 ASP B N 1
ATOM 3318 C CA . ASP B 1 151 ? 32.650 47.263 5.416 1.00 80.31 129 ASP B CA 1
ATOM 3319 C C . ASP B 1 151 ? 31.719 47.081 6.658 1.00 99.10 129 ASP B C 1
ATOM 3320 O O . ASP B 1 151 ? 30.639 46.502 6.553 1.00 68.93 129 ASP B O 1
ATOM 3325 N N . PHE B 1 152 ? 32.132 47.573 7.832 1.00 63.57 130 PHE B N 1
ATOM 3326 C CA . PHE B 1 152 ? 31.269 47.506 9.040 1.00 57.93 130 PHE B CA 1
ATOM 3327 C C . PHE B 1 152 ? 29.867 48.030 8.766 1.00 81.68 130 PHE B C 1
ATOM 3328 O O . PHE B 1 152 ? 28.886 47.316 8.966 1.00 53.49 130 PHE B O 1
ATOM 3336 N N . ASN B 1 153 ? 29.790 49.294 8.342 1.00 46.57 131 ASN B N 1
ATOM 3337 C CA . ASN B 1 153 ? 28.511 49.959 8.058 1.00 66.53 131 ASN B CA 1
ATOM 3338 C C . ASN B 1 153 ? 27.666 49.153 7.085 1.00 60.95 131 ASN B C 1
ATOM 3339 O O . ASN B 1 153 ? 26.453 49.028 7.259 1.00 59.78 131 ASN B O 1
ATOM 3344 N N . ALA B 1 154 ? 28.330 48.610 6.062 1.00 50.86 132 ALA B N 1
ATOM 3345 C CA . ALA B 1 154 ? 27.657 47.901 4.986 1.00 53.19 132 ALA B CA 1
ATOM 3346 C C . ALA B 1 154 ? 27.146 46.554 5.482 1.00 59.75 132 ALA B C 1
ATOM 3347 O O . ALA B 1 154 ? 26.048 46.104 5.116 1.00 59.55 132 ALA B O 1
ATOM 3349 N N . SER B 1 155 ? 27.945 45.919 6.330 1.00 48.82 133 SER B N 1
ATOM 3350 C CA . SER B 1 155 ? 27.529 44.692 6.998 1.00 58.48 133 SER B CA 1
ATOM 3351 C C . SER B 1 155 ? 26.253 44.934 7.795 1.00 66.94 133 SER B C 1
ATOM 3352 O O . SER B 1 155 ? 25.306 44.127 7.751 1.00 51.71 133 SER B O 1
ATOM 3355 N N . PHE B 1 156 ? 26.233 46.056 8.518 1.00 45.68 134 PHE B N 1
ATOM 3356 C CA . PHE B 1 156 ? 25.071 46.423 9.330 1.00 42.76 134 PHE B CA 1
ATOM 3357 C C . PHE B 1 156 ? 23.858 46.786 8.457 1.00 50.69 134 PHE B C 1
ATOM 3358 O O . PHE B 1 156 ? 22.766 46.246 8.642 1.00 42.51 134 PHE B O 1
ATOM 3366 N N . THR B 1 157 ? 24.044 47.679 7.494 1.00 36.38 135 THR B N 1
ATOM 3367 C CA . THR B 1 157 ? 22.936 48.060 6.619 1.00 49.34 135 THR B CA 1
ATOM 3368 C C . THR B 1 157 ? 22.409 46.834 5.833 1.00 79.27 135 THR B C 1
ATOM 3369 O O . THR B 1 157 ? 21.193 46.656 5.634 1.00 47.77 135 THR B O 1
ATOM 3373 N N . ARG B 1 158 ? 23.320 45.975 5.390 1.00 41.22 136 ARG B N 1
ATOM 3374 C CA . ARG B 1 158 ? 22.909 44.777 4.625 1.00 51.26 136 ARG B CA 1
ATOM 3375 C C . ARG B 1 158 ? 22.062 43.834 5.455 1.00 46.44 136 ARG B C 1
ATOM 3376 O O . ARG B 1 158 ? 21.071 43.269 4.976 1.00 50.93 136 ARG B O 1
ATOM 3384 N N . ARG B 1 159 ? 22.446 43.665 6.715 1.00 47.10 137 ARG B N 1
ATOM 3385 C CA . ARG B 1 159 ? 21.727 42.736 7.576 1.00 51.08 137 ARG B CA 1
ATOM 3386 C C . ARG B 1 159 ? 20.389 43.273 8.046 1.00 65.71 137 ARG B C 1
ATOM 3387 O O . ARG B 1 159 ? 19.422 42.514 8.180 1.00 52.29 137 ARG B O 1
ATOM 3395 N N . ILE B 1 160 ? 20.326 44.579 8.304 1.00 48.30 138 ILE B N 1
ATOM 3396 C CA . ILE B 1 160 ? 19.033 45.202 8.553 1.00 63.92 138 ILE B CA 1
ATOM 3397 C C . ILE B 1 160 ? 18.164 45.043 7.294 1.00 47.10 138 ILE B C 1
ATOM 3398 O O . ILE B 1 160 ? 17.026 44.600 7.384 1.00 46.13 138 ILE B O 1
ATOM 3403 N N . GLY B 1 161 ? 18.737 45.369 6.129 1.00 51.78 139 GLY B N 1
ATOM 3404 C CA . GLY B 1 161 ? 18.063 45.210 4.834 1.00 42.24 139 GLY B CA 1
ATOM 3405 C C . GLY B 1 161 ? 17.360 43.868 4.772 1.00 55.15 139 GLY B C 1
ATOM 3406 O O . GLY B 1 161 ? 16.202 43.777 4.357 1.00 58.73 139 GLY B O 1
ATOM 3407 N N . MET B 1 162 ? 18.060 42.828 5.218 1.00 46.49 140 MET B N 1
ATOM 3408 C CA . MET B 1 162 ? 17.553 41.451 5.161 1.00 55.23 140 MET B CA 1
ATOM 3409 C C . MET B 1 162 ? 16.414 41.225 6.154 1.00 60.65 140 MET B C 1
ATOM 3410 O O . MET B 1 162 ? 15.587 40.344 5.948 1.00 50.88 140 MET B O 1
ATOM 3415 N N . LEU B 1 163 ? 16.404 41.993 7.246 1.00 46.44 141 LEU B N 1
ATOM 3416 C CA . LEU B 1 163 ? 15.410 41.836 8.325 1.00 54.06 141 LEU B CA 1
ATOM 3417 C C . LEU B 1 163 ? 14.237 42.812 8.200 1.00 51.47 141 LEU B C 1
ATOM 3418 O O . LEU B 1 163 ? 13.355 42.881 9.080 1.00 43.35 141 LEU B O 1
ATOM 3423 N N . LYS B 1 164 ? 14.228 43.584 7.121 1.00 37.45 142 LYS B N 1
ATOM 3424 C CA . LYS B 1 164 ? 13.130 44.524 6.912 1.00 68.32 142 LYS B CA 1
ATOM 3425 C C . LYS B 1 164 ? 11.822 43.763 6.929 1.00 44.20 142 LYS B C 1
ATOM 3426 O O . LYS B 1 164 ? 11.726 42.690 6.353 1.00 60.62 142 LYS B O 1
ATOM 3432 N N . GLY B 1 165 ? 10.830 44.301 7.629 1.00 44.36 143 GLY B N 1
ATOM 3433 C CA . GLY B 1 165 ? 9.529 43.658 7.734 1.00 42.42 143 GLY B CA 1
ATOM 3434 C C . GLY B 1 165 ? 9.433 42.711 8.921 1.00 70.00 143 GLY B C 1
ATOM 3435 O O . GLY B 1 165 ? 8.380 42.153 9.190 1.00 61.35 143 GLY B O 1
ATOM 3436 N N . THR B 1 166 ? 10.525 42.513 9.647 1.00 62.60 144 THR B N 1
ATOM 3437 C CA . THR B 1 166 ? 10.439 41.681 10.848 1.00 55.24 144 THR B CA 1
ATOM 3438 C C . THR B 1 166 ? 9.461 42.252 11.885 1.00 54.05 144 THR B C 1
ATOM 3439 O O . THR B 1 166 ? 9.535 43.413 12.260 1.00 51.96 144 THR B O 1
ATOM 3443 N N . PRO B 1 167 ? 8.527 41.424 12.344 1.00 53.38 145 PRO B N 1
ATOM 3444 C CA . PRO B 1 167 ? 7.525 41.885 13.316 1.00 55.88 145 PRO B CA 1
ATOM 3445 C C . PRO B 1 167 ? 8.113 42.167 14.702 1.00 64.03 145 PRO B C 1
ATOM 3446 O O . PRO B 1 167 ? 8.941 41.404 15.208 1.00 62.32 145 PRO B O 1
ATOM 3450 N N . LYS B 1 168 ? 7.649 43.245 15.316 1.00 60.74 146 LYS B N 1
ATOM 3451 C CA . LYS B 1 168 ? 8.147 43.694 16.614 1.00 67.75 146 LYS B CA 1
ATOM 3452 C C . LYS B 1 168 ? 7.943 42.702 17.763 1.00 95.43 146 LYS B C 1
ATOM 3453 O O . LYS B 1 168 ? 8.451 42.910 18.864 1.00 97.19 146 LYS B O 1
ATOM 3459 N N . ALA B 1 169 ? 7.196 41.633 17.517 1.00 66.08 147 ALA B N 1
ATOM 3460 C CA . ALA B 1 169 ? 6.911 40.669 18.567 1.00 73.63 147 ALA B CA 1
ATOM 3461 C C . ALA B 1 169 ? 8.037 39.676 18.553 1.00 56.79 147 ALA B C 1
ATOM 3462 O O . ALA B 1 169 ? 8.560 39.303 19.599 1.00 98.12 147 ALA B O 1
ATOM 3464 N N . VAL B 1 170 ? 8.397 39.242 17.346 1.00 55.88 148 VAL B N 1
ATOM 3465 C CA . VAL B 1 170 ? 9.595 38.449 17.138 1.00 68.01 148 VAL B CA 1
ATOM 3466 C C . VAL B 1 170 ? 10.796 39.118 17.838 1.00 95.90 148 VAL B C 1
ATOM 3467 O O . VAL B 1 170 ? 11.438 38.521 18.698 1.00 65.75 148 VAL B O 1
ATOM 3471 N N . LEU B 1 171 ? 11.082 40.368 17.497 1.00 64.38 149 LEU B N 1
ATOM 3472 C CA . LEU B 1 171 ? 12.149 41.098 18.161 1.00 58.92 149 LEU B CA 1
ATOM 3473 C C . LEU B 1 171 ? 12.004 41.011 19.673 1.00 68.76 149 LEU B C 1
ATOM 3474 O O . LEU B 1 171 ? 12.947 40.665 20.376 1.00 69.19 149 LEU B O 1
ATOM 3479 N N . ASN B 1 172 ? 10.815 41.321 20.173 1.00 64.58 150 ASN B N 1
ATOM 3480 C CA . ASN B 1 172 ? 10.566 41.261 21.609 1.00 79.82 150 ASN B CA 1
ATOM 3481 C C . ASN B 1 172 ? 10.838 39.863 22.155 1.00 79.78 150 ASN B C 1
ATOM 3482 O O . ASN B 1 172 ? 11.389 39.726 23.239 1.00 76.74 150 ASN B O 1
ATOM 3487 N N . ALA B 1 173 ? 10.453 38.833 21.404 1.00 64.02 151 ALA B N 1
ATOM 3488 C CA . ALA B 1 173 ? 10.691 37.446 21.821 1.00 67.39 151 ALA B CA 1
ATOM 3489 C C . ALA B 1 173 ? 12.179 37.143 21.908 1.00 98.94 151 ALA B C 1
ATOM 3490 O O . ALA B 1 173 ? 12.623 36.481 22.842 1.00 55.33 151 ALA B O 1
ATOM 3492 N N . VAL B 1 174 ? 12.945 37.604 20.921 1.00 58.27 152 VAL B N 1
ATOM 3493 C CA . VAL B 1 174 ? 14.375 37.367 20.923 1.00 60.15 152 VAL B CA 1
ATOM 3494 C C . VAL B 1 174 ? 15.025 38.119 22.083 1.00 61.47 152 VAL B C 1
ATOM 3495 O O . VAL B 1 174 ? 15.797 37.538 22.853 1.00 57.93 152 VAL B O 1
ATOM 3499 N N . CYS B 1 175 ? 14.693 39.400 22.226 1.00 63.36 153 CYS B N 1
ATOM 3500 C CA . CYS B 1 175 ? 15.231 40.181 23.328 1.00 66.37 153 CYS B CA 1
ATOM 3501 C C . CYS B 1 175 ? 14.840 39.512 24.640 1.00 77.40 153 CYS B C 1
ATOM 3502 O O . CYS B 1 175 ? 15.590 39.525 25.615 1.00 68.14 153 CYS B O 1
ATOM 3505 N N . ASP B 1 176 ? 13.657 38.913 24.644 1.00 78.48 154 ASP B N 1
ATOM 3506 C CA . ASP B 1 176 ? 13.147 38.215 25.816 1.00 52.85 154 ASP B CA 1
ATOM 3507 C C . ASP B 1 176 ? 14.048 37.072 26.262 1.00 62.16 154 ASP B C 1
ATOM 3508 O O . ASP B 1 176 ? 14.272 36.894 27.465 1.00 60.59 154 ASP B O 1
ATOM 3513 N N A ARG B 1 177 ? 14.569 36.304 25.314 0.50 75.90 155 ARG B N 1
ATOM 3514 N N B ARG B 1 177 ? 14.509 36.261 25.316 0.50 52.61 155 ARG B N 1
ATOM 3515 C CA A ARG B 1 177 ? 15.430 35.178 25.655 0.50 99.79 155 ARG B CA 1
ATOM 3516 C CA B ARG B 1 177 ? 15.277 35.077 25.681 0.50 56.53 155 ARG B CA 1
ATOM 3517 C C A ARG B 1 177 ? 16.909 35.530 25.828 0.50 97.87 155 ARG B C 1
ATOM 3518 C C B ARG B 1 177 ? 16.716 35.428 26.062 0.50 43.00 155 ARG B C 1
ATOM 3519 O O A ARG B 1 177 ? 17.710 34.679 26.197 0.50 47.36 155 ARG B O 1
ATOM 3520 O O B ARG B 1 177 ? 17.202 34.987 27.096 0.50 43.69 155 ARG B O 1
ATOM 3535 N N A MET B 1 178 ? 17.266 36.781 25.560 0.50 72.41 156 MET B N 1
ATOM 3536 N N B MET B 1 178 ? 17.382 36.215 25.218 0.50 59.61 156 MET B N 1
ATOM 3537 C CA A MET B 1 178 ? 18.644 37.230 25.703 0.50 64.01 156 MET B CA 1
ATOM 3538 C CA B MET B 1 178 ? 18.699 36.762 25.529 0.50 66.07 156 MET B CA 1
ATOM 3539 C C A MET B 1 178 ? 19.104 37.002 27.133 0.50 70.14 156 MET B C 1
ATOM 3540 C C B MET B 1 178 ? 19.045 36.691 27.020 0.50 83.75 156 MET B C 1
ATOM 3541 O O A MET B 1 178 ? 18.351 37.256 28.077 0.50 44.33 156 MET B O 1
ATOM 3542 O O B MET B 1 178 ? 18.170 36.805 27.881 0.50 84.88 156 MET B O 1
ATOM 3551 N N . THR B 1 179 ? 20.336 36.527 27.301 1.00 50.01 157 THR B N 1
ATOM 3552 C CA . THR B 1 179 ? 20.881 36.371 28.661 1.00 71.96 157 THR B CA 1
ATOM 3553 C C . THR B 1 179 ? 22.179 37.162 28.950 1.00 49.57 157 THR B C 1
ATOM 3554 O O . THR B 1 179 ? 23.039 37.340 28.082 1.00 47.02 157 THR B O 1
ATOM 3558 N N . LEU B 1 180 ? 22.307 37.633 30.187 1.00 36.10 158 LEU B N 1
ATOM 3559 C CA . LEU B 1 180 ? 23.526 38.267 30.670 1.00 44.08 158 LEU B CA 1
ATOM 3560 C C . LEU B 1 180 ? 24.739 37.323 30.597 1.00 40.40 158 LEU B C 1
ATOM 3561 O O . LEU B 1 180 ? 24.641 36.141 30.944 1.00 46.57 158 LEU B O 1
ATOM 3566 N N . SER B 1 181 ? 25.873 37.838 30.132 1.00 48.19 159 SER B N 1
ATOM 3567 C CA . SER B 1 181 ? 27.113 37.099 30.287 1.00 37.95 159 SER B CA 1
ATOM 3568 C C . SER B 1 181 ? 27.332 36.833 31.780 1.00 45.00 159 SER B C 1
ATOM 3569 O O . SER B 1 181 ? 26.895 37.606 32.641 1.00 40.83 159 SER B O 1
ATOM 3572 N N . PRO B 1 182 ? 28.017 35.737 32.094 1.00 43.57 160 PRO B N 1
ATOM 3573 C CA . PRO B 1 182 ? 28.147 35.328 33.489 1.00 42.30 160 PRO B CA 1
ATOM 3574 C C . PRO B 1 182 ? 28.899 36.317 34.377 1.00 58.48 160 PRO B C 1
ATOM 3575 O O . PRO B 1 182 ? 29.849 36.980 33.953 1.00 37.34 160 PRO B O 1
ATOM 3579 N N . GLY B 1 183 ? 28.444 36.412 35.615 1.00 42.14 161 GLY B N 1
ATOM 3580 C CA . GLY B 1 183 ? 29.070 37.249 36.637 1.00 29.37 161 GLY B CA 1
ATOM 3581 C C . GLY B 1 183 ? 28.438 38.631 36.801 1.00 41.42 161 GLY B C 1
ATOM 3582 O O . GLY B 1 183 ? 28.702 39.328 37.781 1.00 42.25 161 GLY B O 1
ATOM 3583 N N . LEU B 1 184 ? 27.602 39.020 35.840 1.00 37.10 162 LEU B N 1
ATOM 3584 C CA . LEU B 1 184 ? 27.088 40.386 35.763 1.00 44.00 162 LEU B CA 1
ATOM 3585 C C . LEU B 1 184 ? 25.950 40.624 36.754 1.00 49.89 162 LEU B C 1
ATOM 3586 O O . LEU B 1 184 ? 25.787 41.727 37.289 1.00 51.14 162 LEU B O 1
ATOM 3591 N N . LEU B 1 185 ? 25.133 39.603 36.983 1.00 38.94 163 LEU B N 1
ATOM 3592 C CA . LEU B 1 185 ? 24.060 39.760 37.938 1.00 50.30 163 LEU B CA 1
ATOM 3593 C C . LEU B 1 185 ? 24.695 39.981 39.308 1.00 45.63 163 LEU B C 1
ATOM 3594 O O . LEU B 1 185 ? 24.187 40.744 40.129 1.00 60.04 163 LEU B O 1
ATOM 3599 N N . THR B 1 186 ? 25.817 39.311 39.548 1.00 41.17 164 THR B N 1
ATOM 3600 C CA . THR B 1 186 ? 26.471 39.401 40.844 1.00 39.97 164 THR B CA 1
ATOM 3601 C C . THR B 1 186 ? 27.047 40.774 40.936 1.00 47.28 164 THR B C 1
ATOM 3602 O O . THR B 1 186 ? 26.854 41.434 41.925 1.00 47.35 164 THR B O 1
ATOM 3606 N N . ILE B 1 187 ? 27.739 41.212 39.883 1.00 53.99 165 ILE B N 1
ATOM 3607 C CA . ILE B 1 187 ? 28.565 42.410 39.986 1.00 42.08 165 ILE B CA 1
ATOM 3608 C C . ILE B 1 187 ? 27.857 43.755 39.712 1.00 54.01 165 ILE B C 1
ATOM 3609 O O . ILE B 1 187 ? 28.304 44.782 40.203 1.00 55.44 165 ILE B O 1
ATOM 3614 N N . LEU B 1 188 ? 26.752 43.780 38.970 1.00 42.32 166 LEU B N 1
ATOM 3615 C CA . LEU B 1 188 ? 26.083 45.084 38.696 1.00 47.27 166 LEU B CA 1
ATOM 3616 C C . LEU B 1 188 ? 25.764 45.981 39.922 1.00 55.20 166 LEU B C 1
ATOM 3617 O O . LEU B 1 188 ? 26.060 47.180 39.915 1.00 58.23 166 LEU B O 1
ATOM 3622 N N . PRO B 1 189 ? 25.165 45.399 40.972 1.00 46.01 167 PRO B N 1
ATOM 3623 C CA . PRO B 1 189 ? 24.845 46.083 42.237 1.00 51.59 167 PRO B CA 1
ATOM 3624 C C . PRO B 1 189 ? 26.104 46.617 42.893 1.00 52.59 167 PRO B C 1
ATOM 3625 O O . PRO B 1 189 ? 26.101 47.683 43.504 1.00 58.95 167 PRO B O 1
ATOM 3629 N N . VAL B 1 190 ? 27.196 45.882 42.762 1.00 51.29 168 VAL B N 1
ATOM 3630 C CA . VAL B 1 190 ? 28.441 46.374 43.304 1.00 46.51 168 VAL B CA 1
ATOM 3631 C C . VAL B 1 190 ? 28.903 47.633 42.581 1.00 59.60 168 VAL B C 1
ATOM 3632 O O . VAL B 1 190 ? 29.284 48.601 43.214 1.00 56.30 168 VAL B O 1
ATOM 3636 N N . ILE B 1 191 ? 28.833 47.631 41.257 1.00 47.91 169 ILE B N 1
ATOM 3637 C CA . ILE B 1 191 ? 29.209 48.793 40.472 1.00 56.43 169 ILE B CA 1
ATOM 3638 C C . ILE B 1 191 ? 28.474 50.027 40.992 1.00 47.50 169 ILE B C 1
ATOM 3639 O O . ILE B 1 191 ? 29.070 51.074 41.201 1.00 46.46 169 ILE B O 1
ATOM 3644 N N . LYS B 1 192 ? 27.159 49.906 41.146 1.00 44.40 170 LYS B N 1
ATOM 3645 C CA . LYS B 1 192 ? 26.355 50.982 41.706 1.00 64.98 170 LYS B CA 1
ATOM 3646 C C . LYS B 1 192 ? 26.882 51.367 43.114 1.00 71.38 170 LYS B C 1
ATOM 3647 O O . LYS B 1 192 ? 27.214 52.522 43.379 1.00 56.09 170 LYS B O 1
ATOM 3653 N N . ALA B 1 193 ? 26.982 50.394 44.008 1.00 49.72 171 ALA B N 1
ATOM 3654 C CA . ALA B 1 193 ? 27.497 50.653 45.362 1.00 47.10 171 ALA B CA 1
ATOM 3655 C C . ALA B 1 193 ? 28.822 51.404 45.340 1.00 55.89 171 ALA B C 1
ATOM 3656 O O . ALA B 1 193 ? 29.019 52.332 46.110 1.00 74.93 171 ALA B O 1
ATOM 3658 N N . LYS B 1 194 ? 29.733 51.029 44.454 1.00 56.63 172 LYS B N 1
ATOM 3659 C CA . LYS B 1 194 ? 31.006 51.739 44.382 1.00 57.31 172 LYS B CA 1
ATOM 3660 C C . LYS B 1 194 ? 30.870 53.094 43.706 1.00 52.46 172 LYS B C 1
ATOM 3661 O O . LYS B 1 194 ? 31.867 53.757 43.429 1.00 47.46 172 LYS B O 1
ATOM 3667 N N . GLY B 1 195 ? 29.643 53.491 43.401 1.00 56.56 173 GLY B N 1
ATOM 3668 C CA . GLY B 1 195 ? 29.404 54.804 42.797 1.00 46.51 173 GLY B CA 1
ATOM 3669 C C . GLY B 1 195 ? 29.771 54.987 41.331 1.00 80.46 173 GLY B C 1
ATOM 3670 O O . GLY B 1 195 ? 30.063 56.107 40.882 1.00 54.16 173 GLY B O 1
ATOM 3671 N N . PHE B 1 196 ? 29.751 53.905 40.562 1.00 62.12 174 PHE B N 1
ATOM 3672 C CA . PHE B 1 196 ? 29.937 54.057 39.121 1.00 49.58 174 PHE B CA 1
ATOM 3673 C C . PHE B 1 196 ? 28.594 54.123 38.431 1.00 45.35 174 PHE B C 1
ATOM 3674 O O . PHE B 1 196 ? 27.617 53.516 38.880 1.00 52.25 174 PHE B O 1
ATOM 3682 N N . LYS B 1 197 ? 28.577 54.781 37.283 1.00 58.69 175 LYS B N 1
ATOM 3683 C CA . LYS B 1 197 ? 27.432 54.790 36.396 1.00 57.82 175 LYS B CA 1
ATOM 3684 C C . LYS B 1 197 ? 27.693 53.729 35.348 1.00 58.61 175 LYS B C 1
ATOM 3685 O O . LYS B 1 197 ? 28.828 53.502 34.974 1.00 61.94 175 LYS B O 1
ATOM 3691 N N . THR B 1 198 ? 26.647 53.070 34.882 1.00 52.24 176 THR B N 1
ATOM 3692 C CA . THR B 1 198 ? 26.795 52.012 33.884 1.00 45.17 176 THR B CA 1
ATOM 3693 C C . THR B 1 198 ? 26.259 52.462 32.537 1.00 45.35 176 THR B C 1
ATOM 3694 O O . THR B 1 198 ? 25.305 53.231 32.478 1.00 55.76 176 THR B O 1
ATOM 3698 N N . ALA B 1 199 ? 26.883 52.004 31.456 1.00 41.29 177 ALA B N 1
ATOM 3699 C CA . ALA B 1 199 ? 26.396 52.331 30.108 1.00 42.63 177 ALA B CA 1
ATOM 3700 C C . ALA B 1 199 ? 26.513 51.140 29.169 1.00 42.30 177 ALA B C 1
ATOM 3701 O O . ALA B 1 199 ? 27.454 50.336 29.273 1.00 44.41 177 ALA B O 1
ATOM 3703 N N . ILE B 1 200 ? 25.537 51.001 28.274 1.00 57.15 178 ILE B N 1
ATOM 3704 C CA . ILE B 1 200 ? 25.702 50.110 27.123 1.00 43.88 178 ILE B CA 1
ATOM 3705 C C . ILE B 1 200 ? 26.106 51.003 25.978 1.00 43.60 178 ILE B C 1
ATOM 3706 O O . ILE B 1 200 ? 25.490 52.060 25.757 1.00 50.00 178 ILE B O 1
ATOM 3711 N N . ILE B 1 201 ? 27.167 50.617 25.273 1.00 44.59 179 ILE B N 1
ATOM 3712 C CA . ILE B 1 201 ? 27.519 51.317 24.048 1.00 40.26 179 ILE B CA 1
ATOM 3713 C C . ILE B 1 201 ? 27.794 50.318 22.938 1.00 55.27 179 ILE B C 1
ATOM 3714 O O . ILE B 1 201 ? 28.747 49.540 22.999 1.00 50.99 179 ILE B O 1
ATOM 3719 N N . SER B 1 202 ? 26.957 50.360 21.912 1.00 44.84 180 SER B N 1
ATOM 3720 C CA . SER B 1 202 ? 26.851 49.228 21.001 1.00 44.42 180 SER B CA 1
ATOM 3721 C C . SER B 1 202 ? 26.459 49.634 19.580 1.00 47.09 180 SER B C 1
ATOM 3722 O O 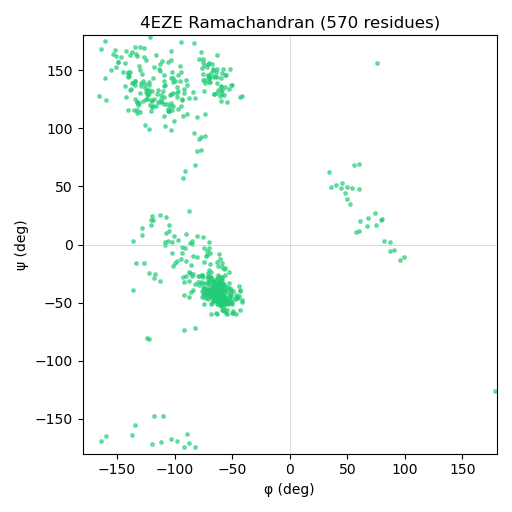. SER B 1 202 ? 25.769 50.644 19.366 1.00 45.58 180 SER B O 1
ATOM 3725 N N . GLY B 1 203 ? 26.867 48.817 18.611 1.00 47.65 181 GLY B N 1
ATOM 3726 C CA . GLY B 1 203 ? 26.426 48.992 17.227 1.00 43.72 181 GLY B CA 1
ATOM 3727 C C . GLY B 1 203 ? 25.153 48.212 16.966 1.00 47.58 181 GLY B C 1
ATOM 3728 O O . GLY B 1 203 ? 24.716 48.099 15.828 1.00 51.69 181 GLY B O 1
ATOM 3729 N N . GLY B 1 204 ? 24.548 47.664 18.012 1.00 38.22 182 GLY B N 1
ATOM 3730 C CA . GLY B 1 204 ? 23.324 46.858 17.834 1.00 38.10 182 GLY B CA 1
ATOM 3731 C C . GLY B 1 204 ? 22.034 47.651 17.727 1.00 48.74 182 GLY B C 1
ATOM 3732 O O . GLY B 1 204 ? 22.060 48.879 17.674 1.00 46.29 182 GLY B O 1
ATOM 3733 N N . LEU B 1 205 ? 20.902 46.942 17.692 1.00 38.71 183 LEU B N 1
ATOM 3734 C CA . LEU B 1 205 ? 19.596 47.569 17.524 1.00 44.73 183 LEU B CA 1
ATOM 3735 C C . LEU B 1 205 ? 19.174 48.282 18.806 1.00 55.29 183 LEU B C 1
ATOM 3736 O O . LEU B 1 205 ? 19.383 47.763 19.901 1.00 40.55 183 LEU B O 1
ATOM 3741 N N . ASP B 1 206 ? 18.592 49.472 18.683 1.00 45.86 184 ASP B N 1
ATOM 3742 C CA . ASP B 1 206 ? 18.105 50.202 19.872 1.00 50.04 184 ASP B CA 1
ATOM 3743 C C . ASP B 1 206 ? 17.023 49.402 20.600 1.00 52.14 184 ASP B C 1
ATOM 3744 O O . ASP B 1 206 ? 16.866 49.481 21.825 1.00 44.21 184 ASP B O 1
ATOM 3749 N N . ILE B 1 207 ? 16.245 48.639 19.847 1.00 46.74 185 ILE B N 1
ATOM 3750 C CA . ILE B 1 207 ? 15.173 47.888 20.484 1.00 45.32 185 ILE B CA 1
ATOM 3751 C C . ILE B 1 207 ? 15.780 47.034 21.599 1.00 52.29 185 ILE B C 1
ATOM 3752 O O . ILE B 1 207 ? 15.258 46.994 22.707 1.00 48.63 185 ILE B O 1
ATOM 3757 N N . PHE B 1 208 ? 16.889 46.355 21.318 1.00 43.99 186 PHE B N 1
ATOM 3758 C CA . PHE B 1 208 ? 17.515 45.528 22.357 1.00 40.34 186 PHE B CA 1
ATOM 3759 C C . PHE B 1 208 ? 18.230 46.356 23.376 1.00 46.44 186 PHE B C 1
ATOM 3760 O O . PHE B 1 208 ? 18.117 46.101 24.574 1.00 44.83 186 PHE B O 1
ATOM 3768 N N . THR B 1 209 ? 18.976 47.351 22.904 1.00 50.23 187 THR B N 1
ATOM 3769 C CA . THR B 1 209 ? 19.791 48.140 23.811 1.00 54.22 187 THR B CA 1
ATOM 3770 C C . THR B 1 209 ? 18.888 48.737 24.900 1.00 47.80 187 THR B C 1
ATOM 3771 O O . THR B 1 209 ? 19.163 48.598 26.090 1.00 49.63 187 THR B O 1
ATOM 3775 N N . GLN B 1 210 ? 17.796 49.376 24.487 1.00 41.70 188 GLN B N 1
ATOM 3776 C CA . GLN B 1 210 ? 16.906 50.059 25.425 1.00 48.16 188 GLN B CA 1
ATOM 3777 C C . GLN B 1 210 ? 16.119 49.118 26.334 1.00 59.88 188 GLN B C 1
ATOM 3778 O O . GLN B 1 210 ? 15.823 49.473 27.471 1.00 55.65 188 GLN B O 1
ATOM 3784 N N . ARG B 1 211 ? 15.774 47.923 25.865 1.00 43.16 189 ARG B N 1
ATOM 3785 C CA . ARG B 1 211 ? 15.154 46.962 26.798 1.00 58.83 189 ARG B CA 1
ATOM 3786 C C . ARG B 1 211 ? 16.137 46.437 27.859 1.00 54.32 189 ARG B C 1
ATOM 3787 O O . ARG B 1 211 ? 15.786 46.272 29.024 1.00 52.70 189 ARG B O 1
ATOM 3795 N N . LEU B 1 212 ? 17.379 46.179 27.465 1.00 55.57 190 LEU B N 1
ATOM 3796 C CA . LEU B 1 212 ? 18.376 45.792 28.450 1.00 50.03 190 LEU B CA 1
ATOM 3797 C C . LEU B 1 212 ? 18.574 46.921 29.459 1.00 44.69 190 LEU B C 1
ATOM 3798 O O . LEU B 1 212 ? 18.608 46.700 30.661 1.00 55.26 190 LEU B O 1
ATOM 3803 N N . LYS B 1 213 ? 18.703 48.144 28.975 1.00 54.87 191 LYS B N 1
ATOM 3804 C CA . LYS B 1 213 ? 18.839 49.263 29.895 1.00 49.86 191 LYS B CA 1
ATOM 3805 C C . LYS B 1 213 ? 17.691 49.296 30.906 1.00 60.85 191 LYS B C 1
ATOM 3806 O O . LYS B 1 213 ? 17.915 49.405 32.110 1.00 55.75 191 LYS B O 1
ATOM 3812 N N . ALA B 1 214 ? 16.458 49.210 30.416 1.00 64.76 192 ALA B N 1
ATOM 3813 C CA . ALA B 1 214 ? 15.303 49.283 31.300 1.00 53.03 192 ALA B CA 1
ATOM 3814 C C . ALA B 1 214 ? 15.303 48.082 32.227 1.00 55.40 192 ALA B C 1
ATOM 3815 O O . ALA B 1 214 ? 15.172 48.223 33.434 1.00 58.04 192 ALA B O 1
ATOM 3817 N N . ARG B 1 215 ? 15.495 46.894 31.674 1.00 50.43 193 ARG B N 1
ATOM 3818 C CA . ARG B 1 215 ? 15.426 45.682 32.493 1.00 47.15 193 ARG B CA 1
ATOM 3819 C C . ARG B 1 215 ? 16.460 45.615 33.622 1.00 63.69 193 ARG B C 1
ATOM 3820 O O . ARG B 1 215 ? 16.158 45.153 34.713 1.00 69.19 193 ARG B O 1
ATOM 3828 N N . TYR B 1 216 ? 17.683 46.058 33.364 1.00 45.41 194 TYR B N 1
ATOM 3829 C CA . TYR B 1 216 ? 18.722 45.974 34.385 1.00 49.94 194 TYR B CA 1
ATOM 3830 C C . TYR B 1 216 ? 18.999 47.344 35.017 1.00 52.27 194 TYR B C 1
ATOM 3831 O O . TYR B 1 216 ? 19.973 47.532 35.747 1.00 55.49 194 TYR B O 1
ATOM 3840 N N . GLN B 1 217 ? 18.119 48.301 34.734 1.00 58.25 195 GLN B N 1
ATOM 3841 C CA . GLN B 1 217 ? 18.247 49.641 35.303 1.00 64.67 195 GLN B CA 1
ATOM 3842 C C . GLN B 1 217 ? 19.653 50.230 35.123 1.00 63.64 195 GLN B C 1
ATOM 3843 O O . GLN B 1 217 ? 20.251 50.744 36.062 1.00 76.34 195 GLN B O 1
ATOM 3849 N N . LEU B 1 218 ? 20.174 50.171 33.907 1.00 58.03 196 LEU B N 1
ATOM 3850 C CA . LEU B 1 218 ? 21.437 50.834 33.617 1.00 40.58 196 LEU B CA 1
ATOM 3851 C C . LEU B 1 218 ? 21.218 52.326 33.515 1.00 54.12 196 LEU B C 1
ATOM 3852 O O . LEU B 1 218 ? 20.102 52.776 33.277 1.00 55.35 196 LEU B O 1
ATOM 3857 N N . ASP B 1 219 ? 22.281 53.101 33.672 1.00 44.60 197 ASP B N 1
ATOM 3858 C CA . ASP B 1 219 ? 22.136 54.559 33.671 1.00 48.87 197 ASP B CA 1
ATOM 3859 C C . ASP B 1 219 ? 22.078 55.132 32.256 1.00 62.94 197 ASP B C 1
ATOM 3860 O O . ASP B 1 219 ? 21.375 56.116 31.998 1.00 55.14 197 ASP B O 1
ATOM 3865 N N . TYR B 1 220 ? 22.808 54.510 31.333 1.00 47.62 198 TYR B N 1
ATOM 3866 C CA . TYR B 1 220 ? 22.847 54.997 29.948 1.00 48.57 198 TYR B CA 1
ATOM 3867 C C . TYR B 1 220 ? 22.902 53.843 28.948 1.00 54.53 198 TYR B C 1
ATOM 3868 O O . TYR B 1 220 ? 23.328 52.747 29.281 1.00 50.21 198 TYR B O 1
ATOM 3877 N N . ALA B 1 221 ? 22.454 54.089 27.722 1.00 54.35 199 ALA B N 1
ATOM 3878 C CA . ALA B 1 221 ? 22.434 53.040 26.718 1.00 47.65 199 ALA B CA 1
ATOM 3879 C C . ALA B 1 221 ? 22.379 53.715 25.368 1.00 65.15 199 ALA B C 1
ATOM 3880 O O . ALA B 1 221 ? 21.487 54.535 25.112 1.00 46.24 199 ALA B O 1
ATOM 3882 N N . PHE B 1 222 ? 23.340 53.388 24.514 1.00 36.80 200 PHE B N 1
ATOM 3883 C CA . PHE B 1 222 ? 23.436 54.031 23.200 1.00 43.53 200 PHE B CA 1
ATOM 3884 C C . PHE B 1 222 ? 23.683 52.952 22.157 1.00 43.24 200 PHE B C 1
ATOM 3885 O O . PHE B 1 222 ? 24.440 52.038 22.399 1.00 43.23 200 PHE B O 1
ATOM 3893 N N . SER B 1 223 ? 23.073 53.069 20.991 1.00 45.01 201 SER B N 1
ATOM 3894 C CA . SER B 1 223 ? 23.355 52.134 19.915 1.00 36.87 201 SER B CA 1
ATOM 3895 C C . SER B 1 223 ? 22.830 52.765 18.637 1.00 38.40 201 SER B C 1
ATOM 3896 O O . SER B 1 223 ? 22.514 53.959 18.624 1.00 45.51 201 SER B O 1
ATOM 3899 N N . ASN B 1 224 ? 22.782 51.973 17.572 1.00 44.02 202 ASN B N 1
ATOM 3900 C CA . ASN B 1 224 ? 22.142 52.349 16.330 1.00 40.57 202 ASN B CA 1
ATOM 3901 C C . ASN B 1 224 ? 20.643 52.369 16.512 1.00 50.59 202 ASN B C 1
ATOM 3902 O O . ASN B 1 224 ? 20.083 51.665 17.358 1.00 47.27 202 ASN B O 1
ATOM 3907 N N . THR B 1 225 ? 19.982 53.150 15.683 1.00 47.86 203 THR B N 1
ATOM 3908 C CA . THR B 1 225 ? 18.550 53.270 15.797 1.00 34.75 203 THR B CA 1
ATOM 3909 C C . THR B 1 225 ? 17.926 52.913 14.462 1.00 36.10 203 THR B C 1
ATOM 3910 O O . THR B 1 225 ? 18.326 53.411 13.425 1.00 39.64 203 THR B O 1
ATOM 3914 N N . VAL B 1 226 ? 16.948 52.027 14.501 1.00 43.71 204 VAL B N 1
ATOM 3915 C CA . VAL B 1 226 ? 16.302 51.567 13.298 1.00 50.25 204 VAL B CA 1
ATOM 3916 C C . VAL B 1 226 ? 14.818 51.638 13.586 1.00 53.69 204 VAL B C 1
ATOM 3917 O O . VAL B 1 226 ? 14.303 50.925 14.453 1.00 46.22 204 VAL B O 1
ATOM 3921 N N . GLU B 1 227 ? 14.138 52.533 12.889 1.00 54.52 205 GLU B N 1
ATOM 3922 C CA . GLU B 1 227 ? 12.736 52.773 13.155 1.00 49.78 205 GLU B CA 1
ATOM 3923 C C . GLU B 1 227 ? 11.899 51.493 12.991 1.00 56.77 205 GLU B C 1
ATOM 3924 O O . GLU B 1 227 ? 12.039 50.761 12.014 1.00 63.53 205 GLU B O 1
ATOM 3930 N N . ILE B 1 228 ? 11.038 51.227 13.960 1.00 51.73 206 ILE B N 1
ATOM 3931 C CA . ILE B 1 228 ? 10.009 50.209 13.815 1.00 57.44 206 ILE B CA 1
ATOM 3932 C C . ILE B 1 228 ? 8.706 50.945 13.575 1.00 78.76 206 ILE B C 1
ATOM 3933 O O . ILE B 1 228 ? 8.365 51.859 14.321 1.00 61.19 206 ILE B O 1
ATOM 3938 N N . ARG B 1 229 ? 7.986 50.559 12.528 1.00 62.43 207 ARG B N 1
ATOM 3939 C CA . ARG B 1 229 ? 6.768 51.266 12.139 1.00 55.77 207 ARG B CA 1
ATOM 3940 C C . ARG B 1 229 ? 5.639 50.302 11.760 1.00 67.25 207 ARG B C 1
ATOM 3941 O O . ARG B 1 229 ? 5.868 49.290 11.095 1.00 72.21 207 ARG B O 1
ATOM 3949 N N . ASP B 1 230 ? 4.420 50.611 12.186 1.00 79.59 208 ASP B N 1
ATOM 3950 C CA . ASP B 1 230 ? 3.324 49.665 12.019 1.00 89.95 208 ASP B CA 1
ATOM 3951 C C . ASP B 1 230 ? 3.763 48.302 12.542 1.00 68.23 208 ASP B C 1
ATOM 3952 O O . ASP B 1 230 ? 3.463 47.270 11.950 1.00 80.95 208 ASP B O 1
ATOM 3957 N N . ASN B 1 231 ? 4.499 48.308 13.643 1.00 58.81 209 ASN B N 1
ATOM 3958 C CA . ASN B 1 231 ? 4.917 47.068 14.286 1.00 80.52 209 ASN B CA 1
ATOM 3959 C C . ASN B 1 231 ? 5.796 46.140 13.451 1.00 61.11 209 ASN B C 1
ATOM 3960 O O . ASN B 1 231 ? 5.877 44.937 13.734 1.00 71.82 209 ASN B O 1
ATOM 3965 N N . VAL B 1 232 ? 6.451 46.668 12.420 1.00 59.37 210 VAL B N 1
ATOM 3966 C CA . VAL B 1 232 ? 7.492 45.864 11.776 1.00 48.80 210 VAL B CA 1
ATOM 3967 C C . VAL B 1 232 ? 8.759 46.681 11.610 1.00 60.30 210 VAL B C 1
ATOM 3968 O O . VAL B 1 232 ? 8.710 47.904 11.526 1.00 58.32 210 VAL B O 1
ATOM 3972 N N . LEU B 1 233 ? 9.888 45.987 11.573 1.00 55.92 211 LEU B N 1
ATOM 3973 C CA . LEU B 1 233 ? 11.181 46.620 11.427 1.00 46.39 211 LEU B CA 1
ATOM 3974 C C . LEU B 1 233 ? 11.290 47.282 10.073 1.00 50.39 211 LEU B C 1
ATOM 3975 O O . LEU B 1 233 ? 11.021 46.658 9.056 1.00 51.03 211 LEU B O 1
ATOM 3980 N N . THR B 1 234 ? 11.686 48.547 10.051 1.00 45.92 212 THR B N 1
ATOM 3981 C CA . THR B 1 234 ? 11.880 49.225 8.781 1.00 43.00 212 THR B CA 1
ATOM 3982 C C . THR B 1 234 ? 13.354 49.173 8.457 1.00 53.57 212 THR B C 1
ATOM 3983 O O . THR B 1 234 ? 14.100 48.447 9.102 1.00 45.84 212 THR B O 1
ATOM 3987 N N . ASP B 1 235 ? 13.787 49.925 7.461 1.00 44.97 213 ASP B N 1
ATOM 3988 C CA . ASP B 1 235 ? 15.227 50.062 7.238 1.00 42.04 213 ASP B CA 1
ATOM 3989 C C . ASP B 1 235 ? 15.613 51.525 7.356 1.00 44.92 213 ASP B C 1
ATOM 3990 O O . ASP B 1 235 ? 16.605 51.960 6.763 1.00 47.51 213 ASP B O 1
ATOM 3995 N N . ASN B 1 236 ? 14.805 52.296 8.087 1.00 57.90 214 ASN B N 1
ATOM 3996 C CA . ASN B 1 236 ? 15.172 53.677 8.395 1.00 53.88 214 ASN B CA 1
ATOM 3997 C C . ASN B 1 236 ? 16.188 53.695 9.531 1.00 42.00 214 ASN B C 1
ATOM 3998 O O . ASN B 1 236 ? 15.846 53.724 10.725 1.00 45.05 214 ASN B O 1
ATOM 4003 N N . ILE B 1 237 ? 17.453 53.655 9.148 1.00 56.72 215 ILE B N 1
ATOM 4004 C CA . ILE B 1 237 ? 18.536 53.650 10.109 1.00 47.52 215 ILE B CA 1
ATOM 4005 C C . ILE B 1 237 ? 18.892 55.090 10.379 1.00 55.62 215 ILE B C 1
ATOM 4006 O O . ILE B 1 237 ? 18.938 55.910 9.466 1.00 46.67 215 ILE B O 1
ATOM 4011 N N . THR B 1 238 ? 19.115 55.409 11.639 1.00 44.97 216 THR B N 1
ATOM 4012 C CA . THR B 1 238 ? 19.506 56.767 12.005 1.00 42.55 216 THR B CA 1
ATOM 4013 C C . THR B 1 238 ? 20.954 56.976 11.605 1.00 45.12 216 THR B C 1
ATOM 4014 O O . THR B 1 238 ? 21.819 56.114 11.871 1.00 45.24 216 THR B O 1
ATOM 4018 N N . LEU B 1 239 ? 21.228 58.098 10.944 1.00 40.80 217 LEU B N 1
ATOM 4019 C CA . LEU B 1 239 ? 22.618 58.431 10.532 1.00 48.29 217 LEU B CA 1
ATOM 4020 C C . LEU B 1 239 ? 23.095 59.635 11.319 1.00 51.14 217 LEU B C 1
ATOM 4021 O O . LEU B 1 239 ? 22.267 60.463 11.729 1.00 48.56 217 LEU B O 1
ATOM 4026 N N . PRO B 1 240 ? 24.417 59.715 11.581 1.00 48.20 218 PRO B N 1
ATOM 4027 C CA . PRO B 1 240 ? 25.379 58.697 11.156 1.00 41.04 218 PRO B CA 1
ATOM 4028 C C . PRO B 1 240 ? 25.263 57.399 11.944 1.00 50.23 218 PRO B C 1
ATOM 4029 O O . PRO B 1 240 ? 24.856 57.409 13.113 1.00 42.38 218 PRO B O 1
ATOM 4033 N N . ILE B 1 241 ? 25.657 56.299 11.307 1.00 49.73 219 ILE B N 1
ATOM 4034 C CA . ILE B 1 241 ? 25.650 54.976 11.927 1.00 51.19 219 ILE B CA 1
ATOM 4035 C C . ILE B 1 241 ? 26.649 54.865 13.083 1.00 47.31 219 ILE B C 1
ATOM 4036 O O . ILE B 1 241 ? 27.731 55.450 13.035 1.00 51.32 219 ILE B O 1
ATOM 4041 N N . MET B 1 242 ? 26.274 54.111 14.121 1.00 58.32 220 MET B N 1
ATOM 4042 C CA . MET B 1 242 ? 27.123 53.942 15.295 1.00 38.47 220 MET B CA 1
ATOM 4043 C C . MET B 1 242 ? 28.229 52.953 14.969 1.00 59.60 220 MET B C 1
ATOM 4044 O O . MET B 1 242 ? 28.052 51.756 15.099 1.00 57.16 220 MET B O 1
ATOM 4049 N N . ASN B 1 243 ? 29.368 53.447 14.520 1.00 55.27 221 ASN B N 1
ATOM 4050 C CA . ASN B 1 243 ? 30.453 52.547 14.181 1.00 55.02 221 ASN B CA 1
ATOM 4051 C C . ASN B 1 243 ? 31.512 52.543 15.261 1.00 47.71 221 ASN B C 1
ATOM 4052 O O . ASN B 1 243 ? 31.269 53.045 16.352 1.00 44.37 221 ASN B O 1
ATOM 4057 N N . ALA B 1 244 ? 32.680 51.969 14.960 1.00 48.40 222 ALA B N 1
ATOM 4058 C CA . ALA B 1 244 ? 33.758 51.829 15.941 1.00 48.30 222 ALA B CA 1
ATOM 4059 C C . ALA B 1 244 ? 34.180 53.177 16.517 1.00 53.11 222 ALA B C 1
ATOM 4060 O O . ALA B 1 244 ? 34.259 53.365 17.749 1.00 48.90 222 ALA B O 1
ATOM 4062 N N . ALA B 1 245 ? 34.442 54.117 15.613 1.00 45.12 223 ALA B N 1
ATOM 4063 C CA . ALA B 1 245 ? 34.845 55.479 15.982 1.00 46.00 223 ALA B CA 1
ATOM 4064 C C . ALA B 1 245 ? 33.746 56.130 16.808 1.00 62.49 223 ALA B C 1
ATOM 4065 O O . ALA B 1 245 ? 34.016 56.794 17.818 1.00 51.03 223 ALA B O 1
ATOM 4067 N N . ASN B 1 246 ? 32.497 55.937 16.381 1.00 42.18 224 ASN B N 1
ATOM 4068 C CA . ASN B 1 246 ? 31.387 56.544 17.100 1.00 47.74 224 ASN B CA 1
ATOM 4069 C C . ASN B 1 246 ? 31.101 55.990 18.506 1.00 53.07 224 ASN B C 1
ATOM 4070 O O . ASN B 1 246 ? 30.595 56.696 19.379 1.00 56.35 224 ASN B O 1
ATOM 4075 N N . LYS B 1 247 ? 31.440 54.730 18.732 1.00 46.49 225 LYS B N 1
ATOM 4076 C CA . LYS B 1 247 ? 31.313 54.179 20.063 1.00 54.25 225 LYS B CA 1
ATOM 4077 C C . LYS B 1 247 ? 32.304 54.895 20.966 1.00 52.01 225 LYS B C 1
ATOM 4078 O O . LYS B 1 247 ? 31.961 55.290 22.071 1.00 48.33 225 LYS B O 1
ATOM 4084 N N . LYS B 1 248 ? 33.527 55.077 20.486 1.00 56.33 226 LYS B N 1
ATOM 4085 C CA . LYS B 1 248 ? 34.501 55.844 21.240 1.00 60.61 226 LYS B CA 1
ATOM 4086 C C . LYS B 1 248 ? 33.944 57.219 21.581 1.00 42.55 226 LYS B C 1
ATOM 4087 O O . LYS B 1 248 ? 33.832 57.580 22.749 1.00 49.57 226 LYS B O 1
ATOM 4093 N N . GLN B 1 249 ? 33.616 57.978 20.537 1.00 51.15 227 GLN B N 1
ATOM 4094 C CA . GLN B 1 249 ? 33.050 59.320 20.666 1.00 61.62 227 GLN B CA 1
ATOM 4095 C C . GLN B 1 249 ? 31.927 59.395 21.670 1.00 64.28 227 GLN B C 1
ATOM 4096 O O . GLN B 1 249 ? 31.838 60.361 22.432 1.00 51.95 227 GLN B O 1
ATOM 4102 N N . THR B 1 250 ? 31.038 58.403 21.631 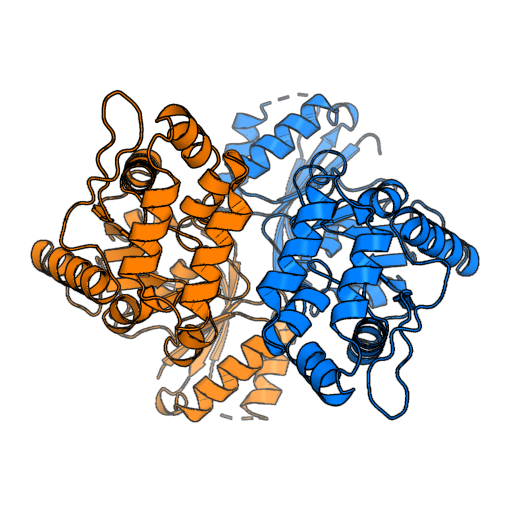1.00 50.76 228 THR B N 1
ATOM 4103 C CA . THR B 1 250 ? 29.892 58.397 22.521 1.00 52.18 228 THR B CA 1
ATOM 4104 C C . THR B 1 250 ? 30.425 58.375 23.936 1.00 58.88 228 THR B C 1
ATOM 4105 O O . THR B 1 250 ? 30.057 59.210 24.754 1.00 49.21 228 THR B O 1
ATOM 4109 N N . LEU B 1 251 ? 31.312 57.427 24.214 1.00 46.24 229 LEU B N 1
ATOM 4110 C CA . LEU B 1 251 ? 31.980 57.371 25.512 1.00 50.74 229 LEU B CA 1
ATOM 4111 C C . LEU B 1 251 ? 32.633 58.704 25.912 1.00 45.42 229 LEU B C 1
ATOM 4112 O O . LEU B 1 251 ? 32.473 59.183 27.056 1.00 51.45 229 LEU B O 1
ATOM 4117 N N . VAL B 1 252 ? 33.412 59.270 24.995 1.00 56.55 230 VAL B N 1
ATOM 4118 C CA . VAL B 1 252 ? 34.041 60.564 25.243 1.00 54.87 230 VAL B CA 1
ATOM 4119 C C . VAL B 1 252 ? 32.955 61.571 25.607 1.00 65.13 230 VAL B C 1
ATOM 4120 O O . VAL B 1 252 ? 33.032 62.242 26.634 1.00 48.40 230 VAL B O 1
ATOM 4124 N N . ASP B 1 253 ? 31.910 61.642 24.791 1.00 44.41 231 ASP B N 1
ATOM 4125 C CA . ASP B 1 253 ? 30.827 62.595 25.070 1.00 45.07 231 ASP B CA 1
ATOM 4126 C C . ASP B 1 253 ? 30.185 62.378 26.433 1.00 52.93 231 ASP B C 1
ATOM 4127 O O . ASP B 1 253 ? 29.929 63.338 27.149 1.00 56.68 231 ASP B O 1
ATOM 4132 N N . LEU B 1 254 ? 29.913 61.124 26.785 1.00 56.34 232 LEU B N 1
ATOM 4133 C CA . LEU B 1 254 ? 29.187 60.816 28.022 1.00 48.72 232 LEU B CA 1
ATOM 4134 C C . LEU B 1 254 ? 29.980 61.226 29.253 1.00 50.75 232 LEU B C 1
ATOM 4135 O O . LEU B 1 254 ? 29.412 61.736 30.221 1.00 58.83 232 LEU B O 1
ATOM 4140 N N . ALA B 1 255 ? 31.284 60.952 29.205 1.00 44.06 233 ALA B N 1
ATOM 4141 C CA . ALA B 1 255 ? 32.228 61.315 30.243 1.00 55.39 233 ALA B CA 1
ATOM 4142 C C . ALA B 1 255 ? 32.296 62.834 30.391 1.00 73.22 233 ALA B C 1
ATOM 4143 O O . ALA B 1 255 ? 32.214 63.365 31.491 1.00 50.49 233 ALA B O 1
ATOM 4145 N N . ALA B 1 256 ? 32.463 63.534 29.279 1.00 50.26 234 ALA B N 1
ATOM 4146 C CA . ALA B 1 256 ? 32.417 64.985 29.317 1.00 64.59 234 ALA B CA 1
ATOM 4147 C C . ALA B 1 256 ? 31.154 65.408 30.084 1.00 60.91 234 ALA B C 1
ATOM 4148 O O . ALA B 1 256 ? 31.243 66.049 31.124 1.00 58.73 234 ALA B O 1
ATOM 4150 N N . ARG B 1 257 ? 29.984 65.000 29.605 1.00 62.71 235 ARG B N 1
ATOM 4151 C CA . ARG B 1 257 ? 28.712 65.371 30.251 1.00 60.58 235 ARG B CA 1
ATOM 4152 C C . ARG B 1 257 ? 28.718 65.127 31.756 1.00 51.58 235 ARG B C 1
ATOM 4153 O O . ARG B 1 257 ? 28.196 65.929 32.519 1.00 61.12 235 ARG B O 1
ATOM 4161 N N . LEU B 1 258 ? 29.308 64.015 32.185 1.00 64.52 236 LEU B N 1
ATOM 4162 C CA . LEU B 1 258 ? 29.335 63.675 33.609 1.00 53.73 236 LEU B CA 1
ATOM 4163 C C . LEU B 1 258 ? 30.574 64.223 34.302 1.00 74.36 236 LEU B C 1
ATOM 4164 O O . LEU B 1 258 ? 30.727 64.064 35.507 1.00 45.17 236 LEU B O 1
ATOM 4169 N N . ASN B 1 259 ? 31.466 64.855 33.544 1.00 59.02 237 ASN B N 1
ATOM 4170 C CA . ASN B 1 259 ? 32.701 65.393 34.126 1.00 92.86 237 ASN B CA 1
ATOM 4171 C C . ASN B 1 259 ? 33.543 64.306 34.753 1.00 71.56 237 ASN B C 1
ATOM 4172 O O . ASN B 1 259 ? 34.017 64.446 35.878 1.00 90.59 237 ASN B O 1
ATOM 4177 N N . ILE B 1 260 ? 33.730 63.217 34.021 1.00 83.02 238 ILE B N 1
ATOM 4178 C CA . ILE B 1 260 ? 34.496 62.101 34.544 1.00 66.04 238 ILE B CA 1
ATOM 4179 C C . ILE B 1 260 ? 35.797 61.946 33.785 1.00 47.20 238 ILE B C 1
ATOM 4180 O O . ILE B 1 260 ? 35.809 61.855 32.557 1.00 72.99 238 ILE B O 1
ATOM 4185 N N . ALA B 1 261 ? 36.893 61.953 34.538 1.00 62.57 239 ALA B N 1
ATOM 4186 C CA . ALA B 1 261 ? 38.230 61.877 33.972 1.00 67.92 239 ALA B CA 1
ATOM 4187 C C . ALA B 1 261 ? 38.480 60.511 33.371 1.00 71.38 239 ALA B C 1
ATOM 4188 O O . ALA B 1 261 ? 38.038 59.484 33.900 1.00 59.13 239 ALA B O 1
ATOM 4190 N N . THR B 1 262 ? 39.213 60.518 32.269 1.00 49.08 240 THR B N 1
ATOM 4191 C CA . THR B 1 262 ? 39.574 59.305 31.562 1.00 58.54 240 THR B CA 1
ATOM 4192 C C . THR B 1 262 ? 40.009 58.159 32.452 1.00 75.89 240 THR B C 1
ATOM 4193 O O . THR B 1 262 ? 39.678 57.008 32.172 1.00 64.16 240 THR B O 1
ATOM 4197 N N . GLU B 1 263 ? 40.754 58.442 33.515 1.00 67.16 241 GLU B N 1
ATOM 4198 C CA . GLU B 1 263 ? 41.298 57.330 34.302 1.00 45.13 241 GLU B CA 1
ATOM 4199 C C . GLU B 1 263 ? 40.230 56.620 35.130 1.00 47.50 241 GLU B C 1
ATOM 4200 O O . GLU B 1 263 ? 40.478 55.541 35.685 1.00 57.66 241 GLU B O 1
ATOM 4206 N N . ASN B 1 264 ? 39.038 57.209 35.189 1.00 56.05 242 ASN B N 1
ATOM 4207 C CA . ASN B 1 264 ? 37.916 56.576 35.879 1.00 51.60 242 ASN B CA 1
ATOM 4208 C C . ASN B 1 264 ? 36.862 55.960 34.938 1.00 55.38 242 ASN B C 1
ATOM 4209 O O . ASN B 1 264 ? 35.730 55.667 35.347 1.00 57.81 242 ASN B O 1
ATOM 4214 N N . ILE B 1 265 ? 37.247 55.759 33.685 1.00 64.22 243 ILE B N 1
ATOM 4215 C CA . ILE B 1 265 ? 36.375 55.122 32.702 1.00 57.62 243 ILE B CA 1
ATOM 4216 C C . ILE B 1 265 ? 36.840 53.700 32.490 1.00 51.20 243 ILE B C 1
ATOM 4217 O O . ILE B 1 265 ? 37.981 53.459 32.089 1.00 52.97 243 ILE B O 1
ATOM 4222 N N . ILE B 1 266 ? 35.962 52.753 32.780 1.00 48.52 244 ILE B N 1
ATOM 4223 C CA . ILE B 1 266 ? 36.223 51.372 32.430 1.00 50.26 244 ILE B CA 1
ATOM 4224 C C . ILE B 1 266 ? 35.310 50.993 31.278 1.00 63.96 244 ILE B C 1
ATOM 4225 O O . ILE B 1 266 ? 34.124 51.339 31.265 1.00 57.36 244 ILE B O 1
ATOM 4230 N N . ALA B 1 267 ? 35.870 50.286 30.307 1.00 41.23 245 ALA B N 1
ATOM 4231 C CA . ALA B 1 267 ? 35.114 49.855 29.150 1.00 57.46 245 ALA B CA 1
ATOM 4232 C C . ALA B 1 267 ? 35.423 48.393 28.853 1.00 52.36 245 ALA B C 1
ATOM 4233 O O . ALA B 1 267 ? 36.580 47.980 28.921 1.00 55.47 245 ALA B O 1
ATOM 4235 N N . CYS B 1 268 ? 34.379 47.622 28.544 1.00 45.78 246 CYS B N 1
ATOM 4236 C CA . CYS B 1 268 ? 34.496 46.179 28.287 1.00 47.48 246 CYS B CA 1
ATOM 4237 C C . CYS B 1 268 ? 33.981 45.794 26.912 1.00 40.61 246 CYS B C 1
ATOM 4238 O O . CYS B 1 268 ? 32.859 46.147 26.537 1.00 45.59 246 CYS B O 1
ATOM 4241 N N . GLY B 1 269 ? 34.777 45.034 26.174 1.00 43.64 247 GLY B N 1
ATOM 4242 C CA . GLY B 1 269 ? 34.385 44.662 24.827 1.00 46.83 247 GLY B CA 1
ATOM 4243 C C . GLY B 1 269 ? 35.015 43.373 24.395 1.00 46.80 247 GLY B C 1
ATOM 4244 O O . GLY B 1 269 ? 35.981 42.910 25.000 1.00 50.10 247 GLY B O 1
ATOM 4245 N N . ASP B 1 270 ? 34.462 42.793 23.334 1.00 44.52 248 ASP B N 1
ATOM 4246 C CA . ASP B 1 270 ? 34.943 41.516 22.820 1.00 53.75 248 ASP B CA 1
ATOM 4247 C C . ASP B 1 270 ? 35.599 41.619 21.438 1.00 41.55 248 ASP B C 1
ATOM 4248 O O . ASP B 1 270 ? 36.519 40.865 21.117 1.00 60.24 248 ASP B O 1
ATOM 4253 N N . GLY B 1 271 ? 35.145 42.556 20.616 1.00 59.00 249 GLY B N 1
ATOM 4254 C CA . GLY B 1 271 ? 35.590 42.557 19.221 1.00 47.27 249 GLY B CA 1
ATOM 4255 C C . GLY B 1 271 ? 36.299 43.801 18.730 1.00 64.35 249 GLY B C 1
ATOM 4256 O O . GLY B 1 271 ? 36.461 44.794 19.458 1.00 48.45 249 GLY B O 1
ATOM 4257 N N . ALA B 1 272 ? 36.704 43.728 17.464 1.00 52.96 250 ALA B N 1
ATOM 4258 C CA . ALA B 1 272 ? 37.557 44.720 16.826 1.00 44.77 250 ALA B CA 1
ATOM 4259 C C . ALA B 1 272 ? 36.863 46.080 16.793 1.00 48.80 250 ALA B C 1
ATOM 4260 O O . ALA B 1 272 ? 37.509 47.110 16.942 1.00 59.20 250 ALA B O 1
ATOM 4262 N N . ASN B 1 273 ? 35.549 46.077 16.583 1.00 45.71 251 ASN B N 1
ATOM 4263 C CA . ASN B 1 273 ? 34.802 47.323 16.611 1.00 53.74 251 ASN B CA 1
ATOM 4264 C C . ASN B 1 273 ? 34.704 47.918 18.018 1.00 40.77 251 ASN B C 1
ATOM 4265 O O . ASN B 1 273 ? 34.194 49.024 18.192 1.00 58.22 251 ASN B O 1
ATOM 4270 N N . ASP B 1 274 ? 35.250 47.212 19.009 1.00 44.97 252 ASP B N 1
ATOM 4271 C CA . ASP B 1 274 ? 35.331 47.781 20.356 1.00 55.49 252 ASP B CA 1
ATOM 4272 C C . ASP B 1 274 ? 36.659 48.470 20.633 1.00 58.05 252 ASP B C 1
ATOM 4273 O O . ASP B 1 274 ? 36.784 49.187 21.628 1.00 56.18 252 ASP B O 1
ATOM 4278 N N . LEU B 1 275 ? 37.644 48.250 19.760 1.00 47.70 253 LEU B N 1
ATOM 4279 C CA . LEU B 1 275 ? 39.038 48.642 20.042 1.00 50.84 253 LEU B CA 1
ATOM 4280 C C . LEU B 1 275 ? 39.236 50.131 20.350 1.00 47.89 253 LEU B C 1
ATOM 4281 O O . LEU B 1 275 ? 39.887 50.503 21.343 1.00 53.70 253 LEU B O 1
ATOM 4286 N N . PRO B 1 276 ? 38.672 50.997 19.505 1.00 59.86 254 PRO B N 1
ATOM 4287 C CA . PRO B 1 276 ? 38.781 52.422 19.782 1.00 48.54 254 PRO B CA 1
ATOM 4288 C C . PRO B 1 276 ? 38.243 52.789 21.171 1.00 64.89 254 PRO B C 1
ATOM 4289 O O . PRO B 1 276 ? 38.920 53.458 21.945 1.00 56.22 254 PRO B O 1
ATOM 4293 N N . MET B 1 277 ? 37.037 52.343 21.486 1.00 55.45 255 MET B N 1
ATOM 4294 C CA . MET B 1 277 ? 36.474 52.567 22.805 1.00 49.12 255 MET B CA 1
ATOM 4295 C C . MET B 1 277 ? 37.339 51.972 23.937 1.00 59.25 255 MET B C 1
ATOM 4296 O O . MET B 1 277 ? 37.539 52.608 24.980 1.00 47.32 255 MET B O 1
ATOM 4301 N N . LEU B 1 278 ? 37.847 50.754 23.752 1.00 43.28 256 LEU B N 1
ATOM 4302 C CA . LEU B 1 278 ? 38.625 50.102 24.828 1.00 45.64 256 LEU B CA 1
ATOM 4303 C C . LEU B 1 278 ? 39.988 50.768 25.042 1.00 53.54 256 LEU B C 1
ATOM 4304 O O . LEU B 1 278 ? 40.510 50.795 26.153 1.00 55.55 256 LEU B O 1
ATOM 4309 N N . GLU B 1 279 ? 40.575 51.287 23.971 1.00 50.24 257 GLU B N 1
ATOM 4310 C CA . GLU B 1 279 ? 41.867 51.950 24.094 1.00 64.39 257 GLU B CA 1
ATOM 4311 C C . GLU B 1 279 ? 41.708 53.352 24.662 1.00 57.13 257 GLU B C 1
ATOM 4312 O O . GLU B 1 279 ? 42.607 53.858 25.317 1.00 56.90 257 GLU B O 1
ATOM 4318 N N . HIS B 1 280 ? 40.549 53.973 24.446 1.00 53.66 258 HIS B N 1
ATOM 4319 C CA . HIS B 1 280 ? 40.314 55.273 25.069 1.00 53.28 258 HIS B CA 1
ATOM 4320 C C . HIS B 1 280 ? 40.098 55.197 26.583 1.00 58.47 258 HIS B C 1
ATOM 4321 O O . HIS B 1 280 ? 40.587 56.040 27.329 1.00 61.21 258 HIS B O 1
ATOM 4328 N N . ALA B 1 281 ? 39.341 54.207 27.043 1.00 61.82 259 ALA B N 1
ATOM 4329 C CA . ALA B 1 281 ? 39.090 54.087 28.476 1.00 54.69 259 ALA B CA 1
ATOM 4330 C C . ALA B 1 281 ? 40.393 53.997 29.253 1.00 64.42 259 ALA B C 1
ATOM 4331 O O . ALA B 1 281 ? 41.395 53.413 28.791 1.00 51.12 259 ALA B O 1
ATOM 4333 N N . GLY B 1 282 ? 40.377 54.563 30.449 1.00 55.94 260 GLY B N 1
ATOM 4334 C CA . GLY B 1 282 ? 41.530 54.452 31.316 1.00 56.40 260 GLY B CA 1
ATOM 4335 C C . GLY B 1 282 ? 41.827 52.986 31.499 1.00 56.39 260 GLY B C 1
ATOM 4336 O O . GLY B 1 282 ? 42.970 52.541 31.376 1.00 60.23 260 GLY B O 1
ATOM 4337 N N . THR B 1 283 ? 40.776 52.228 31.793 1.00 59.95 261 THR B N 1
ATOM 4338 C CA . THR B 1 283 ? 40.906 50.796 32.001 1.00 45.80 261 THR B CA 1
ATOM 4339 C C . THR B 1 283 ? 40.006 50.008 31.024 1.00 57.01 261 THR B C 1
ATOM 4340 O O . THR B 1 283 ? 38.798 49.870 31.234 1.00 58.60 261 THR B O 1
ATOM 4344 N N . GLY B 1 284 ? 40.610 49.514 29.947 1.00 52.28 262 GLY B N 1
ATOM 4345 C CA . GLY B 1 284 ? 39.889 48.802 28.888 1.00 43.67 262 GLY B CA 1
ATOM 4346 C C . GLY B 1 284 ? 40.007 47.306 29.096 1.00 63.54 262 GLY B C 1
ATOM 4347 O O . GLY B 1 284 ? 41.120 46.791 29.249 1.00 55.25 262 GLY B O 1
ATOM 4348 N N . ILE B 1 285 ? 38.870 46.605 29.120 1.00 44.93 263 ILE B N 1
ATOM 4349 C CA . ILE B 1 285 ? 38.890 45.143 29.361 1.00 50.85 263 ILE B CA 1
ATOM 4350 C C . ILE B 1 285 ? 38.428 44.292 28.190 1.00 53.08 263 ILE B C 1
ATOM 4351 O O . ILE B 1 285 ? 37.302 44.451 27.702 1.00 52.68 263 ILE B O 1
ATOM 4356 N N . ALA B 1 286 ? 39.303 43.386 27.756 1.00 47.82 264 ALA B N 1
ATOM 4357 C CA . ALA B 1 286 ? 39.001 42.423 26.701 1.00 41.25 264 ALA B CA 1
ATOM 4358 C C . ALA B 1 286 ? 38.215 41.248 27.266 1.00 53.14 264 ALA B C 1
ATOM 4359 O O . ALA B 1 286 ? 38.759 40.430 28.000 1.00 47.63 264 ALA B O 1
ATOM 4361 N N . TRP B 1 287 ? 36.939 41.158 26.909 1.00 46.52 265 TRP B N 1
ATOM 4362 C CA . TRP B 1 287 ? 36.077 40.113 27.465 1.00 45.49 265 TRP B CA 1
ATOM 4363 C C . TRP B 1 287 ? 36.119 38.915 26.515 1.00 50.83 265 TRP B C 1
ATOM 4364 O O . TRP B 1 287 ? 35.635 39.018 25.388 1.00 42.28 265 TRP B O 1
ATOM 4375 N N . LYS B 1 288 ? 36.738 37.813 26.951 1.00 49.53 266 LYS B N 1
ATOM 4376 C CA . LYS B 1 288 ? 36.861 36.581 26.157 1.00 56.71 266 LYS B CA 1
ATOM 4377 C C . LYS B 1 288 ? 37.000 36.925 24.681 1.00 49.73 266 LYS B C 1
ATOM 4378 O O . LYS B 1 288 ? 36.163 36.550 23.879 1.00 54.86 266 LYS B O 1
ATOM 4384 N N . ALA B 1 289 ? 38.063 37.631 24.323 1.00 53.44 267 ALA B N 1
ATOM 4385 C CA . ALA B 1 289 ? 38.024 38.452 23.112 1.00 51.27 267 ALA B CA 1
ATOM 4386 C C . ALA B 1 289 ? 38.733 37.884 21.900 1.00 59.80 267 ALA B C 1
ATOM 4387 O O . ALA B 1 289 ? 39.510 36.926 21.998 1.00 57.20 267 ALA B O 1
ATOM 4389 N N . LYS B 1 290 ? 38.450 38.506 20.754 1.00 59.21 268 LYS B N 1
ATOM 4390 C CA . LYS B 1 290 ? 39.122 38.166 19.511 1.00 72.05 268 LYS B CA 1
ATOM 4391 C C . LYS B 1 290 ? 40.646 38.349 19.632 1.00 70.47 268 LYS B C 1
ATOM 4392 O O . LYS B 1 290 ? 41.122 39.220 20.371 1.00 74.96 268 LYS B O 1
ATOM 4398 N N . PRO B 1 291 ? 41.417 37.520 18.913 1.00 106.65 269 PRO B N 1
ATOM 4399 C CA . PRO B 1 291 ? 42.890 37.605 18.910 1.00 73.27 269 PRO B CA 1
ATOM 4400 C C . PRO B 1 291 ? 43.373 39.026 18.598 1.00 48.84 269 PRO B C 1
ATOM 4401 O O . PRO B 1 291 ? 44.331 39.534 19.204 1.00 61.99 269 PRO B O 1
ATOM 4405 N N . VAL B 1 292 ? 42.689 39.677 17.675 1.00 60.02 270 VAL B N 1
ATOM 4406 C CA . VAL B 1 292 ? 43.050 41.022 17.305 1.00 82.37 270 VAL B CA 1
ATOM 4407 C C . VAL B 1 292 ? 42.955 41.948 18.504 1.00 79.85 270 VAL B C 1
ATOM 4408 O O . VAL B 1 292 ? 43.717 42.907 18.636 1.00 66.82 270 VAL B O 1
ATOM 4412 N N . VAL B 1 293 ? 42.010 41.649 19.382 1.00 65.98 271 VAL B N 1
ATOM 4413 C CA . VAL B 1 293 ? 41.761 42.492 20.528 1.00 50.62 271 VAL B CA 1
ATOM 4414 C C . VAL B 1 293 ? 42.667 42.145 21.701 1.00 55.87 271 VAL B C 1
ATOM 4415 O O . VAL B 1 293 ? 43.161 43.039 22.398 1.00 52.08 271 VAL B O 1
ATOM 4419 N N . ARG B 1 294 ? 42.867 40.849 21.929 1.00 50.25 272 ARG B N 1
ATOM 4420 C CA . ARG B 1 294 ? 43.713 40.390 23.039 1.00 52.59 272 ARG B CA 1
ATOM 4421 C C . ARG B 1 294 ? 45.148 40.903 22.922 1.00 53.90 272 ARG B C 1
ATOM 4422 O O . ARG B 1 294 ? 45.814 41.147 23.928 1.00 70.35 272 ARG B O 1
ATOM 4430 N N . GLU B 1 295 ? 45.614 41.097 21.691 1.00 52.78 273 GLU B N 1
ATOM 4431 C CA . GLU B 1 295 ? 46.949 41.631 21.477 1.00 79.74 273 GLU B CA 1
ATOM 4432 C C . GLU B 1 295 ? 47.074 43.047 22.033 1.00 74.85 273 GLU B C 1
ATOM 4433 O O . GLU B 1 295 ? 48.074 43.382 22.656 1.00 71.83 273 GLU B O 1
ATOM 4439 N N . LYS B 1 296 ? 46.055 43.873 21.819 1.00 60.33 274 LYS B N 1
ATOM 4440 C CA . LYS B 1 296 ? 46.150 45.288 22.172 1.00 52.86 274 LYS B CA 1
ATOM 4441 C C . LYS B 1 296 ? 45.633 45.639 23.555 1.00 62.39 274 LYS B C 1
ATOM 4442 O O . LYS B 1 296 ? 46.063 46.618 24.161 1.00 65.67 274 LYS B O 1
ATOM 4448 N N . ILE B 1 297 ? 44.686 44.862 24.050 1.00 75.37 275 ILE B N 1
ATOM 4449 C CA . ILE B 1 297 ? 44.054 45.210 25.308 1.00 45.69 275 ILE B CA 1
ATOM 4450 C C . ILE B 1 297 ? 44.577 44.250 26.365 1.00 53.10 275 ILE B C 1
ATOM 4451 O O . ILE B 1 297 ? 44.470 43.015 26.224 1.00 52.82 275 ILE B O 1
ATOM 4456 N N . HIS B 1 298 ? 45.200 44.823 27.390 1.00 55.08 276 HIS B N 1
ATOM 4457 C CA . HIS B 1 298 ? 46.036 44.047 28.310 1.00 56.23 276 HIS B CA 1
ATOM 4458 C C . HIS B 1 298 ? 45.344 43.696 29.603 1.00 45.62 276 HIS B C 1
ATOM 4459 O O . HIS B 1 298 ? 45.777 42.782 30.311 1.00 59.48 276 HIS B O 1
ATOM 4466 N N . HIS B 1 299 ? 44.237 44.375 29.896 1.00 55.48 277 HIS B N 1
ATOM 4467 C CA . HIS B 1 299 ? 43.300 43.818 30.876 1.00 60.31 277 HIS B CA 1
ATOM 4468 C C . HIS B 1 299 ? 42.393 42.782 30.200 1.00 49.53 277 HIS B C 1
ATOM 4469 O O . HIS B 1 299 ? 41.776 43.091 29.186 1.00 57.44 277 HIS B O 1
ATOM 4476 N N . GLN B 1 300 ? 42.330 41.557 30.741 1.00 42.71 278 GLN B N 1
ATOM 4477 C CA . GLN B 1 300 ? 41.502 40.496 30.124 1.00 56.41 278 GLN B CA 1
ATOM 4478 C C . GLN B 1 300 ? 40.751 39.595 31.084 1.00 46.99 278 GLN B C 1
ATOM 4479 O O . GLN B 1 300 ? 41.216 39.333 32.194 1.00 55.77 278 GLN B O 1
ATOM 4485 N N . ILE B 1 301 ? 39.584 39.124 30.646 1.00 43.50 279 ILE B N 1
ATOM 4486 C CA . ILE B 1 301 ? 38.920 37.998 31.320 1.00 39.22 279 ILE B CA 1
ATOM 4487 C C . ILE B 1 301 ? 38.711 36.865 30.345 1.00 43.05 279 ILE B C 1
ATOM 4488 O O . ILE B 1 301 ? 38.023 37.025 29.317 1.00 47.39 279 ILE B O 1
ATOM 4493 N N . ASN B 1 302 ? 39.293 35.712 30.664 1.00 33.40 280 ASN B N 1
ATOM 4494 C CA . ASN B 1 302 ? 39.347 34.624 29.707 1.00 35.41 280 ASN B CA 1
ATOM 4495 C C . ASN B 1 302 ? 38.712 33.361 30.197 1.00 37.89 280 ASN B C 1
ATOM 4496 O O . ASN B 1 302 ? 38.268 32.551 29.390 1.00 43.48 280 ASN B O 1
ATOM 4501 N N . TYR B 1 303 ? 38.649 33.196 31.515 1.00 32.61 281 TYR B N 1
ATOM 4502 C CA . TYR B 1 303 ? 38.249 31.918 32.097 1.00 40.75 281 TYR B CA 1
ATOM 4503 C C . TYR B 1 303 ? 37.281 32.062 33.240 1.00 48.01 281 TYR B C 1
ATOM 4504 O O . TYR B 1 303 ? 36.943 31.080 33.881 1.00 48.72 281 TYR B O 1
ATOM 4513 N N . HIS B 1 304 ? 36.872 33.286 33.536 1.00 41.52 282 HIS B N 1
ATOM 4514 C CA . HIS B 1 304 ? 35.896 33.482 34.594 1.00 43.23 282 HIS B CA 1
ATOM 4515 C C . HIS B 1 304 ? 34.835 34.448 34.111 1.00 43.39 282 HIS B C 1
ATOM 4516 O O . HIS B 1 304 ? 34.633 34.577 32.915 1.00 47.18 282 HIS B O 1
ATOM 4523 N N . GLY B 1 305 ? 34.170 35.143 35.021 1.00 47.18 283 GLY B N 1
ATOM 4524 C CA . GLY B 1 305 ? 33.054 35.995 34.625 1.00 35.07 283 GLY B CA 1
ATOM 4525 C C . GLY B 1 305 ? 33.307 37.426 34.977 1.00 40.03 283 GLY B C 1
ATOM 4526 O O . GLY B 1 305 ? 34.389 37.776 35.407 1.00 41.82 283 GLY B O 1
ATOM 4527 N N . PHE B 1 306 ? 32.286 38.255 34.826 1.00 39.55 284 PHE B N 1
ATOM 4528 C CA . PHE B 1 306 ? 32.433 39.675 35.076 1.00 40.84 284 PHE B CA 1
ATOM 4529 C C . PHE B 1 306 ? 32.502 39.975 36.562 1.00 36.65 284 PHE B C 1
ATOM 4530 O O . PHE B 1 306 ? 32.672 41.136 36.958 1.00 43.84 284 PHE B O 1
ATOM 4538 N N . GLU B 1 307 ? 32.362 38.954 37.398 1.00 40.39 285 GLU B N 1
ATOM 4539 C CA . GLU B 1 307 ? 32.600 39.171 38.832 1.00 38.90 285 GLU B CA 1
ATOM 4540 C C . GLU B 1 307 ? 34.041 39.682 39.047 1.00 40.05 285 GLU B C 1
ATOM 4541 O O . GLU B 1 307 ? 34.304 40.438 40.000 1.00 48.99 285 GLU B O 1
ATOM 4547 N N . LEU B 1 308 ? 34.958 39.321 38.144 1.00 49.14 286 LEU B N 1
ATOM 4548 C CA . LEU B 1 308 ? 36.350 39.814 38.253 1.00 39.60 286 LEU B CA 1
ATOM 4549 C C . LEU B 1 308 ? 36.468 41.339 38.117 1.00 47.71 286 LEU B C 1
ATOM 4550 O O . LEU B 1 308 ? 37.475 41.926 38.506 1.00 49.42 286 LEU B O 1
ATOM 4555 N N . LEU B 1 309 ? 35.442 42.016 37.622 1.00 41.94 287 LEU B N 1
ATOM 4556 C CA . LEU B 1 309 ? 35.505 43.498 37.675 1.00 40.24 287 LEU B CA 1
ATOM 4557 C C . LEU B 1 309 ? 35.806 44.035 39.093 1.00 43.14 287 LEU B C 1
ATOM 4558 O O . LEU B 1 309 ? 36.296 45.163 39.245 1.00 51.01 287 LEU B O 1
ATOM 4563 N N . LEU B 1 310 ? 35.499 43.248 40.123 1.00 49.74 288 LEU B N 1
ATOM 4564 C CA . LEU B 1 310 ? 35.708 43.681 41.517 1.00 58.87 288 LEU B CA 1
ATOM 4565 C C . LEU B 1 310 ? 37.139 44.176 41.778 1.00 63.62 288 LEU B C 1
ATOM 4566 O O . LEU B 1 310 ? 37.352 45.214 42.411 1.00 50.26 288 LEU B O 1
ATOM 4571 N N . PHE B 1 311 ? 38.108 43.412 41.279 1.00 40.44 289 PHE B N 1
ATOM 4572 C CA . PHE B 1 311 ? 39.514 43.734 41.379 1.00 51.35 289 PHE B CA 1
ATOM 4573 C C . PHE B 1 311 ? 39.908 45.055 40.765 1.00 66.39 289 PHE B C 1
ATOM 4574 O O . PHE B 1 311 ? 40.978 45.569 41.057 1.00 57.23 289 PHE B O 1
ATOM 4582 N N . LEU B 1 312 ? 39.040 45.614 39.935 1.00 48.87 290 LEU B N 1
ATOM 4583 C CA . LEU B 1 312 ? 39.349 46.886 39.300 1.00 44.12 290 LEU B CA 1
ATOM 4584 C C . LEU B 1 312 ? 38.632 48.077 39.937 1.00 62.93 290 LEU B C 1
ATOM 4585 O O . LEU B 1 312 ? 38.893 49.228 39.582 1.00 56.37 290 LEU B O 1
ATOM 4590 N N . ILE B 1 313 ? 37.729 47.808 40.871 1.00 52.13 291 ILE B N 1
ATOM 4591 C CA . ILE B 1 313 ? 36.925 48.884 41.455 1.00 55.52 291 ILE B CA 1
ATOM 4592 C C . ILE B 1 313 ? 36.978 48.919 42.990 1.00 66.44 291 ILE B C 1
ATOM 4593 O O . ILE B 1 313 ? 36.586 49.909 43.609 1.00 48.82 291 ILE B O 1
ATOM 4598 N N . GLU B 1 314 ? 37.435 47.822 43.581 1.00 51.64 292 GLU B N 1
ATOM 4599 C CA . GLU B 1 314 ? 37.536 47.747 45.023 1.00 71.65 292 GLU B CA 1
ATOM 4600 C C . GLU B 1 314 ? 38.994 47.771 45.434 1.00 73.43 292 GLU B C 1
ATOM 4601 O O . GLU B 1 314 ? 39.740 46.826 45.203 1.00 52.89 292 GLU B O 1
ATOM 4607 N N . ASP B 1 315 ? 39.382 48.872 46.055 1.00 78.31 293 ASP B N 1
ATOM 4608 C CA . ASP B 1 315 ? 40.736 49.064 46.538 1.00 58.49 293 ASP B CA 1
ATOM 4609 C C . ASP B 1 315 ? 41.070 48.111 47.670 1.00 54.57 293 ASP B C 1
ATOM 4610 O O . ASP B 1 315 ? 42.200 47.651 47.801 1.00 60.22 293 ASP B O 1
ATOM 4615 N N . GLU B 1 316 ? 40.076 47.837 48.504 1.00 59.27 294 GLU B N 1
ATOM 4616 C CA . GLU B 1 316 ? 40.287 47.018 49.683 1.00 59.11 294 GLU B CA 1
ATOM 4617 C C . GLU B 1 316 ? 40.294 45.492 49.625 1.00 70.74 294 GLU B C 1
ATOM 4618 O O . GLU B 1 316 ? 39.419 44.837 50.180 1.00 77.06 294 GLU B O 1
ATOM 4624 N N . LEU B 1 317 ? 41.314 44.936 48.987 1.00 61.89 295 LEU B N 1
ATOM 4625 C CA . LEU B 1 317 ? 41.544 43.497 49.014 1.00 71.83 295 LEU B CA 1
ATOM 4626 C C . LEU B 1 317 ? 42.951 43.163 48.584 1.00 71.63 295 LEU B C 1
ATOM 4627 O O . LEU B 1 317 ? 43.739 44.093 48.396 1.00 56.86 295 LEU B O 1
#

Secondary structure (DSSP, 8-state):
--EEEEEEE-SS-HHHHHHHHHHHH----EEEEEEEGGGTEEEEEEEEEGGG--HHHHHHHHHHHHHTT-EEEE--SSPP-S-EEEE-TBTTTBSS-HHHHHHHHTT-HHHHHHHHHHHHTTSS-HHHHHHHHHHTTTT-BHHHHHHHHHT--BPTTHHHHHHHHHHTTPEEEEEEEEEHHHHHHHHHHHT-SEEEEE-EEEETTEEEEEEPSSP--HHHHHHHHHHHHHHHT--GGGEEEEE-SGGGHHHHHHSSEEEEES--HHHHHH--EEESSS-GGGGGGGT-S--/-EEEEEE-SS-HHHHHHHHHHHHT---EEEEEEEGGGTEEEEEEEE-GGG--HHHHHHHHHHHHHHT-EEEEPPSSPP-S-EEEE-IIIIIBSS-HHHHHHHHHT-HHHHHHHHHHHHTTSS-HHHHHHHHHHHHTT-BHHHHHHHHHH--BPTTHHHHHHHHHHTT-EEEEEEEEEHHHHHHHHHHTT-SEEEEE-EEEETTEEEEEE-SS---HHHHHHHHHHHHHHHT--GGGEEEEE-SGGGHHHHHHSSEEEEES--HHHHHH--EEESSS-GGGGHHHH----

Nearest PDB structures (foldseek):
  4eze-assembly1_A  TM=1.003E+00  e=7.688E-66  Salmonella enterica subsp. enterica serovar Typhi str. Ty2
  4eze-assembly2_B  TM=9.969E-01  e=1.502E-61  Salmonella enterica subsp. enterica serovar Typhi str. Ty2
  5jlp-assembly1_A  TM=8.512E-01  e=1.059E-25  Mycobacterium avium 104
  5it0-assembly1_A-2  TM=8.461E-01  e=1.140E-24  Mycobacterium avium 104
  8a1z-assembly1_A  TM=8.413E-01  e=8.342E-25  Mycobacterium avium 104

Radius of gyration: 24.41 Å; Cα contacts (8 Å, |Δi|>4): 1107; chains: 2; bounding box: 60×70×58 Å